Protein AF-0000000066268494 (afdb_homodimer)

Radius of gyration: 28.07 Å; Cα contacts (8 Å, |Δi|>4): 1245; chains: 2; bounding box: 74×95×59 Å

Structure (mmCIF, N/CA/C/O backbone):
data_AF-0000000066268494-model_v1
#
loop_
_entity.id
_entity.type
_entity.pdbx_description
1 polymer 'Pyrroline-5-carboxylate reductase ucsG'
#
loop_
_atom_site.group_PDB
_atom_site.id
_atom_site.type_symbol
_atom_site.label_atom_id
_atom_site.label_alt_id
_atom_site.label_comp_id
_atom_site.label_asym_id
_atom_site.label_entity_id
_atom_site.label_seq_id
_atom_site.pdbx_PDB_ins_code
_atom_site.Cartn_x
_atom_site.Cartn_y
_atom_site.Cartn_z
_atom_site.occupancy
_atom_site.B_iso_or_equiv
_atom_site.auth_seq_id
_atom_site.auth_comp_id
_atom_site.auth_asym_id
_atom_site.auth_atom_id
_atom_site.pdbx_PDB_model_num
ATOM 1 N N . MET A 1 1 ? 26.078 52.156 -25.312 1 28.61 1 MET A N 1
ATOM 2 C CA . MET A 1 1 ? 25.312 50.938 -25.375 1 28.61 1 MET A CA 1
ATOM 3 C C . MET A 1 1 ? 25.516 50.094 -24.109 1 28.61 1 MET A C 1
ATOM 5 O O . MET A 1 1 ? 26.625 49.625 -23.859 1 28.61 1 MET A O 1
ATOM 9 N N . ARG A 1 2 ? 24.797 50.406 -22.969 1 29.78 2 ARG A N 1
ATOM 10 C CA . ARG A 1 2 ? 24.938 50.062 -21.562 1 29.78 2 ARG A CA 1
ATOM 11 C C . ARG A 1 2 ? 24.672 48.594 -21.328 1 29.78 2 ARG A C 1
ATOM 13 O O . ARG A 1 2 ? 23.609 48.062 -21.688 1 29.78 2 ARG A O 1
ATOM 20 N N . ASN A 1 3 ? 25.656 47.688 -21.5 1 29.86 3 ASN A N 1
ATOM 21 C CA . ASN A 1 3 ? 25.672 46.219 -21.344 1 29.86 3 ASN A CA 1
ATOM 22 C C . ASN A 1 3 ? 25.078 45.812 -20 1 29.86 3 ASN A C 1
ATOM 24 O O . ASN A 1 3 ? 25.625 46.125 -18.938 1 29.86 3 ASN A O 1
ATOM 28 N N . GLY A 1 4 ? 23.781 46 -19.75 1 25.33 4 GLY A N 1
ATOM 29 C CA . GLY A 1 4 ? 23.109 45.656 -18.516 1 25.33 4 GLY A CA 1
ATOM 30 C C . GLY A 1 4 ? 23.438 44.25 -18.031 1 25.33 4 GLY A C 1
ATOM 31 O O . GLY A 1 4 ? 23.094 43.25 -18.703 1 25.33 4 GLY A O 1
ATOM 32 N N . ALA A 1 5 ? 24.594 44.031 -17.453 1 32.22 5 ALA A N 1
ATOM 33 C CA . ALA A 1 5 ? 25 42.875 -16.672 1 32.22 5 ALA A CA 1
ATOM 34 C C . ALA A 1 5 ? 23.828 42.25 -15.914 1 32.22 5 ALA A C 1
ATOM 36 O O . ALA A 1 5 ? 23.109 42.969 -15.203 1 32.22 5 ALA A O 1
ATOM 37 N N . HIS A 1 6 ? 23.094 41.281 -16.453 1 31.38 6 HIS A N 1
ATOM 38 C CA . HIS A 1 6 ? 22.047 40.469 -15.844 1 31.38 6 HIS A CA 1
ATOM 39 C C . HIS A 1 6 ? 22.297 40.25 -14.359 1 31.38 6 HIS A C 1
ATOM 41 O O . HIS A 1 6 ? 23.422 39.875 -13.977 1 31.38 6 HIS A O 1
ATOM 47 N N . ARG A 1 7 ? 21.797 40.969 -13.383 1 31.73 7 ARG A N 1
ATOM 48 C CA . ARG A 1 7 ? 21.766 40.812 -11.93 1 31.73 7 ARG A CA 1
ATOM 49 C C . ARG A 1 7 ? 21.688 39.312 -11.562 1 31.73 7 ARG A C 1
ATOM 51 O O . ARG A 1 7 ? 20.984 38.562 -12.219 1 31.73 7 ARG A O 1
ATOM 58 N N . CYS A 1 8 ? 22.719 38.719 -11.125 1 33.81 8 CYS A N 1
ATOM 59 C CA . CYS A 1 8 ? 22.859 37.438 -10.469 1 33.81 8 CYS A CA 1
ATOM 60 C C . CYS A 1 8 ? 21.609 37.062 -9.688 1 33.81 8 CYS A C 1
ATOM 62 O O . CYS A 1 8 ? 21.125 37.844 -8.883 1 33.81 8 CYS A O 1
ATOM 64 N N . GLU A 1 9 ? 20.547 36.438 -10.219 1 41.03 9 GLU A N 1
ATOM 65 C CA . GLU A 1 9 ? 19.344 35.875 -9.602 1 41.03 9 GLU A CA 1
ATOM 66 C C . GLU A 1 9 ? 19.594 35.5 -8.148 1 41.03 9 GLU A C 1
ATOM 68 O O . GLU A 1 9 ? 20.5 34.719 -7.852 1 41.03 9 GLU A O 1
ATOM 73 N N . SER A 1 10 ? 19.688 36.281 -7.07 1 45.44 10 SER A N 1
ATOM 74 C CA . SER A 1 10 ? 19.906 36.281 -5.629 1 45.44 10 SER A CA 1
ATOM 75 C C . SER A 1 10 ? 19.328 35.031 -4.992 1 45.44 10 SER A C 1
ATOM 77 O O . SER A 1 10 ? 18.141 34.719 -5.145 1 45.44 10 SER A O 1
ATOM 79 N N . ALA A 1 11 ? 19.969 33.969 -4.777 1 56.53 11 ALA A N 1
ATOM 80 C CA . ALA A 1 11 ? 19.625 32.719 -4.105 1 56.53 11 ALA A CA 1
ATOM 81 C C . ALA A 1 11 ? 18.875 33 -2.801 1 56.53 11 ALA A C 1
ATOM 83 O O . ALA A 1 11 ? 19.266 33.844 -2.023 1 56.53 11 ALA A O 1
ATOM 84 N N . MET A 1 12 ? 17.516 32.75 -2.715 1 68.69 12 MET A N 1
ATOM 85 C CA . MET A 1 12 ? 16.75 32.875 -1.478 1 68.69 12 MET A CA 1
ATOM 86 C C . MET A 1 12 ? 17.531 32.281 -0.296 1 68.69 12 MET A C 1
ATOM 88 O O . MET A 1 12 ? 18.328 31.375 -0.461 1 68.69 12 MET A O 1
ATOM 92 N N . PRO A 1 13 ? 17.578 33.062 0.831 1 79.5 13 PRO A N 1
ATOM 93 C CA . PRO A 1 13 ? 18.25 32.531 2.014 1 79.5 13 PRO A CA 1
ATOM 94 C C . PRO A 1 13 ? 17.766 31.141 2.387 1 79.5 13 PRO A C 1
ATOM 96 O O . PRO A 1 13 ? 16.641 30.766 2.07 1 79.5 13 PRO A O 1
ATOM 99 N N . GLY A 1 14 ? 18.625 30.422 2.939 1 89.19 14 GLY A N 1
ATOM 100 C CA . GLY A 1 14 ? 18.266 29.109 3.43 1 89.19 14 GLY A CA 1
ATOM 101 C C . GLY A 1 14 ? 17.188 29.125 4.492 1 89.19 14 GLY A C 1
ATOM 102 O O . GLY A 1 14 ? 17.078 30.094 5.254 1 89.19 14 GLY A O 1
ATOM 103 N N . VAL A 1 15 ? 16.359 28.156 4.426 1 93.88 15 VAL A N 1
ATOM 104 C CA . VAL A 1 15 ? 15.266 28.078 5.379 1 93.88 15 VAL A CA 1
ATOM 105 C C . VAL A 1 15 ? 15.484 26.922 6.344 1 93.88 15 VAL A C 1
ATOM 107 O O . VAL A 1 15 ? 15.938 25.844 5.938 1 93.88 15 VAL A O 1
ATOM 110 N N . THR A 1 16 ? 15.266 27.25 7.617 1 96.44 16 THR A N 1
ATOM 111 C CA . THR A 1 16 ? 15.297 26.219 8.648 1 96.44 16 THR A CA 1
ATOM 112 C C . THR A 1 16 ? 13.898 25.672 8.906 1 96.44 16 THR A C 1
ATOM 114 O O . THR A 1 16 ? 12.961 26.422 9.141 1 96.44 16 THR A O 1
ATOM 117 N N . MET A 1 17 ? 13.797 24.344 8.844 1 97 17 MET A N 1
ATOM 118 C CA . MET A 1 17 ? 12.5 23.703 9.031 1 97 17 MET A CA 1
ATOM 119 C C . MET A 1 17 ? 12.508 22.812 10.273 1 97 17 MET A C 1
ATOM 121 O O . MET A 1 17 ? 13.367 21.953 10.414 1 97 17 MET A O 1
ATOM 125 N N . THR A 1 18 ? 11.555 23.078 11.109 1 97.75 18 THR A N 1
ATOM 126 C CA . THR A 1 18 ? 11.414 22.297 12.328 1 97.75 18 THR A CA 1
ATOM 127 C C . THR A 1 18 ? 10.164 21.422 12.258 1 97.75 18 THR A C 1
ATOM 129 O O . THR A 1 18 ? 9.094 21.891 11.867 1 97.75 18 THR A O 1
ATOM 132 N N . VAL A 1 19 ? 10.312 20.141 12.641 1 97.31 19 VAL A N 1
ATOM 133 C CA . VAL A 1 19 ? 9.18 19.219 12.727 1 97.31 19 VAL A CA 1
ATOM 134 C C . VAL A 1 19 ? 8.883 18.906 14.188 1 97.31 19 VAL A C 1
ATOM 136 O O . VAL A 1 19 ? 9.711 18.312 14.883 1 97.31 19 VAL A O 1
ATOM 139 N N . LEU A 1 20 ? 7.691 19.391 14.641 1 96.25 20 LEU A N 1
ATOM 140 C CA . LEU A 1 20 ? 7.203 19.047 15.977 1 96.25 20 LEU A CA 1
ATOM 141 C C . LEU A 1 20 ? 6.395 17.75 15.938 1 96.25 20 LEU A C 1
ATOM 143 O O . LEU A 1 20 ? 5.305 17.703 15.367 1 96.25 20 LEU A O 1
ATOM 147 N N . GLY A 1 21 ? 6.875 16.703 16.578 1 92.62 21 GLY A N 1
ATOM 148 C CA . GLY A 1 21 ? 6.266 15.383 16.484 1 92.62 21 GLY A CA 1
ATOM 149 C C . GLY A 1 21 ? 6.898 14.508 15.414 1 92.62 21 GLY A C 1
ATOM 150 O O . GLY A 1 21 ? 6.594 14.648 14.234 1 92.62 21 GLY A O 1
ATOM 151 N N . CYS A 1 22 ? 7.66 13.562 15.875 1 91.62 22 CYS A N 1
ATOM 152 C CA . CYS A 1 22 ? 8.391 12.703 14.945 1 91.62 22 CYS A CA 1
ATOM 153 C C . CYS A 1 22 ? 7.898 11.266 15.031 1 91.62 22 CYS A C 1
ATOM 155 O O . CYS A 1 22 ? 8.703 10.344 15.195 1 91.62 22 CYS A O 1
ATOM 157 N N . GLY A 1 23 ? 6.59 11.188 14.938 1 87.31 23 GLY A N 1
ATOM 158 C CA . GLY A 1 23 ? 6.016 9.867 14.727 1 87.31 23 GLY A CA 1
ATOM 159 C C . GLY A 1 23 ? 6.148 9.375 13.305 1 87.31 23 GLY A C 1
ATOM 160 O O . GLY A 1 23 ? 7.148 9.656 12.633 1 87.31 23 GLY A O 1
ATOM 161 N N . LYS A 1 24 ? 5.199 8.609 12.828 1 83.12 24 LYS A N 1
ATOM 162 C CA . LYS A 1 24 ? 5.281 8.039 11.484 1 83.12 24 LYS A CA 1
ATOM 163 C C . LYS A 1 24 ? 5.262 9.141 10.422 1 83.12 24 LYS A C 1
ATOM 165 O O . LYS A 1 24 ? 6.117 9.172 9.539 1 83.12 24 LYS A O 1
ATOM 170 N N . LEU A 1 25 ? 4.262 10.031 10.562 1 87.56 25 LEU A N 1
ATOM 171 C CA . LEU A 1 25 ? 4.145 11.07 9.547 1 87.56 25 LEU A CA 1
ATOM 172 C C . LEU A 1 25 ? 5.273 12.086 9.688 1 87.56 25 LEU A C 1
ATOM 174 O O . LEU A 1 25 ? 5.852 12.516 8.688 1 87.56 25 LEU A O 1
ATOM 178 N N . GLY A 1 26 ? 5.59 12.523 10.922 1 93.38 26 GLY A N 1
ATOM 179 C CA . GLY A 1 26 ? 6.703 13.438 11.117 1 93.38 26 GLY A CA 1
ATOM 180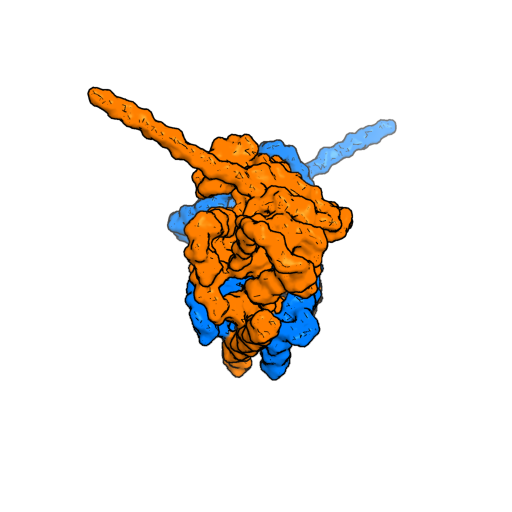 C C . GLY A 1 26 ? 8.016 12.906 10.57 1 93.38 26 GLY A C 1
ATOM 181 O O . GLY A 1 26 ? 8.773 13.641 9.93 1 93.38 26 GLY A O 1
ATOM 182 N N . THR A 1 27 ? 8.25 11.664 10.812 1 92.94 27 THR A N 1
ATOM 183 C CA . THR A 1 27 ? 9.453 11.016 10.297 1 92.94 27 THR A CA 1
ATOM 184 C C . THR A 1 27 ? 9.453 11.008 8.773 1 92.94 27 THR A C 1
ATOM 186 O O . THR A 1 27 ? 10.477 11.289 8.148 1 92.94 27 THR A O 1
ATOM 189 N N . ALA A 1 28 ? 8.273 10.719 8.227 1 91.5 28 ALA A N 1
ATOM 190 C CA . ALA A 1 28 ? 8.148 10.703 6.77 1 91.5 28 ALA A CA 1
ATOM 191 C C . ALA A 1 28 ? 8.445 12.078 6.184 1 91.5 28 ALA A C 1
ATOM 193 O O . ALA A 1 28 ? 9.094 12.188 5.137 1 91.5 28 ALA A O 1
ATOM 194 N N . ILE A 1 29 ? 7.98 13.062 6.812 1 95 29 ILE A N 1
ATOM 195 C CA . ILE A 1 29 ? 8.211 14.43 6.359 1 95 29 ILE A CA 1
ATOM 196 C C . ILE A 1 29 ? 9.703 14.75 6.41 1 95 29 ILE A C 1
ATOM 198 O O . ILE A 1 29 ? 10.258 15.289 5.449 1 95 29 ILE A O 1
ATOM 202 N N . ILE A 1 30 ? 10.398 14.398 7.5 1 95.5 30 ILE A N 1
ATOM 203 C CA . ILE A 1 30 ? 11.828 14.633 7.641 1 95.5 30 ILE A CA 1
ATOM 204 C C . ILE A 1 30 ? 12.578 13.891 6.535 1 95.5 30 ILE A C 1
ATOM 206 O O . ILE A 1 30 ? 13.469 14.461 5.891 1 95.5 30 ILE A O 1
ATOM 210 N N . GLN A 1 31 ? 12.195 12.68 6.324 1 92.75 31 GLN A N 1
ATOM 211 C CA . GLN A 1 31 ? 12.82 11.891 5.266 1 92.75 31 GLN A CA 1
ATOM 212 C C . GLN A 1 31 ? 12.672 12.578 3.912 1 92.75 31 GLN A C 1
ATOM 214 O O . GLN A 1 31 ? 13.633 12.688 3.152 1 92.75 31 GLN A O 1
ATOM 219 N N . GLY A 1 32 ? 11.438 13.008 3.643 1 92.88 32 GLY A N 1
ATOM 220 C CA . GLY A 1 32 ? 11.172 13.688 2.385 1 92.88 32 GLY A CA 1
ATOM 221 C C . GLY A 1 32 ? 11.969 14.969 2.219 1 92.88 32 GLY A C 1
ATOM 222 O O . GLY A 1 32 ? 12.477 15.25 1.132 1 92.88 32 GLY A O 1
ATOM 223 N N . LEU A 1 33 ? 12.07 15.742 3.244 1 93.69 33 LEU A N 1
ATOM 224 C CA . LEU A 1 33 ? 12.836 16.984 3.211 1 93.69 33 LEU A CA 1
ATOM 225 C C . LEU A 1 33 ? 14.32 16.703 2.963 1 93.69 33 LEU A C 1
ATOM 227 O O . LEU A 1 33 ? 14.945 17.375 2.135 1 93.69 33 LEU A O 1
ATOM 231 N N . LEU A 1 34 ? 14.867 15.727 3.645 1 92.06 34 LEU A N 1
ATOM 232 C CA . LEU A 1 34 ? 16.281 15.391 3.492 1 92.06 34 LEU A CA 1
ATOM 233 C C . LEU A 1 34 ? 16.562 14.867 2.09 1 92.06 34 LEU A C 1
ATOM 235 O O . LEU A 1 34 ? 17.609 15.18 1.502 1 92.06 34 LEU A O 1
ATOM 239 N N . ARG A 1 35 ? 15.664 14.156 1.589 1 88.5 35 ARG A N 1
ATOM 240 C CA . ARG A 1 35 ? 15.828 13.609 0.245 1 88.5 35 ARG A CA 1
ATOM 241 C C . ARG A 1 35 ? 15.789 14.719 -0.803 1 88.5 35 ARG A C 1
ATOM 243 O O . ARG A 1 35 ? 16.359 14.578 -1.888 1 88.5 35 ARG A O 1
ATOM 250 N N . SER A 1 36 ? 15.016 15.664 -0.479 1 89.56 36 SER A N 1
ATOM 251 C CA . SER A 1 36 ? 14.891 16.781 -1.422 1 89.56 36 SER A CA 1
ATOM 252 C C . SER A 1 36 ? 16.172 17.594 -1.486 1 89.56 36 SER A C 1
ATOM 254 O O . SER A 1 36 ? 16.344 18.438 -2.371 1 89.56 36 SER A O 1
ATOM 256 N N . CYS A 1 37 ? 17.047 17.344 -0.582 1 86.75 37 CYS A N 1
ATOM 257 C CA . CYS A 1 37 ? 18.328 18.031 -0.573 1 86.75 37 CYS A CA 1
ATOM 258 C C . CYS A 1 37 ? 19.297 17.391 -1.57 1 86.75 37 CYS A C 1
ATOM 260 O O . CYS A 1 37 ? 19.172 16.219 -1.887 1 86.75 37 CYS A O 1
ATOM 262 N N . PRO A 1 38 ? 20.188 18.172 -2.146 1 77.12 38 PRO A N 1
ATOM 263 C CA . PRO A 1 38 ? 21.156 17.609 -3.082 1 77.12 38 PRO A CA 1
ATOM 264 C C . PRO A 1 38 ? 22.016 16.516 -2.449 1 77.12 38 PRO A C 1
ATOM 266 O O . PRO A 1 38 ? 22.281 16.547 -1.246 1 77.12 38 PRO A O 1
ATOM 269 N N . LYS A 1 39 ? 22.219 15.586 -3.377 1 71.44 39 LYS A N 1
ATOM 270 C CA . LYS A 1 39 ? 23.125 14.539 -2.918 1 71.44 39 LYS A CA 1
ATOM 271 C C . LYS A 1 39 ? 24.562 15.039 -2.898 1 71.44 39 LYS A C 1
ATOM 273 O O . LYS A 1 39 ? 24.922 15.93 -3.666 1 71.44 39 LYS A O 1
ATOM 278 N N . ALA A 1 40 ? 25.297 14.445 -2 1 63.09 40 ALA A N 1
ATOM 279 C CA . ALA A 1 40 ? 26.703 14.859 -1.845 1 63.09 40 ALA A CA 1
ATOM 280 C C . ALA A 1 40 ? 27.438 14.812 -3.18 1 63.09 40 ALA A C 1
ATOM 282 O O . ALA A 1 40 ? 28.266 15.68 -3.469 1 63.09 40 ALA A O 1
ATOM 283 N N . SER A 1 41 ? 27.078 13.906 -4.035 1 59.12 41 SER A N 1
ATOM 284 C CA . SER A 1 41 ? 27.828 13.703 -5.266 1 59.12 41 SER A CA 1
ATOM 285 C C . SER A 1 41 ? 27.25 14.523 -6.414 1 59.12 41 SER A C 1
ATOM 287 O O . SER A 1 41 ? 27.859 14.617 -7.484 1 59.12 41 SER A O 1
ATOM 289 N N . GLU A 1 42 ? 26.141 15.031 -6.273 1 59.94 42 GLU A N 1
ATOM 290 C CA . GLU A 1 42 ? 25.484 15.664 -7.414 1 59.94 42 GLU A CA 1
ATOM 291 C C . GLU A 1 42 ? 25.406 17.172 -7.23 1 59.94 42 GLU A C 1
ATOM 293 O O . GLU A 1 42 ? 25.266 17.672 -6.109 1 59.94 42 GLU A O 1
ATOM 298 N N . ALA A 1 43 ? 25.859 17.844 -8.273 1 49.84 43 ALA A N 1
ATOM 299 C CA . ALA A 1 43 ? 25.609 19.281 -8.328 1 49.84 43 ALA A CA 1
ATOM 300 C C . ALA A 1 43 ? 24.109 19.578 -8.266 1 49.84 43 ALA A C 1
ATOM 302 O O . ALA A 1 43 ? 23.312 18.938 -8.945 1 49.84 43 ALA A O 1
ATOM 303 N N . ALA A 1 44 ? 23.656 20.266 -7.207 1 50.5 44 ALA A N 1
ATOM 304 C CA . ALA A 1 44 ? 22.297 20.422 -6.73 1 50.5 44 ALA A CA 1
ATOM 305 C C . ALA A 1 44 ? 21.422 21.094 -7.781 1 50.5 44 ALA A C 1
ATOM 307 O O . ALA A 1 44 ? 21.656 22.266 -8.133 1 50.5 44 ALA A O 1
ATOM 308 N N . PRO A 1 45 ? 20.922 20.5 -8.914 1 51.12 45 PRO A N 1
ATOM 309 C CA . PRO A 1 45 ? 19.984 21.344 -9.672 1 51.12 45 PRO A CA 1
ATOM 310 C C . PRO A 1 45 ? 18.938 22.016 -8.781 1 51.12 45 PRO A C 1
ATOM 312 O O . PRO A 1 45 ? 18.484 21.422 -7.797 1 51.12 45 PRO A O 1
ATOM 315 N N . GLN A 1 46 ? 18.969 23.328 -8.781 1 56.19 46 GLN A N 1
ATOM 316 C CA . GLN A 1 46 ? 18.109 24.125 -7.91 1 56.19 46 GLN A CA 1
ATOM 317 C C . GLN A 1 46 ? 16.641 23.828 -8.188 1 56.19 46 GLN A C 1
ATOM 319 O O . GLN A 1 46 ? 16.016 24.484 -9.023 1 56.19 46 GLN A O 1
ATOM 324 N N . LYS A 1 47 ? 16.109 22.734 -7.754 1 74 47 LYS A N 1
ATOM 325 C CA . LYS A 1 47 ? 14.742 22.297 -8.016 1 74 47 LYS A CA 1
ATOM 326 C C . LYS A 1 47 ? 13.75 23.078 -7.152 1 74 47 LYS A C 1
ATOM 328 O O . LYS A 1 47 ? 12.617 23.328 -7.566 1 74 47 LYS A O 1
ATOM 333 N N . TYR A 1 48 ? 14.297 23.844 -6.117 1 86.5 48 TYR A N 1
ATOM 334 C CA . TYR A 1 48 ? 13.398 24.516 -5.184 1 86.5 48 TYR A CA 1
ATOM 335 C C . TYR A 1 48 ? 13.844 25.953 -4.941 1 86.5 48 TYR A C 1
ATOM 337 O O . TYR A 1 48 ? 15.039 26.266 -5.031 1 86.5 48 TYR A O 1
ATOM 345 N N . LEU A 1 49 ? 12.977 26.844 -4.699 1 86.12 49 LEU A N 1
ATOM 346 C CA . LEU A 1 49 ? 13.227 28.266 -4.551 1 86.12 49 LEU A CA 1
ATOM 347 C C . LEU A 1 49 ? 13.969 28.562 -3.25 1 86.12 49 LEU A C 1
ATOM 349 O O . LEU A 1 49 ? 14.828 29.438 -3.203 1 86.12 49 LEU A O 1
ATOM 353 N N . TYR A 1 50 ? 13.656 27.812 -2.238 1 89.75 50 TYR A N 1
ATOM 354 C CA . TYR A 1 50 ? 14.242 28.031 -0.919 1 89.75 50 TYR A CA 1
ATOM 355 C C . TYR A 1 50 ? 15.125 26.859 -0.513 1 89.75 50 TYR A C 1
ATOM 357 O O . TYR A 1 50 ? 14.625 25.781 -0.187 1 89.75 50 TYR A O 1
ATOM 365 N N . PRO A 1 51 ? 16.359 27.125 -0.497 1 89.31 51 PRO A N 1
ATOM 366 C CA . PRO A 1 51 ? 17.219 26.031 -0.037 1 89.31 51 PRO A CA 1
ATOM 367 C C . PRO A 1 51 ? 17.031 25.703 1.443 1 89.31 51 PRO A C 1
ATOM 369 O O . PRO A 1 51 ? 16.703 26.594 2.232 1 89.31 51 PRO A O 1
ATOM 372 N N . ILE A 1 52 ? 17.25 24.469 1.794 1 92 52 ILE A N 1
ATOM 373 C CA . ILE A 1 52 ? 17.156 24.062 3.189 1 92 52 ILE A CA 1
ATOM 374 C C . ILE A 1 52 ? 18.469 24.328 3.904 1 92 52 ILE A C 1
ATOM 376 O O . ILE A 1 52 ? 19.531 23.844 3.477 1 92 52 ILE A O 1
ATOM 380 N N . SER A 1 53 ? 18.453 25.125 4.938 1 92.69 53 SER A N 1
ATOM 381 C CA . SER A 1 53 ? 19.625 25.359 5.766 1 92.69 53 SER A CA 1
ATOM 382 C C . SER A 1 53 ? 19.797 24.25 6.805 1 92.69 53 SER A C 1
ATOM 384 O O . SER A 1 53 ? 20.906 23.766 7.016 1 92.69 53 SER A O 1
ATOM 386 N N . THR A 1 54 ? 18.672 23.984 7.449 1 94.38 54 THR A N 1
ATOM 387 C CA . THR A 1 54 ? 18.703 22.969 8.492 1 94.38 54 THR A CA 1
ATOM 388 C C . THR A 1 54 ? 17.312 22.359 8.695 1 94.38 54 THR A C 1
ATOM 390 O O . THR A 1 54 ? 16.297 23.047 8.539 1 94.38 54 THR A O 1
ATOM 393 N N . VAL A 1 55 ? 17.312 21.062 8.93 1 96.06 55 VAL A N 1
ATOM 394 C CA . VAL A 1 55 ? 16.094 20.391 9.398 1 96.06 55 VAL A CA 1
ATOM 395 C C . VAL A 1 55 ? 16.25 20.031 10.875 1 96.06 55 VAL A C 1
ATOM 397 O O . VAL A 1 55 ? 17.266 19.484 11.289 1 96.06 55 VAL A O 1
ATOM 400 N N . ILE A 1 56 ? 15.266 20.469 11.664 1 96.62 56 ILE A N 1
ATOM 401 C CA . ILE A 1 56 ? 15.289 20.188 13.094 1 96.62 56 ILE A CA 1
ATOM 402 C C . ILE A 1 56 ? 14.148 19.234 13.461 1 96.62 56 ILE A C 1
ATOM 404 O O . ILE A 1 56 ? 12.992 19.5 13.133 1 96.62 56 ILE A O 1
ATOM 408 N N . ALA A 1 57 ? 14.5 18.156 14.086 1 96.81 57 ALA A N 1
ATOM 409 C CA . ALA A 1 57 ? 13.508 17.219 14.602 1 96.81 57 ALA A CA 1
ATOM 410 C C . ALA A 1 57 ? 13.352 17.375 16.109 1 96.81 57 ALA A C 1
ATOM 412 O O . ALA A 1 57 ? 14.312 17.188 16.859 1 96.81 57 ALA A O 1
ATOM 413 N N . ALA A 1 58 ? 12.141 17.719 16.562 1 95.69 58 ALA A N 1
ATOM 414 C CA . ALA A 1 58 ? 11.844 17.828 18 1 95.69 58 ALA A CA 1
ATOM 415 C C . ALA A 1 58 ? 11.172 16.562 18.516 1 95.69 58 ALA A C 1
ATOM 417 O O . ALA A 1 58 ? 10.117 16.156 18.016 1 95.69 58 ALA A O 1
ATOM 418 N N . VAL A 1 59 ? 11.789 15.938 19.531 1 92.69 59 VAL A N 1
ATOM 419 C CA . VAL A 1 59 ? 11.266 14.703 20.094 1 92.69 59 VAL A CA 1
ATOM 420 C C . VAL A 1 59 ? 11.039 14.867 21.594 1 92.69 59 VAL A C 1
ATOM 422 O O . VAL A 1 59 ? 11.609 15.766 22.219 1 92.69 59 VAL A O 1
ATOM 425 N N . ARG A 1 60 ? 10.172 13.977 22.094 1 89.19 60 ARG A N 1
ATOM 426 C CA . ARG A 1 60 ? 9.781 14.117 23.484 1 89.19 60 ARG A CA 1
ATOM 427 C C . ARG A 1 60 ? 10.805 13.477 24.406 1 89.19 60 ARG A C 1
ATOM 429 O O . ARG A 1 60 ? 10.906 13.844 25.578 1 89.19 60 ARG A O 1
ATOM 436 N N . SER A 1 61 ? 11.516 12.414 23.922 1 89.94 61 SER A N 1
ATOM 437 C CA . SER A 1 61 ? 12.406 11.656 24.797 1 89.94 61 SER A CA 1
ATOM 438 C C . SER A 1 61 ? 13.609 11.125 24.016 1 89.94 61 SER A C 1
ATOM 440 O O . SER A 1 61 ? 13.625 11.164 22.781 1 89.94 61 SER A O 1
ATOM 442 N N . LYS A 1 62 ? 14.547 10.672 24.797 1 89.12 62 LYS A N 1
ATOM 443 C CA . LYS A 1 62 ? 15.75 10.094 24.203 1 89.12 62 LYS A CA 1
ATOM 444 C C . LYS A 1 62 ? 15.438 8.789 23.484 1 89.12 62 LYS A C 1
ATOM 446 O O . LYS A 1 62 ? 16.047 8.484 22.453 1 89.12 62 LYS A O 1
ATOM 451 N N . ASP A 1 63 ? 14.508 8.133 24.047 1 89.94 63 ASP A N 1
ATOM 452 C CA . ASP A 1 63 ? 14.109 6.875 23.422 1 89.94 63 ASP A CA 1
ATOM 453 C C . ASP A 1 63 ? 13.523 7.113 22.031 1 89.94 63 ASP A C 1
ATOM 455 O O . ASP A 1 63 ? 13.82 6.371 21.094 1 89.94 63 ASP A O 1
ATOM 459 N N . ARG A 1 64 ? 12.781 8.102 21.906 1 88.25 64 ARG A N 1
ATOM 460 C CA . ARG A 1 64 ? 12.188 8.445 20.625 1 88.25 64 ARG A CA 1
ATOM 461 C C . ARG A 1 64 ? 13.25 8.93 19.641 1 88.25 64 ARG A C 1
ATOM 463 O O . ARG A 1 64 ? 13.141 8.695 18.438 1 88.25 64 ARG A O 1
ATOM 470 N N . LEU A 1 65 ? 14.219 9.547 20.188 1 90.69 65 LEU A N 1
ATOM 471 C CA . LEU A 1 65 ? 15.32 10.016 19.359 1 90.69 65 LEU A CA 1
ATOM 472 C C . LEU A 1 65 ? 16.047 8.836 18.719 1 90.69 65 LEU A C 1
ATOM 474 O O . LEU A 1 65 ? 16.359 8.867 17.531 1 90.69 65 LEU A O 1
ATOM 478 N N . GLU A 1 66 ? 16.281 7.852 19.469 1 90.12 66 GLU A N 1
ATOM 479 C CA . GLU A 1 66 ? 16.969 6.676 18.969 1 90.12 66 GLU A CA 1
ATOM 480 C C . GLU A 1 66 ? 16.172 5.992 17.859 1 90.12 66 GLU A C 1
ATOM 482 O O . GLU A 1 66 ? 16.719 5.59 16.844 1 90.12 66 GLU A O 1
ATOM 487 N N . SER A 1 67 ? 14.961 5.91 18.125 1 89.44 67 SER A N 1
ATOM 488 C CA . SER A 1 67 ? 14.086 5.309 17.125 1 89.44 67 SER A CA 1
ATOM 489 C C . SER A 1 67 ? 14.062 6.129 15.836 1 89.44 67 SER A C 1
ATOM 491 O O . SER A 1 67 ? 14.078 5.574 14.734 1 89.44 67 SER A O 1
ATOM 493 N N . LEU A 1 68 ? 14.047 7.379 15.992 1 91.25 68 LEU A N 1
ATOM 494 C CA . LEU A 1 68 ? 14.039 8.289 14.852 1 91.25 68 LEU A CA 1
ATOM 495 C C . LEU A 1 68 ? 15.328 8.164 14.047 1 91.25 68 LEU A C 1
ATOM 497 O O . LEU A 1 68 ? 15.289 8.078 12.82 1 91.25 68 LEU A O 1
ATOM 501 N N . ILE A 1 69 ? 16.406 8.148 14.742 1 89.44 69 ILE A N 1
ATOM 502 C CA . ILE A 1 69 ? 17.719 8.062 14.094 1 89.44 69 ILE A CA 1
ATOM 503 C C . ILE A 1 69 ? 17.797 6.77 13.281 1 89.44 69 ILE A C 1
ATOM 505 O O . ILE A 1 69 ? 18.281 6.77 12.148 1 89.44 69 ILE A O 1
ATOM 509 N N . LYS A 1 70 ? 17.281 5.762 13.82 1 88.5 70 LYS A N 1
ATOM 510 C CA . LYS A 1 70 ? 17.281 4.477 13.125 1 88.5 70 LYS A CA 1
ATOM 511 C C . LYS A 1 70 ? 16.469 4.551 11.844 1 88.5 70 LYS A C 1
ATOM 513 O O . LYS A 1 70 ? 16.812 3.926 10.836 1 88.5 70 LYS A O 1
ATOM 518 N N . SER A 1 71 ? 15.461 5.285 11.891 1 87.44 71 SER A N 1
ATOM 519 C CA . SER A 1 71 ? 14.57 5.402 10.742 1 87.44 71 SER A CA 1
ATOM 520 C C . SER A 1 71 ? 15.156 6.32 9.68 1 87.44 71 SER A C 1
ATOM 522 O O . SER A 1 71 ? 14.695 6.32 8.531 1 87.44 71 SER A O 1
ATOM 524 N N . LEU A 1 72 ? 16.141 7.098 10.008 1 88.06 72 LEU A N 1
ATOM 525 C CA . LEU A 1 72 ? 16.672 8.109 9.109 1 88.06 72 LEU A CA 1
ATOM 526 C C . LEU A 1 72 ? 18.062 7.734 8.625 1 88.06 72 LEU A C 1
ATOM 528 O O . LEU A 1 72 ? 18.75 8.555 8 1 88.06 72 LEU A O 1
ATOM 532 N N . VAL A 1 73 ? 18.547 6.625 8.812 1 80.31 73 VAL A N 1
ATOM 533 C CA . VAL A 1 73 ? 19.922 6.203 8.555 1 80.31 73 VAL A CA 1
ATOM 534 C C . VAL A 1 73 ? 20.266 6.41 7.082 1 80.31 73 VAL A C 1
ATOM 536 O O . VAL A 1 73 ? 21.344 6.906 6.746 1 80.31 73 VAL A O 1
ATOM 539 N N . ALA A 1 74 ? 19.406 6.023 6.246 1 74.38 74 ALA A N 1
ATOM 540 C CA . ALA A 1 74 ? 19.656 6.145 4.812 1 74.38 74 ALA A CA 1
ATOM 541 C C . ALA A 1 74 ? 19.828 7.602 4.406 1 74.38 74 ALA A C 1
ATOM 543 O O . ALA A 1 74 ? 20.734 7.93 3.623 1 74.38 74 ALA A O 1
ATOM 544 N N . GLU A 1 75 ? 19 8.438 4.992 1 77 75 GLU A N 1
ATOM 545 C CA . GLU A 1 75 ? 19 9.844 4.613 1 77 75 GLU A CA 1
ATOM 546 C C . GLU A 1 75 ? 20.172 10.594 5.246 1 77 75 GLU A C 1
ATOM 548 O O . GLU A 1 75 ? 20.734 11.516 4.645 1 77 75 GLU A O 1
ATOM 553 N N . ILE A 1 76 ? 20.531 10.18 6.434 1 76 76 ILE A N 1
ATOM 554 C CA . ILE A 1 76 ? 21.609 10.859 7.141 1 76 76 ILE A CA 1
ATOM 555 C C . ILE A 1 76 ? 22.922 10.664 6.383 1 76 76 ILE A C 1
ATOM 557 O O . ILE A 1 76 ? 23.75 11.578 6.309 1 76 76 ILE A O 1
ATOM 561 N N . ASN A 1 77 ? 23 9.562 5.672 1 74.88 77 ASN A N 1
ATOM 562 C CA . ASN A 1 77 ? 24.25 9.25 4.98 1 74.88 77 ASN A CA 1
ATOM 563 C C . ASN A 1 77 ? 24.281 9.852 3.576 1 74.88 77 ASN A C 1
ATOM 565 O O . ASN A 1 77 ? 25.344 10.117 3.029 1 74.88 77 ASN A O 1
ATOM 569 N N . ASP A 1 78 ? 23.234 10.148 3.045 1 70.62 78 ASP A N 1
ATOM 570 C CA . ASP A 1 78 ? 23.172 10.43 1.612 1 70.62 78 ASP A CA 1
ATOM 571 C C . ASP A 1 78 ? 22.953 11.922 1.353 1 70.62 78 ASP A C 1
ATOM 573 O O . ASP A 1 78 ? 23.188 12.398 0.242 1 70.62 78 ASP A O 1
ATOM 577 N N . HIS A 1 79 ? 22.516 12.625 2.316 1 71 79 HIS A N 1
ATOM 578 C CA . HIS A 1 79 ? 22.094 13.992 2.037 1 71 79 HIS A CA 1
ATOM 579 C C . HIS A 1 79 ? 23.047 15 2.67 1 71 79 HIS A C 1
ATOM 581 O O . HIS A 1 79 ? 23.797 14.664 3.6 1 71 79 HIS A O 1
ATOM 587 N N . THR A 1 80 ? 22.922 16.25 2.107 1 73.12 80 THR A N 1
ATOM 588 C CA . THR A 1 80 ? 23.844 17.312 2.504 1 73.12 80 THR A CA 1
ATOM 589 C C . THR A 1 80 ? 23.188 18.25 3.523 1 73.12 80 THR A C 1
ATOM 591 O O . THR A 1 80 ? 23.875 19.047 4.172 1 73.12 80 THR A O 1
ATOM 594 N N . CYS A 1 81 ? 21.969 18.078 3.688 1 83.62 81 CYS A N 1
ATOM 595 C CA . CYS A 1 81 ? 21.297 19 4.594 1 83.62 81 CYS A CA 1
ATOM 596 C C . CYS A 1 81 ? 21.531 18.609 6.047 1 83.62 81 CYS A C 1
ATOM 598 O O . CYS A 1 81 ? 21.422 17.438 6.406 1 83.62 81 CYS A O 1
ATOM 600 N N . PRO A 1 82 ? 21.906 19.625 6.883 1 89.88 82 PRO A N 1
ATOM 601 C CA . PRO A 1 82 ? 22.078 19.328 8.305 1 89.88 82 PRO A CA 1
ATOM 602 C C . PRO A 1 82 ? 20.781 18.922 8.992 1 89.88 82 PRO A C 1
ATOM 604 O O . PRO A 1 82 ? 19.719 19.453 8.68 1 89.88 82 PRO A O 1
ATOM 607 N N . LEU A 1 83 ? 20.906 17.938 9.773 1 93.69 83 LEU A N 1
ATOM 608 C CA . LEU A 1 83 ? 19.797 17.469 10.617 1 93.69 83 LEU A CA 1
ATOM 609 C C . LEU A 1 83 ? 20.156 17.594 12.094 1 93.69 83 LEU A C 1
ATOM 611 O O . LEU A 1 83 ? 21.125 17.016 12.562 1 93.69 83 LEU A O 1
ATOM 615 N N . ASP A 1 84 ? 19.359 18.438 12.797 1 94.69 84 ASP A N 1
ATOM 616 C CA . ASP A 1 84 ? 19.547 18.641 14.234 1 94.69 84 ASP A CA 1
ATOM 617 C C . ASP A 1 84 ? 18.391 18.031 15.023 1 94.69 84 ASP A C 1
ATOM 619 O O . ASP A 1 84 ? 17.297 17.844 14.492 1 94.69 84 ASP A O 1
ATOM 623 N N . PHE A 1 85 ? 18.734 17.719 16.266 1 95.62 85 PHE A N 1
ATOM 624 C CA . PHE A 1 85 ? 17.734 17.141 17.156 1 95.62 85 PHE A CA 1
ATOM 625 C C . PHE A 1 85 ? 17.562 17.969 18.422 1 95.62 85 PHE A C 1
ATOM 627 O O . PHE A 1 85 ? 18.547 18.469 18.969 1 95.62 85 PHE A O 1
ATOM 634 N N . VAL A 1 86 ? 16.359 18.219 18.781 1 95.56 86 VAL A N 1
ATOM 635 C CA . VAL A 1 86 ? 16.016 18.891 20.031 1 95.56 86 VAL A CA 1
ATOM 636 C C . VAL A 1 86 ? 15.141 18 20.891 1 95.56 86 VAL A C 1
ATOM 638 O O . VAL A 1 86 ? 14.109 17.5 20.422 1 95.56 86 VAL A O 1
ATOM 641 N N . ILE A 1 87 ? 15.539 17.781 22.141 1 93.88 87 ILE A N 1
ATOM 642 C CA . ILE A 1 87 ? 14.82 16.859 23.016 1 93.88 87 ILE A CA 1
ATOM 643 C C . ILE A 1 87 ? 14.039 17.656 24.062 1 93.88 87 ILE A C 1
ATOM 645 O O . ILE A 1 87 ? 14.609 18.484 24.766 1 93.88 87 ILE A O 1
ATOM 649 N N . ALA A 1 88 ? 12.836 17.422 24.141 1 91 88 ALA A N 1
ATOM 650 C CA . ALA A 1 88 ? 11.945 17.875 25.203 1 91 88 ALA A CA 1
ATOM 651 C C . ALA A 1 88 ? 11.969 19.391 25.328 1 91 88 ALA A C 1
ATOM 653 O O . ALA A 1 88 ? 11.922 19.938 26.438 1 91 88 ALA A O 1
ATOM 654 N N . ASN A 1 89 ? 12.094 20.078 24.234 1 93.31 89 ASN A N 1
ATOM 655 C CA . ASN A 1 89 ? 12.086 21.531 24.203 1 93.31 89 ASN A CA 1
ATOM 656 C C . ASN A 1 89 ? 11.562 22.078 22.875 1 93.31 89 ASN A C 1
ATOM 658 O O . ASN A 1 89 ? 12.336 22.516 22.031 1 93.31 89 ASN A O 1
ATOM 662 N N . ASN A 1 90 ? 10.289 22.109 22.75 1 95.56 90 ASN A N 1
ATOM 663 C CA . ASN A 1 90 ? 9.633 22.562 21.531 1 95.56 90 ASN A CA 1
ATOM 664 C C . ASN A 1 90 ? 9.922 24.031 21.25 1 95.56 90 ASN A C 1
ATOM 666 O O . ASN A 1 90 ? 10.07 24.422 20.078 1 95.56 90 ASN A O 1
ATOM 670 N N . VAL A 1 91 ? 10.039 24.812 22.281 1 95.31 91 VAL A N 1
ATOM 671 C CA . VAL A 1 91 ? 10.219 26.266 22.141 1 95.31 91 VAL A CA 1
ATOM 672 C C . VAL A 1 91 ? 11.578 26.547 21.5 1 95.31 91 VAL A C 1
ATOM 674 O O . VAL A 1 91 ? 11.672 27.359 20.578 1 95.31 91 VAL A O 1
ATOM 677 N N . GLU A 1 92 ? 12.539 25.875 21.953 1 96 92 GLU A N 1
ATOM 678 C CA . GLU A 1 92 ? 13.875 26.031 21.375 1 96 92 GLU A CA 1
ATOM 679 C C . GLU A 1 92 ? 13.891 25.625 19.891 1 96 92 GLU A C 1
ATOM 681 O O . GLU A 1 92 ? 14.492 26.312 19.062 1 96 92 GLU A O 1
ATOM 686 N N . ALA A 1 93 ? 13.289 24.531 19.594 1 97 93 ALA A N 1
ATOM 687 C CA . ALA A 1 93 ? 13.234 24.062 18.219 1 97 93 ALA A CA 1
ATOM 688 C C . ALA A 1 93 ? 12.531 25.078 17.312 1 97 93 ALA A C 1
ATOM 690 O O . ALA A 1 93 ? 13 25.359 16.203 1 97 93 ALA A O 1
ATOM 691 N N . VAL A 1 94 ? 11.477 25.625 17.797 1 97.12 94 VAL A N 1
ATOM 692 C CA . VAL A 1 94 ? 10.664 26.547 17.016 1 97.12 94 VAL A CA 1
ATOM 693 C C . VAL A 1 94 ? 11.406 27.875 16.859 1 97.12 94 VAL A C 1
ATOM 695 O O . VAL A 1 94 ? 11.328 28.531 15.82 1 97.12 94 VAL A O 1
ATOM 698 N N . ARG A 1 95 ? 12.109 28.281 17.891 1 96.25 95 ARG A N 1
ATOM 699 C CA . ARG A 1 95 ? 12.844 29.531 17.859 1 96.25 95 ARG A CA 1
ATOM 700 C C . ARG A 1 95 ? 13.852 29.547 16.719 1 96.25 95 ARG A C 1
ATOM 702 O O . ARG A 1 95 ? 14.078 30.594 16.094 1 96.25 95 ARG A O 1
ATOM 709 N N . ARG A 1 96 ? 14.297 28.469 16.375 1 96.19 96 ARG A N 1
ATOM 710 C CA . ARG A 1 96 ? 15.336 28.359 15.359 1 96.19 96 ARG A CA 1
ATOM 711 C C . ARG A 1 96 ? 14.734 28.188 13.969 1 96.19 96 ARG A C 1
ATOM 713 O O . ARG A 1 96 ? 15.445 28.234 12.961 1 96.19 96 ARG A O 1
ATOM 720 N N . ALA A 1 97 ? 13.477 28.094 13.859 1 96.75 97 ALA A N 1
ATOM 721 C CA . ALA A 1 97 ? 12.844 27.672 12.617 1 96.75 97 ALA A CA 1
ATOM 722 C C . ALA A 1 97 ? 12.312 28.859 11.828 1 96.75 97 ALA A C 1
ATOM 724 O O . ALA A 1 97 ? 12.031 29.922 12.406 1 96.75 97 ALA A O 1
ATOM 725 N N . ASP A 1 98 ? 12.25 28.703 10.5 1 95 98 ASP A N 1
ATOM 726 C CA . ASP A 1 98 ? 11.477 29.578 9.625 1 95 98 ASP A CA 1
ATOM 727 C C . ASP A 1 98 ? 10.109 28.953 9.305 1 95 98 ASP A C 1
ATOM 729 O O . ASP A 1 98 ? 9.125 29.688 9.148 1 95 98 ASP A O 1
ATOM 733 N N . VAL A 1 99 ? 10.109 27.688 9.211 1 96.06 99 VAL A N 1
ATOM 734 C CA . VAL A 1 99 ? 8.906 26.891 8.953 1 96.06 99 VAL A CA 1
ATOM 735 C C . VAL A 1 99 ? 8.758 25.812 10.023 1 96.06 99 VAL A C 1
ATOM 737 O O . VAL A 1 99 ? 9.719 25.125 10.352 1 96.06 99 VAL A O 1
ATOM 740 N N . VAL A 1 100 ? 7.574 25.734 10.539 1 97.06 100 VAL A N 1
ATOM 741 C CA . VAL A 1 100 ? 7.285 24.734 11.562 1 97.06 100 VAL A CA 1
ATOM 742 C C . VAL A 1 100 ? 6.227 23.766 11.047 1 97.06 100 VAL A C 1
ATOM 744 O O . VAL A 1 100 ? 5.125 24.172 10.664 1 97.06 100 VAL A O 1
ATOM 747 N N . PHE A 1 101 ? 6.605 22.469 10.969 1 97.06 101 PHE A N 1
ATOM 748 C CA . PHE A 1 101 ? 5.625 21.406 10.734 1 97.06 101 PHE A CA 1
ATOM 749 C C . PHE A 1 101 ? 5.051 20.906 12.055 1 97.06 101 PHE A C 1
ATOM 751 O O . PHE A 1 101 ? 5.793 20.438 12.922 1 97.06 101 PHE A O 1
ATOM 758 N N . LEU A 1 102 ? 3.814 21.062 12.211 1 95.69 102 LEU A N 1
ATOM 759 C CA . LEU A 1 102 ? 3.133 20.469 13.344 1 95.69 102 LEU A CA 1
ATOM 760 C C . LEU A 1 102 ? 2.604 19.078 12.992 1 95.69 102 LEU A C 1
ATOM 762 O O . LEU A 1 102 ? 1.552 18.953 12.359 1 95.69 102 LEU A O 1
ATOM 766 N N . ALA A 1 103 ? 3.279 18.031 13.445 1 93.62 103 ALA A N 1
ATOM 767 C CA . ALA A 1 103 ? 2.982 16.656 13.07 1 93.62 103 ALA A CA 1
ATOM 768 C C . ALA A 1 103 ? 2.836 15.773 14.305 1 93.62 103 ALA A C 1
ATOM 770 O O . ALA A 1 103 ? 3.137 14.578 14.258 1 93.62 103 ALA A O 1
ATOM 771 N N . CYS A 1 104 ? 2.486 16.359 15.438 1 89.38 104 CYS A N 1
ATOM 772 C CA . CYS A 1 104 ? 2.225 15.602 16.656 1 89.38 104 CYS A CA 1
ATOM 773 C C . CYS A 1 104 ? 0.834 14.984 16.625 1 89.38 104 CYS A C 1
ATOM 775 O O . CYS A 1 104 ? 0.105 15.133 15.641 1 89.38 104 CYS A O 1
ATOM 777 N N . HIS A 1 105 ? 0.635 14.148 17.578 1 83.69 105 HIS A N 1
ATOM 778 C CA . HIS A 1 105 ? -0.725 13.641 17.703 1 83.69 105 HIS A CA 1
ATOM 779 C C . HIS A 1 105 ? -1.722 14.766 17.938 1 83.69 105 HIS A C 1
ATOM 781 O O . HIS A 1 105 ? -1.441 15.703 18.688 1 83.69 105 HIS A O 1
ATOM 787 N N . PRO A 1 106 ? -2.916 14.711 17.312 1 82.12 106 PRO A N 1
ATOM 788 C CA . PRO A 1 106 ? -3.893 15.797 17.438 1 82.12 106 PRO A CA 1
ATOM 789 C C . PRO A 1 106 ? -4.223 16.141 18.891 1 82.12 106 PRO A C 1
ATOM 791 O O . PRO A 1 106 ? -4.406 17.312 19.219 1 82.12 106 PRO A O 1
ATOM 794 N N . ASN A 1 107 ? -4.211 15.125 19.734 1 79.12 107 ASN A N 1
ATOM 795 C CA . ASN A 1 107 ? -4.531 15.336 21.141 1 79.12 107 ASN A CA 1
ATOM 796 C C . ASN A 1 107 ? -3.412 16.078 21.859 1 79.12 107 ASN A C 1
ATOM 798 O O . ASN A 1 107 ? -3.607 16.562 22.969 1 79.12 107 ASN A O 1
ATOM 802 N N . GLN A 1 108 ? -2.318 16.188 21.203 1 85.69 108 GLN A N 1
ATOM 803 C CA . GLN A 1 108 ? -1.162 16.828 21.828 1 85.69 108 GLN A CA 1
ATOM 804 C C . GLN A 1 108 ? -0.904 18.203 21.25 1 85.69 108 GLN A C 1
ATOM 806 O O . GLN A 1 108 ? 0.047 18.891 21.641 1 85.69 108 GLN A O 1
ATOM 811 N N . ALA A 1 109 ? -1.743 18.625 20.359 1 88.25 109 ALA A N 1
ATOM 812 C CA . ALA A 1 109 ? -1.507 19.859 19.625 1 88.25 109 ALA A CA 1
ATOM 813 C C . ALA A 1 109 ? -1.439 21.062 20.562 1 88.25 109 ALA A C 1
ATOM 815 O O . ALA A 1 109 ? -0.518 21.875 20.484 1 88.25 109 ALA A O 1
ATOM 816 N N . THR A 1 110 ? -2.338 21.141 21.5 1 86.44 110 THR A N 1
ATOM 817 C CA . THR A 1 110 ? -2.402 22.266 22.422 1 86.44 110 THR A CA 1
ATOM 818 C C . THR A 1 110 ? -1.178 22.281 23.328 1 86.44 110 THR A C 1
ATOM 820 O O . THR A 1 110 ? -0.611 23.344 23.594 1 86.44 110 THR A O 1
ATOM 823 N N . GLU A 1 111 ? -0.799 21.109 23.719 1 87.06 111 GLU A N 1
ATOM 824 C CA . GLU A 1 111 ? 0.376 21.016 24.594 1 87.06 111 GLU A CA 1
ATOM 825 C C . GLU A 1 111 ? 1.652 21.344 23.812 1 87.06 111 GLU A C 1
ATOM 827 O O . GLU A 1 111 ? 2.557 21.984 24.359 1 87.06 111 GLU A O 1
ATOM 832 N N . CYS A 1 112 ? 1.706 20.953 22.609 1 90.69 112 CYS A N 1
ATOM 833 C CA . CYS A 1 112 ? 2.875 21.172 21.766 1 90.69 112 CYS A CA 1
ATOM 834 C C . CYS A 1 112 ? 3.092 22.656 21.516 1 90.69 112 CYS A C 1
ATOM 836 O O . CYS A 1 112 ? 4.23 23.125 21.422 1 90.69 112 CYS A O 1
ATOM 838 N N . LEU A 1 113 ? 1.996 23.453 21.469 1 91.81 113 LEU A N 1
ATOM 839 C CA . LEU A 1 113 ? 2.078 24.859 21.109 1 91.81 113 LEU A CA 1
ATOM 840 C C . LEU A 1 113 ? 1.875 25.75 22.312 1 91.81 113 LEU A C 1
ATOM 842 O O . LEU A 1 113 ? 1.992 26.984 22.219 1 91.81 113 LEU A O 1
ATOM 846 N N . GLY A 1 114 ? 1.592 25.203 23.469 1 86.25 114 GLY A N 1
ATOM 847 C CA . GLY A 1 114 ? 1.206 25.984 24.625 1 86.25 114 GLY A CA 1
ATOM 848 C C . GLY A 1 114 ? 2.361 26.25 25.578 1 86.25 114 GLY A C 1
ATOM 849 O O . GLY A 1 114 ? 2.168 26.828 26.656 1 86.25 114 GLY A O 1
ATOM 850 N N . GLY A 1 115 ? 3.512 25.922 25.297 1 85.69 115 GLY A N 1
ATOM 851 C CA . GLY A 1 115 ? 4.645 26.125 26.188 1 85.69 115 GLY A CA 1
ATOM 852 C C . GLY A 1 115 ? 5.004 27.578 26.391 1 85.69 115 GLY A C 1
ATOM 853 O O . GLY A 1 115 ? 4.719 28.422 25.531 1 85.69 115 GLY A O 1
ATOM 854 N N . ILE A 1 116 ? 5.652 27.844 27.547 1 85.62 116 ILE A N 1
ATOM 855 C CA . ILE A 1 116 ? 6.086 29.188 27.859 1 85.62 116 ILE A CA 1
ATOM 856 C C . ILE A 1 116 ? 7.121 29.656 26.844 1 85.62 116 ILE A C 1
ATOM 858 O O . ILE A 1 116 ? 8.102 28.953 26.578 1 85.62 116 ILE A O 1
ATOM 862 N N . GLY A 1 117 ? 6.848 30.797 26.266 1 90.62 117 GLY A N 1
ATOM 863 C CA . GLY A 1 117 ? 7.781 31.359 25.297 1 90.62 117 GLY A CA 1
ATOM 864 C C . GLY A 1 117 ? 7.449 31 23.859 1 90.62 117 GLY A C 1
ATOM 865 O O . GLY A 1 117 ? 8.047 31.531 22.938 1 90.62 117 GLY A O 1
ATOM 866 N N . MET A 1 118 ? 6.496 30.172 23.703 1 92.94 118 MET A N 1
ATOM 867 C CA . MET A 1 118 ? 6.148 29.719 22.359 1 92.94 118 MET A CA 1
ATOM 868 C C . MET A 1 118 ? 5.625 30.875 21.516 1 92.94 118 MET A C 1
ATOM 870 O O . MET A 1 118 ? 5.984 31.016 20.344 1 92.94 118 MET A O 1
ATOM 874 N N . GLN A 1 119 ? 4.859 31.672 22.125 1 89.75 119 GLN A N 1
ATOM 875 C CA . GLN A 1 119 ? 4.27 32.812 21.391 1 89.75 119 GLN A CA 1
ATOM 876 C C . GLN A 1 119 ? 5.348 33.656 20.75 1 89.75 119 GLN A C 1
ATOM 878 O O . GLN A 1 119 ? 5.211 34.094 19.594 1 89.75 119 GLN A O 1
ATOM 883 N N . ASP A 1 120 ? 6.363 33.875 21.484 1 90.94 120 ASP A N 1
ATOM 884 C CA . ASP A 1 120 ? 7.473 34.656 20.969 1 90.94 120 ASP A CA 1
ATOM 885 C C . ASP A 1 120 ? 8.266 33.906 19.922 1 90.94 120 ASP A C 1
ATOM 887 O O . ASP A 1 120 ? 8.656 34.469 18.891 1 90.94 120 ASP A O 1
ATOM 891 N N . ALA A 1 121 ? 8.453 32.688 20.156 1 94.19 121 ALA A N 1
ATOM 892 C CA . ALA A 1 121 ? 9.281 31.859 19.297 1 94.19 121 ALA A CA 1
ATOM 893 C C . ALA A 1 121 ? 8.633 31.688 17.922 1 94.19 121 ALA A C 1
ATOM 895 O O . ALA A 1 121 ? 9.328 31.641 16.906 1 94.19 121 ALA A O 1
ATOM 896 N N . ILE A 1 122 ? 7.332 31.641 17.891 1 94.25 122 ILE A N 1
ATOM 897 C CA . ILE A 1 122 ? 6.617 31.234 16.688 1 94.25 122 ILE A CA 1
ATOM 898 C C . ILE A 1 122 ? 6.176 32.469 15.898 1 94.25 122 ILE A C 1
ATOM 900 O O . ILE A 1 122 ? 5.66 32.344 14.789 1 94.25 122 ILE A O 1
ATOM 904 N N . SER A 1 123 ? 6.445 33.625 16.406 1 91.12 123 SER A N 1
ATOM 905 C CA . SER A 1 123 ? 5.992 34.906 15.82 1 91.12 123 SER A CA 1
ATOM 906 C C . SER A 1 123 ? 6.551 35.062 14.414 1 91.12 123 SER A C 1
ATOM 908 O O . SER A 1 123 ? 7.75 34.906 14.188 1 91.12 123 SER A O 1
ATOM 910 N N . GLY A 1 124 ? 5.574 35.312 13.469 1 88.62 124 GLY A N 1
ATOM 911 C CA . GLY A 1 124 ? 5.953 35.625 12.102 1 88.62 124 GLY A CA 1
ATOM 912 C C . GLY A 1 124 ? 6.312 34.406 11.289 1 88.62 124 GLY A C 1
ATOM 913 O O . GLY A 1 124 ? 6.664 34.531 10.109 1 88.62 124 GLY A O 1
ATOM 914 N N . LYS A 1 125 ? 6.199 33.312 11.844 1 92.88 125 LYS A N 1
ATOM 915 C CA . LYS A 1 125 ? 6.656 32.094 11.156 1 92.88 125 LYS A CA 1
ATOM 916 C C . LYS A 1 125 ? 5.504 31.406 10.445 1 92.88 125 LYS A C 1
ATOM 918 O O . LYS A 1 125 ? 4.336 31.688 10.719 1 92.88 125 LYS A O 1
ATOM 923 N N . LEU A 1 126 ? 5.895 30.594 9.477 1 93.12 126 LEU A N 1
ATOM 924 C CA . LEU A 1 126 ? 4.941 29.719 8.805 1 93.12 126 LEU A CA 1
ATOM 925 C C . LEU A 1 126 ? 4.789 28.406 9.547 1 93.12 126 LEU A C 1
ATOM 927 O O . LEU A 1 126 ? 5.773 27.703 9.805 1 93.12 126 LEU A O 1
ATOM 931 N N . VAL A 1 127 ? 3.545 28.156 9.938 1 94.56 127 VAL A N 1
ATOM 932 C CA . VAL A 1 127 ? 3.234 26.906 10.609 1 94.56 127 VAL A CA 1
ATOM 933 C C . VAL A 1 127 ? 2.352 26.031 9.703 1 94.56 127 VAL A C 1
ATOM 935 O O . VAL A 1 127 ? 1.246 26.438 9.344 1 94.56 127 VAL A O 1
ATOM 938 N N . ILE A 1 128 ? 2.881 24.859 9.328 1 94.62 128 ILE A N 1
ATOM 939 C CA . ILE A 1 128 ? 2.117 23.906 8.531 1 94.62 128 ILE A CA 1
ATOM 940 C C . ILE A 1 128 ? 1.606 22.781 9.422 1 94.62 128 ILE A C 1
ATOM 942 O O . ILE A 1 128 ? 2.377 21.906 9.836 1 94.62 128 ILE A O 1
ATOM 946 N N . SER A 1 129 ? 0.367 22.859 9.695 1 93.88 129 SER A N 1
ATOM 947 C CA . SER A 1 129 ? -0.251 21.797 10.477 1 93.88 129 SER A CA 1
ATOM 948 C C . SER A 1 129 ? -0.728 20.656 9.586 1 93.88 129 SER A C 1
ATOM 950 O O . SER A 1 129 ? -1.574 20.844 8.711 1 93.88 129 SER A O 1
ATOM 952 N N . VAL A 1 130 ? -0.223 19.469 9.875 1 92.12 130 VAL A N 1
ATOM 953 C CA . VAL A 1 130 ? -0.669 18.297 9.125 1 92.12 130 VAL A CA 1
ATOM 954 C C . VAL A 1 130 ? -1.559 17.422 10.008 1 92.12 130 VAL A C 1
ATOM 956 O O . VAL A 1 130 ? -1.609 16.203 9.836 1 92.12 130 VAL A O 1
ATOM 959 N N . LEU A 1 131 ? -2.205 18.125 11.023 1 86.94 131 LEU A N 1
ATOM 960 C CA . LEU A 1 131 ? -3.086 17.422 11.953 1 86.94 131 LEU A CA 1
ATOM 961 C C . LEU A 1 131 ? -4.508 17.359 11.414 1 86.94 131 LEU A C 1
ATOM 963 O O . LEU A 1 131 ? -5.125 18.391 11.148 1 86.94 131 LEU A O 1
ATOM 967 N N . GLY A 1 132 ? -4.918 16.141 11.242 1 79.56 132 GLY A N 1
ATOM 968 C CA . GLY A 1 132 ? -6.312 15.977 10.867 1 79.56 132 GLY A CA 1
ATOM 969 C C . GLY A 1 132 ? -7.273 16.297 12 1 79.56 132 GLY A C 1
ATOM 970 O O . GLY A 1 132 ? -7.035 15.914 13.148 1 79.56 132 GLY A O 1
ATOM 971 N N . GLY A 1 133 ? -8.297 17.109 11.781 1 77.94 133 GLY A N 1
ATOM 972 C CA . GLY A 1 133 ? -9.367 17.328 12.742 1 77.94 133 GLY A CA 1
ATOM 973 C C . GLY A 1 133 ? -9.086 18.469 13.703 1 77.94 133 GLY A C 1
ATOM 974 O O . GLY A 1 133 ? -9.844 18.672 14.656 1 77.94 133 GLY A O 1
ATOM 975 N N . VAL A 1 134 ? -7.988 19.094 13.57 1 84.12 134 VAL A N 1
ATOM 976 C CA . VAL A 1 134 ? -7.676 20.25 14.406 1 84.12 134 VAL A CA 1
ATOM 977 C C . VAL A 1 134 ? -7.758 21.531 13.578 1 84.12 134 VAL A C 1
ATOM 979 O O . VAL A 1 134 ? -7.016 21.703 12.609 1 84.12 134 VAL A O 1
ATOM 982 N N . SER A 1 135 ? -8.555 22.359 13.992 1 83.38 135 SER A N 1
ATOM 983 C CA . SER A 1 135 ? -8.773 23.578 13.219 1 83.38 135 SER A CA 1
ATOM 984 C C . SER A 1 135 ? -7.656 24.594 13.461 1 83.38 135 SER A C 1
ATOM 986 O O . SER A 1 135 ? -6.973 24.547 14.484 1 83.38 135 SER A O 1
ATOM 988 N N . VAL A 1 136 ? -7.539 25.516 12.508 1 85.62 136 VAL A N 1
ATOM 989 C CA . VAL A 1 136 ? -6.59 26.609 12.648 1 85.62 136 VAL A CA 1
ATOM 990 C C . VAL A 1 136 ? -6.941 27.438 13.875 1 85.62 136 VAL A C 1
ATOM 992 O O . VAL A 1 136 ? -6.051 27.875 14.617 1 85.62 136 VAL A O 1
ATOM 995 N N . ALA A 1 137 ? -8.188 27.609 14.078 1 83.44 137 ALA A N 1
ATOM 996 C CA . ALA A 1 137 ? -8.648 28.375 15.219 1 83.44 137 ALA A CA 1
ATOM 997 C C . ALA A 1 137 ? -8.188 27.75 16.531 1 83.44 137 ALA A C 1
ATOM 999 O O . ALA A 1 137 ? -7.746 28.453 17.438 1 83.44 137 ALA A O 1
ATOM 1000 N N . THR A 1 138 ? -8.305 26.469 16.594 1 84.19 138 THR A N 1
ATOM 1001 C CA . THR A 1 138 ? -7.867 25.75 17.781 1 84.19 138 THR A CA 1
ATOM 1002 C C . THR A 1 138 ? -6.371 25.922 18.016 1 84.19 138 THR A C 1
ATOM 1004 O O . THR A 1 138 ? -5.926 26.125 19.141 1 84.19 138 THR A O 1
ATOM 1007 N N . LEU A 1 139 ? -5.668 25.922 16.969 1 88.69 139 LEU A N 1
ATOM 1008 C CA . LEU A 1 139 ? -4.219 26.047 17.062 1 88.69 139 LEU A CA 1
ATOM 1009 C C . LEU A 1 139 ? -3.83 27.469 17.453 1 88.69 139 LEU A C 1
ATOM 1011 O O . LEU A 1 139 ? -2.914 27.672 18.25 1 88.69 139 LEU A O 1
ATOM 1015 N N . GLU A 1 140 ? -4.492 28.406 16.906 1 87 140 GLU A N 1
ATOM 1016 C CA . GLU A 1 140 ? -4.254 29.812 17.266 1 87 140 GLU A CA 1
ATOM 1017 C C . GLU A 1 140 ? -4.543 30.047 18.734 1 87 140 GLU A C 1
ATOM 1019 O O . GLU A 1 140 ? -3.793 30.75 19.422 1 87 140 GLU A O 1
ATOM 1024 N N . GLN A 1 141 ? -5.551 29.453 19.172 1 85.12 141 GLN A N 1
ATOM 1025 C CA . GLN A 1 141 ? -5.906 29.594 20.578 1 85.12 141 GLN A CA 1
ATOM 1026 C C . GLN A 1 141 ? -4.836 28.969 21.469 1 85.12 141 GLN A C 1
ATOM 1028 O O . GLN A 1 141 ? -4.555 29.484 22.562 1 85.12 141 GLN A O 1
ATOM 1033 N N . ALA A 1 142 ? -4.352 27.922 21.047 1 87.38 142 ALA A N 1
ATOM 1034 C CA . ALA A 1 142 ? -3.311 27.25 21.812 1 87.38 142 ALA A CA 1
ATOM 1035 C C . ALA A 1 142 ? -2.062 28.109 21.938 1 87.38 142 ALA A C 1
ATOM 1037 O O . ALA A 1 142 ? -1.396 28.109 22.984 1 87.38 142 ALA A O 1
ATOM 1038 N N . VAL A 1 143 ? -1.783 28.859 20.953 1 87.62 143 VAL A N 1
ATOM 1039 C CA . VAL A 1 143 ? -0.588 29.703 20.906 1 87.62 143 VAL A CA 1
ATOM 1040 C C . VAL A 1 143 ? -0.832 31 21.688 1 87.62 143 VAL A C 1
ATOM 1042 O O . VAL A 1 143 ? 0.032 31.438 22.438 1 87.62 143 VAL A O 1
ATOM 1045 N N . TYR A 1 144 ? -1.989 31.578 21.578 1 82.75 144 TYR A N 1
ATOM 1046 C CA . TYR A 1 144 ? -2.201 32.969 22.031 1 82.75 144 TYR A CA 1
ATOM 1047 C C . TYR A 1 144 ? -3.031 33 23.312 1 82.75 144 TYR A C 1
ATOM 1049 O O . TYR A 1 144 ? -3.16 34.031 23.938 1 82.75 144 TYR A O 1
ATOM 1057 N N . SER A 1 145 ? -3.9 31.953 23.656 1 66.75 145 SER A N 1
ATOM 1058 C CA . SER A 1 145 ? -4.824 32.031 24.781 1 66.75 145 SER A CA 1
ATOM 1059 C C . SER A 1 145 ? -4.078 32.188 26.094 1 66.75 145 SER A C 1
ATOM 1061 O O . SER A 1 145 ? -4.621 32.719 27.062 1 66.75 145 SER A O 1
ATOM 1063 N N . SER A 1 146 ? -3.105 31.172 26.438 1 51.12 146 SER A N 1
ATOM 1064 C CA . SER A 1 146 ? -2.635 31.328 27.812 1 51.12 146 SER A CA 1
ATOM 1065 C C . SER A 1 146 ? -2.326 32.781 28.125 1 51.12 146 SER A C 1
ATOM 1067 O O . SER A 1 146 ? -2.764 33.312 29.156 1 51.12 146 SER A O 1
ATOM 1069 N N . THR A 1 147 ? -1.113 33.156 28.109 1 45.5 147 THR A N 1
ATOM 1070 C CA . THR A 1 147 ? -0.64 34.438 28.688 1 45.5 147 THR A CA 1
ATOM 1071 C C . THR A 1 147 ? -1.201 35.625 27.906 1 45.5 147 THR A C 1
ATOM 1073 O O . THR A 1 147 ? -1.772 35.438 26.828 1 45.5 147 THR A O 1
ATOM 1076 N N . ARG A 1 148 ? -0.303 36.781 28.125 1 45.25 148 ARG A N 1
ATOM 1077 C CA . ARG A 1 148 ? -0.121 38.219 27.906 1 45.25 148 ARG A CA 1
ATOM 1078 C C . ARG A 1 148 ? -0.277 38.594 26.438 1 45.25 148 ARG A C 1
ATOM 1080 O O . ARG A 1 148 ? 0.193 37.875 25.562 1 45.25 148 ARG A O 1
ATOM 1087 N N . ARG A 1 149 ? -1.316 39.312 26.047 1 45.94 149 ARG A N 1
ATOM 1088 C CA . ARG A 1 149 ? -1.445 40.094 24.828 1 45.94 149 ARG A CA 1
ATOM 1089 C C . ARG A 1 149 ? -0.121 40.156 24.078 1 45.94 149 ARG A C 1
ATOM 1091 O O . ARG A 1 149 ? 0.939 40.312 24.688 1 45.94 149 ARG A O 1
ATOM 1098 N N . PRO A 1 150 ? -0.111 39.531 22.703 1 47.06 150 PRO A N 1
ATOM 1099 C CA . PRO A 1 150 ? 1.134 39.844 22 1 47.06 150 PRO A CA 1
ATOM 1100 C C . PRO A 1 150 ? 1.789 41.125 22.5 1 47.06 150 PRO A C 1
ATOM 1102 O O . PRO A 1 150 ? 1.093 42.062 22.875 1 47.06 150 PRO A O 1
ATOM 1105 N N . ALA A 1 151 ? 2.902 41.094 23.25 1 44.56 151 ALA A N 1
ATOM 1106 C CA . ALA A 1 151 ? 3.535 42.375 23.391 1 44.56 151 ALA A CA 1
ATOM 1107 C C . ALA A 1 151 ? 3.285 43.25 22.156 1 44.56 151 ALA A C 1
ATOM 1109 O O . ALA A 1 151 ? 3.084 42.75 21.062 1 44.56 151 ALA A O 1
ATOM 1110 N N . SER A 1 152 ? 2.951 44.312 22.141 1 43.38 152 SER A N 1
ATOM 1111 C CA . SER A 1 152 ? 2.867 45.438 21.203 1 43.38 152 SER A CA 1
ATOM 1112 C C . SER A 1 152 ? 3.959 45.375 20.141 1 43.38 152 SER A C 1
ATOM 1114 O O . SER A 1 152 ? 5.145 45.281 20.469 1 43.38 152 SER A O 1
ATOM 1116 N N . GLY A 1 153 ? 3.711 44.625 18.766 1 56.41 153 GLY A N 1
ATOM 1117 C CA . GLY A 1 153 ? 4.539 44.781 17.594 1 56.41 153 GLY A CA 1
ATOM 1118 C C . GLY A 1 153 ? 4.855 43.5 16.875 1 56.41 153 GLY A C 1
ATOM 1119 O O . GLY A 1 153 ? 5.539 43.5 15.852 1 56.41 153 GLY A O 1
ATOM 1120 N N . GLN A 1 154 ? 4.547 42.188 17.5 1 63.69 154 GLN A N 1
ATOM 1121 C CA . GLN A 1 154 ? 5.047 41.031 16.781 1 63.69 154 GLN A CA 1
ATOM 1122 C C . GLN A 1 154 ? 3.973 40.469 15.859 1 63.69 154 GLN A C 1
ATOM 1124 O O . GLN A 1 154 ? 2.795 40.406 16.234 1 63.69 154 GLN A O 1
ATOM 1129 N N . ALA A 1 155 ? 4.359 40.094 14.695 1 75.69 155 ALA A N 1
ATOM 1130 C CA . ALA A 1 155 ? 3.471 39.531 13.68 1 75.69 155 ALA A CA 1
ATOM 1131 C C . ALA A 1 155 ? 3.035 38.125 14.055 1 75.69 155 ALA A C 1
ATOM 1133 O O . ALA A 1 155 ? 3.838 37.344 14.555 1 75.69 155 ALA A O 1
ATOM 1134 N N . PRO A 1 156 ? 1.776 37.875 14.039 1 85.44 156 PRO A N 1
ATOM 1135 C CA . PRO A 1 156 ? 1.294 36.531 14.32 1 85.44 156 PRO A CA 1
ATOM 1136 C C . PRO A 1 156 ? 1.885 35.469 13.375 1 85.44 156 PRO A C 1
ATOM 1138 O O . PRO A 1 156 ? 2.371 35.812 12.297 1 85.44 156 PRO A O 1
ATOM 1141 N N . CYS A 1 157 ? 1.896 34.281 13.93 1 88.75 157 CYS A N 1
ATOM 1142 C CA . CYS A 1 157 ? 2.297 33.219 13.031 1 88.75 157 CYS A CA 1
ATOM 1143 C C . CYS A 1 157 ? 1.224 32.938 11.977 1 88.75 157 CYS A C 1
ATOM 1145 O O . CYS A 1 157 ? 0.07 33.344 12.156 1 88.75 157 CYS A O 1
ATOM 1147 N N . HIS A 1 158 ? 1.695 32.406 10.867 1 90.19 158 HIS A N 1
ATOM 1148 C CA . HIS A 1 158 ? 0.792 32 9.789 1 90.19 158 HIS A CA 1
ATOM 1149 C C . HIS A 1 158 ? 0.565 30.5 9.789 1 90.19 158 HIS A C 1
ATOM 1151 O O . HIS A 1 158 ? 1.445 29.734 9.383 1 90.19 158 HIS A O 1
ATOM 1157 N N . ILE A 1 159 ? -0.675 30.125 10.156 1 91.31 159 ILE A N 1
ATOM 1158 C CA . ILE A 1 159 ? -0.971 28.703 10.258 1 91.31 159 ILE A CA 1
ATOM 1159 C C . ILE A 1 159 ? -1.705 28.234 9.008 1 91.31 159 ILE A C 1
ATOM 1161 O O . ILE A 1 159 ? -2.713 28.828 8.609 1 91.31 159 ILE A O 1
ATOM 1165 N N . VAL A 1 160 ? -1.127 27.203 8.398 1 91.44 160 VAL A N 1
ATOM 1166 C CA . VAL A 1 160 ? -1.726 26.562 7.23 1 91.44 160 VAL A CA 1
ATOM 1167 C C . VAL A 1 160 ? -2.129 25.141 7.582 1 91.44 160 VAL A C 1
ATOM 1169 O O . VAL A 1 160 ? -1.337 24.391 8.148 1 91.44 160 VAL A O 1
ATOM 1172 N N . GLN A 1 161 ? -3.385 24.844 7.25 1 91.44 161 GLN A N 1
ATOM 1173 C CA . GLN A 1 161 ? -3.842 23.484 7.445 1 91.44 161 GLN A CA 1
ATOM 1174 C C . GLN A 1 161 ? -3.57 22.625 6.207 1 91.44 161 GLN A C 1
ATOM 1176 O O . GLN A 1 161 ? -3.955 23 5.098 1 91.44 161 GLN A O 1
ATOM 1181 N N . ALA A 1 162 ? -2.916 21.5 6.453 1 92.69 162 ALA A N 1
ATOM 1182 C CA . ALA A 1 162 ? -2.604 20.562 5.375 1 92.69 162 ALA A CA 1
ATOM 1183 C C . ALA A 1 162 ? -2.799 19.109 5.828 1 92.69 162 ALA A C 1
ATOM 1185 O O . ALA A 1 162 ? -2.766 18.828 7.027 1 92.69 162 ALA A O 1
ATOM 1186 N N . ILE A 1 163 ? -3.137 18.297 4.879 1 91.62 163 ILE A N 1
ATOM 1187 C CA . ILE A 1 163 ? -3.186 16.859 5.117 1 91.62 163 ILE A CA 1
ATOM 1188 C C . ILE A 1 163 ? -2.18 16.156 4.211 1 91.62 163 ILE A C 1
ATOM 1190 O O . ILE A 1 163 ? -2.184 16.359 2.994 1 91.62 163 ILE A O 1
ATOM 1194 N N . ALA A 1 164 ? -1.286 15.461 4.848 1 91.75 164 ALA A N 1
ATOM 1195 C CA . ALA A 1 164 ? -0.257 14.727 4.113 1 91.75 164 ALA A CA 1
ATOM 1196 C C . ALA A 1 164 ? -0.313 13.234 4.434 1 91.75 164 ALA A C 1
ATOM 1198 O O . ALA A 1 164 ? -1.245 12.773 5.094 1 91.75 164 ALA A O 1
ATOM 1199 N N . ASN A 1 165 ? 0.526 12.461 3.828 1 87.88 165 ASN A N 1
ATOM 1200 C CA . ASN A 1 165 ? 0.62 11.031 4.098 1 87.88 165 ASN A CA 1
ATOM 1201 C C . ASN A 1 165 ? 2.07 10.562 4.137 1 87.88 165 ASN A C 1
ATOM 1203 O O . ASN A 1 165 ? 2.988 11.344 3.873 1 87.88 165 ASN A O 1
ATOM 1207 N N . THR A 1 166 ? 2.246 9.367 4.492 1 87.12 166 THR A N 1
ATOM 1208 C CA . THR A 1 166 ? 3.58 8.844 4.766 1 87.12 166 THR A CA 1
ATOM 1209 C C . THR A 1 166 ? 4.371 8.68 3.471 1 87.12 166 THR A C 1
ATOM 1211 O O . THR A 1 166 ? 5.59 8.484 3.5 1 87.12 166 THR A O 1
ATOM 1214 N N . ALA A 1 167 ? 3.703 8.789 2.363 1 85.62 167 ALA A N 1
ATOM 1215 C CA . ALA A 1 167 ? 4.422 8.75 1.091 1 85.62 167 ALA A CA 1
ATOM 1216 C C . ALA A 1 167 ? 5.359 9.953 0.958 1 85.62 167 ALA A C 1
ATOM 1218 O O . ALA A 1 167 ? 6.199 9.992 0.058 1 85.62 167 ALA A O 1
ATOM 1219 N N . ALA A 1 168 ? 5.188 10.836 1.884 1 91.69 168 ALA A N 1
ATOM 1220 C CA . ALA A 1 168 ? 6.09 11.977 1.94 1 91.69 168 ALA A CA 1
ATOM 1221 C C . ALA A 1 168 ? 7.543 11.531 2.051 1 91.69 168 ALA A C 1
ATOM 1223 O O . ALA A 1 168 ? 8.445 12.195 1.547 1 91.69 168 ALA A O 1
ATOM 1224 N N . ALA A 1 169 ? 7.75 10.375 2.67 1 90.25 169 ALA A N 1
ATOM 1225 C CA . ALA A 1 169 ? 9.094 9.852 2.887 1 90.25 169 ALA A CA 1
ATOM 1226 C C . ALA A 1 169 ? 9.836 9.672 1.563 1 90.25 169 ALA A C 1
ATOM 1228 O O . ALA A 1 169 ? 11.062 9.797 1.506 1 90.25 169 ALA A O 1
ATOM 1229 N N . ARG A 1 170 ? 9.07 9.453 0.503 1 87 170 ARG A N 1
ATOM 1230 C CA . ARG A 1 170 ? 9.648 9.219 -0.817 1 87 170 ARG A CA 1
ATOM 1231 C C . ARG A 1 170 ? 9.289 10.344 -1.778 1 87 170 ARG A C 1
ATOM 1233 O O . ARG A 1 170 ? 9.344 10.172 -2.998 1 87 170 ARG A O 1
ATOM 1240 N N . GLN A 1 171 ? 8.812 11.391 -1.238 1 91.19 171 GLN A N 1
ATOM 1241 C CA . GLN A 1 171 ? 8.438 12.57 -2.006 1 91.19 171 GLN A CA 1
ATOM 1242 C C . GLN A 1 171 ? 7.309 12.266 -2.98 1 91.19 171 GLN A C 1
ATOM 1244 O O . GLN A 1 171 ? 7.32 12.734 -4.121 1 91.19 171 GLN A O 1
ATOM 1249 N N . GLN A 1 172 ? 6.414 11.43 -2.529 1 87.38 172 GLN A N 1
ATOM 1250 C CA . GLN A 1 172 ? 5.297 11.023 -3.371 1 87.38 172 GLN A CA 1
ATOM 1251 C C . GLN A 1 172 ? 3.961 11.297 -2.686 1 87.38 172 GLN A C 1
ATOM 1253 O O . GLN A 1 172 ? 2.949 10.672 -3.004 1 87.38 172 GLN A O 1
ATOM 1258 N N . SER A 1 173 ? 4.023 12.133 -1.72 1 89.56 173 SER A N 1
ATOM 1259 C CA . SER A 1 173 ? 2.799 12.516 -1.021 1 89.56 173 SER A CA 1
ATOM 1260 C C . SER A 1 173 ? 1.9 13.367 -1.907 1 89.56 173 SER A C 1
ATOM 1262 O O . SER A 1 173 ? 2.375 14.008 -2.852 1 89.56 173 SER A O 1
ATOM 1264 N N . VAL A 1 174 ? 0.624 13.258 -1.694 1 90.06 174 VAL A N 1
ATOM 1265 C CA . VAL A 1 174 ? -0.328 14.281 -2.104 1 90.06 174 VAL A CA 1
ATOM 1266 C C . VAL A 1 174 ? -0.788 15.078 -0.883 1 90.06 174 VAL A C 1
ATOM 1268 O O . VAL A 1 174 ? -1.545 14.57 -0.053 1 90.06 174 VAL A O 1
ATOM 1271 N N . THR A 1 175 ? -0.252 16.219 -0.806 1 92.75 175 THR A N 1
ATOM 1272 C CA . THR A 1 175 ? -0.595 17.062 0.33 1 92.75 175 THR A CA 1
ATOM 1273 C C . THR A 1 175 ? -1.714 18.031 -0.038 1 92.75 175 THR A C 1
ATOM 1275 O O . THR A 1 175 ? -1.569 18.828 -0.967 1 92.75 175 THR A O 1
ATOM 1278 N N . VAL A 1 176 ? -2.857 17.922 0.671 1 92.62 176 VAL A N 1
ATOM 1279 C CA . VAL A 1 176 ? -3.99 18.812 0.438 1 92.62 176 VAL A CA 1
ATOM 1280 C C . VAL A 1 176 ? -3.945 19.984 1.428 1 92.62 176 VAL A C 1
ATOM 1282 O O . VAL A 1 176 ? -3.822 19.766 2.637 1 92.62 176 VAL A O 1
ATOM 1285 N N . VAL A 1 177 ? -3.996 21.188 0.853 1 92.81 177 VAL A N 1
ATOM 1286 C CA . VAL A 1 177 ? -3.861 22.391 1.66 1 92.81 177 VAL A CA 1
ATOM 1287 C C . VAL A 1 177 ? -5.156 23.203 1.599 1 92.81 177 VAL A C 1
ATOM 1289 O O . VAL A 1 177 ? -5.766 23.328 0.533 1 92.81 177 VAL A O 1
ATOM 1292 N N . ALA A 1 178 ? -5.609 23.609 2.77 1 89.69 178 ALA A N 1
ATOM 1293 C CA . ALA A 1 178 ? -6.738 24.547 2.789 1 89.69 178 ALA A CA 1
ATOM 1294 C C . ALA A 1 178 ? -6.34 25.906 2.213 1 89.69 178 ALA A C 1
ATOM 1296 O O . ALA A 1 178 ? -5.375 26.516 2.672 1 89.69 178 ALA A O 1
ATOM 1297 N N . GLU A 1 179 ? -6.93 26.281 1.018 1 76.44 179 GLU A N 1
ATOM 1298 C CA . GLU A 1 179 ? -6.586 27.469 0.249 1 76.44 179 GLU A CA 1
ATOM 1299 C C . GLU A 1 179 ? -6.629 28.719 1.122 1 76.44 179 GLU A C 1
ATOM 1301 O O . GLU A 1 179 ? -5.887 29.672 0.887 1 76.44 179 GLU A O 1
ATOM 1306 N N . GLU A 1 180 ? -7.332 28.625 2.318 1 59.94 180 GLU A N 1
ATOM 1307 C CA . GLU A 1 180 ? -7.637 29.984 2.789 1 59.94 180 GLU A CA 1
ATOM 1308 C C . GLU A 1 180 ? -6.426 30.906 2.654 1 59.94 180 GLU A C 1
ATOM 1310 O O . GLU A 1 180 ? -6.531 31.984 2.088 1 59.94 180 GLU A O 1
ATOM 1315 N N . GLU A 1 181 ? -5.672 30.781 3.617 1 52.16 181 GLU A N 1
ATOM 1316 C CA . GLU A 1 181 ? -4.875 31.75 4.367 1 52.16 181 GLU A CA 1
ATOM 1317 C C . GLU A 1 181 ? -3.582 32.094 3.625 1 52.16 181 GLU A C 1
ATOM 1319 O O . GLU A 1 181 ? -2.85 33 4.027 1 52.16 181 GLU A O 1
ATOM 1324 N N . THR A 1 182 ? -3.088 31.141 2.959 1 49.75 182 THR A N 1
ATOM 1325 C CA . THR A 1 182 ? -1.809 31.438 2.316 1 49.75 182 THR A CA 1
ATOM 1326 C C . THR A 1 182 ? -1.906 32.688 1.449 1 49.75 182 THR A C 1
ATOM 1328 O O . THR A 1 182 ? -0.886 33.25 1.058 1 49.75 182 THR A O 1
ATOM 1331 N N . ALA A 1 183 ? -3.162 32.938 1.14 1 48.81 183 ALA A N 1
ATOM 1332 C CA . ALA A 1 183 ? -3.424 34.062 0.251 1 48.81 183 ALA A CA 1
ATOM 1333 C C . ALA A 1 183 ? -2.943 35.375 0.872 1 48.81 183 ALA A C 1
ATOM 1335 O O . ALA A 1 183 ? -2.73 36.344 0.165 1 48.81 183 ALA A O 1
ATOM 1336 N N . ASN A 1 184 ? -2.85 35.219 2.283 1 52.38 184 ASN A N 1
ATOM 1337 C CA . ASN A 1 184 ? -2.723 36.594 2.77 1 52.38 184 ASN A CA 1
ATOM 1338 C C . ASN A 1 184 ? -1.301 37.125 2.594 1 52.38 184 ASN A C 1
ATOM 1340 O O . ASN A 1 184 ? -1.066 38.312 2.688 1 52.38 184 ASN A O 1
ATOM 1344 N N . SER A 1 185 ? -0.351 36.125 2.496 1 64.31 185 SER A N 1
ATOM 1345 C CA . SER A 1 185 ? 0.99 36.625 2.195 1 64.31 185 SER A CA 1
ATOM 1346 C C . SER A 1 185 ? 1.619 35.844 1.047 1 64.31 185 SER A C 1
ATOM 1348 O O . SER A 1 185 ? 1.789 34.625 1.136 1 64.31 185 SER A O 1
ATOM 1350 N N . HIS A 1 186 ? 1.706 36.469 -0.071 1 69.88 186 HIS A N 1
ATOM 1351 C CA . HIS A 1 186 ? 2.336 35.906 -1.251 1 69.88 186 HIS A CA 1
ATOM 1352 C C . HIS A 1 186 ? 3.629 35.188 -0.888 1 69.88 186 HIS A C 1
ATOM 1354 O O . HIS A 1 186 ? 3.902 34.094 -1.396 1 69.88 186 HIS A O 1
ATOM 1360 N N . GLU A 1 187 ? 4.312 35.781 0.025 1 76.81 187 GLU A N 1
ATOM 1361 C CA . GLU A 1 187 ? 5.605 35.219 0.383 1 76.81 187 GLU A CA 1
ATOM 1362 C C . GLU A 1 187 ? 5.434 33.906 1.139 1 76.81 187 GLU A C 1
ATOM 1364 O O . GLU A 1 187 ? 6.09 32.906 0.82 1 76.81 187 GLU A O 1
ATOM 1369 N N . LYS A 1 188 ? 4.488 33.906 2.072 1 81.75 188 LYS A N 1
ATOM 1370 C CA . LYS A 1 188 ? 4.285 32.719 2.871 1 81.75 188 LYS A CA 1
ATOM 1371 C C . LYS A 1 188 ? 3.631 31.609 2.045 1 81.75 188 LYS A C 1
ATOM 1373 O O . LYS A 1 188 ? 3.924 30.438 2.236 1 81.75 188 LYS A O 1
ATOM 1378 N N . GLY A 1 189 ? 2.934 32.094 1.096 1 85 189 GLY A N 1
ATOM 1379 C CA . GLY A 1 189 ? 2.332 31.125 0.196 1 85 189 GLY A CA 1
ATOM 1380 C C . GLY A 1 189 ? 3.346 30.422 -0.687 1 85 189 GLY A C 1
ATOM 1381 O O . GLY A 1 189 ? 3.291 29.203 -0.854 1 85 189 GLY A O 1
ATOM 1382 N N . SER A 1 190 ? 4.215 31.172 -1.163 1 87.5 190 SER A N 1
ATOM 1383 C CA . SER A 1 190 ? 5.27 30.625 -2.01 1 87.5 190 SER A CA 1
ATOM 1384 C C . SER A 1 190 ? 6.18 29.688 -1.221 1 87.5 190 SER A C 1
ATOM 1386 O O . SER A 1 190 ? 6.574 28.625 -1.717 1 87.5 190 SER A O 1
ATOM 1388 N N . LEU A 1 191 ? 6.449 30.188 -0.045 1 90.56 191 LEU A N 1
ATOM 1389 C CA . LEU A 1 191 ? 7.281 29.359 0.819 1 90.56 191 LEU A CA 1
ATOM 1390 C C . LEU A 1 191 ? 6.582 28.047 1.15 1 90.56 191 LEU A C 1
ATOM 1392 O O . LEU A 1 191 ? 7.191 26.969 1.076 1 90.56 191 LEU A O 1
ATOM 1396 N N . CYS A 1 192 ? 5.344 28.141 1.444 1 92.38 192 CYS A N 1
ATOM 1397 C CA . CYS A 1 192 ? 4.555 26.953 1.764 1 92.38 192 CYS A CA 1
ATOM 1398 C C . CYS A 1 192 ? 4.535 25.969 0.593 1 92.38 192 CYS A C 1
ATOM 1400 O O . CYS A 1 192 ? 4.801 24.781 0.768 1 92.38 192 CYS A O 1
ATOM 1402 N N . GLU A 1 193 ? 4.312 26.484 -0.513 1 91.31 193 GLU A N 1
ATOM 1403 C CA . GLU A 1 193 ? 4.262 25.672 -1.722 1 91.31 193 GLU A CA 1
ATOM 1404 C C . GLU A 1 193 ? 5.605 25 -1.986 1 91.31 193 GLU A C 1
ATOM 1406 O O . GLU A 1 193 ? 5.66 23.797 -2.287 1 91.31 193 GLU A O 1
ATOM 1411 N N . ASP A 1 194 ? 6.586 25.781 -1.88 1 92.19 194 ASP A N 1
ATOM 1412 C CA . ASP A 1 194 ? 7.934 25.281 -2.141 1 92.19 194 ASP A CA 1
ATOM 1413 C C . ASP A 1 194 ? 8.289 24.141 -1.194 1 92.19 194 ASP A C 1
ATOM 1415 O O . ASP A 1 194 ? 8.852 23.125 -1.619 1 92.19 194 ASP A O 1
ATOM 1419 N N . VAL A 1 195 ? 7.938 24.328 -0.014 1 93.69 195 VAL A N 1
ATOM 1420 C CA . VAL A 1 195 ? 8.266 23.344 1.017 1 93.69 195 VAL A CA 1
ATOM 1421 C C . VAL A 1 195 ? 7.441 22.078 0.796 1 93.69 195 VAL A C 1
ATOM 1423 O O . VAL A 1 195 ? 7.98 20.969 0.829 1 93.69 195 VAL A O 1
ATOM 1426 N N . LEU A 1 196 ? 6.188 22.234 0.504 1 94.56 196 LEU A N 1
ATOM 1427 C CA . LEU A 1 196 ? 5.297 21.078 0.399 1 94.56 196 LEU A CA 1
ATOM 1428 C C . LEU A 1 196 ? 5.562 20.312 -0.89 1 94.56 196 LEU A C 1
ATOM 1430 O O . LEU A 1 196 ? 5.375 19.094 -0.938 1 94.56 196 LEU A O 1
ATOM 1434 N N . ARG A 1 197 ? 6.031 20.984 -1.879 1 93.81 197 ARG A N 1
ATOM 1435 C CA . ARG A 1 197 ? 6.348 20.328 -3.143 1 93.81 197 ARG A CA 1
ATOM 1436 C C . ARG A 1 197 ? 7.516 19.359 -2.98 1 93.81 197 ARG A C 1
ATOM 1438 O O . ARG A 1 197 ? 7.68 18.438 -3.781 1 93.81 197 ARG A O 1
ATOM 1445 N N . ARG A 1 198 ? 8.266 19.594 -1.958 1 93.62 198 ARG A N 1
ATOM 1446 C CA . ARG A 1 198 ? 9.375 18.688 -1.665 1 93.62 198 ARG A CA 1
ATOM 1447 C C . ARG A 1 198 ? 8.859 17.328 -1.201 1 93.62 198 ARG A C 1
ATOM 1449 O O . ARG A 1 198 ? 9.586 16.344 -1.251 1 93.62 198 ARG A O 1
ATOM 1456 N N . LEU A 1 199 ? 7.648 17.312 -0.759 1 94 199 LEU A N 1
ATOM 1457 C CA . LEU A 1 199 ? 7.062 16.078 -0.236 1 94 199 LEU A CA 1
ATOM 1458 C C . LEU A 1 199 ? 6.27 15.359 -1.317 1 94 199 LEU A C 1
ATOM 1460 O O . LEU A 1 199 ? 5.844 14.219 -1.118 1 94 199 LEU A O 1
ATOM 1464 N N . GLY A 1 200 ? 5.984 16.047 -2.365 1 92.56 200 GLY A N 1
ATOM 1465 C CA . GLY A 1 200 ? 5.184 15.508 -3.451 1 92.56 200 GLY A CA 1
ATOM 1466 C C . GLY A 1 200 ? 4.309 16.547 -4.125 1 92.56 200 GLY A C 1
ATOM 1467 O O . GLY A 1 200 ? 4.75 17.672 -4.379 1 92.56 200 GLY A O 1
ATOM 1468 N N . GLN A 1 201 ? 3.154 16.094 -4.453 1 90.69 201 GLN A N 1
ATOM 1469 C CA . GLN A 1 201 ? 2.195 16.984 -5.105 1 90.69 201 GLN A CA 1
ATOM 1470 C C . GLN A 1 201 ? 1.384 17.766 -4.078 1 90.69 201 GLN A C 1
ATOM 1472 O O . GLN A 1 201 ? 1.131 17.266 -2.975 1 90.69 201 GLN A O 1
ATOM 1477 N N . VAL A 1 202 ? 1.074 18.969 -4.465 1 92.56 202 VAL A N 1
ATOM 1478 C CA . VAL A 1 202 ? 0.271 19.828 -3.596 1 92.56 202 VAL A CA 1
ATOM 1479 C C . VAL A 1 202 ? -1.06 20.141 -4.273 1 92.56 202 VAL A C 1
ATOM 1481 O O . VAL A 1 202 ? -1.095 20.484 -5.461 1 92.56 202 VAL A O 1
ATOM 1484 N N . SER A 1 203 ? -2.072 19.891 -3.562 1 90.75 203 SER A N 1
ATOM 1485 C CA . SER A 1 203 ? -3.406 20.266 -4.027 1 90.75 203 SER A CA 1
ATOM 1486 C C . SER A 1 203 ? -4.082 21.219 -3.053 1 90.75 203 SER A C 1
ATOM 1488 O O . SER A 1 203 ? -4 21.047 -1.836 1 90.75 203 SER A O 1
ATOM 1490 N N . TYR A 1 204 ? -4.684 22.25 -3.648 1 91.06 204 TYR A N 1
ATOM 1491 C CA . TYR A 1 204 ? -5.391 23.234 -2.826 1 91.06 204 TYR A CA 1
ATOM 1492 C C . TYR A 1 204 ? -6.898 23.016 -2.908 1 91.06 204 TYR A C 1
ATOM 1494 O O . TYR A 1 204 ? -7.441 22.766 -3.988 1 91.06 204 TYR A O 1
ATOM 1502 N N . VAL A 1 205 ? -7.535 23.047 -1.749 1 90.25 205 VAL A N 1
ATOM 1503 C CA . VAL A 1 205 ? -8.984 22.922 -1.703 1 90.25 205 VAL A CA 1
ATOM 1504 C C . VAL A 1 205 ? -9.57 24.016 -0.816 1 90.25 205 VAL A C 1
ATOM 1506 O O . VAL A 1 205 ? -8.852 24.641 -0.022 1 90.25 205 VAL A O 1
ATOM 1509 N N . SER A 1 206 ? -10.844 24.234 -1.003 1 89.44 206 SER A N 1
ATOM 1510 C CA . SER A 1 206 ? -11.539 25.125 -0.086 1 89.44 206 SER A CA 1
ATOM 1511 C C . SER A 1 206 ? -11.555 24.562 1.332 1 89.44 206 SER A C 1
ATOM 1513 O O . SER A 1 206 ? -11.695 23.359 1.526 1 89.44 206 SER A O 1
ATOM 1515 N N . PRO A 1 207 ? -11.445 25.438 2.332 1 87.31 207 PRO A N 1
ATOM 1516 C CA . PRO A 1 207 ? -11.438 24.984 3.725 1 87.31 207 PRO A CA 1
ATOM 1517 C C . PRO A 1 207 ? -12.648 24.109 4.07 1 87.31 207 PRO A C 1
ATOM 1519 O O . PRO A 1 207 ? -12.555 23.219 4.914 1 87.31 207 PRO A O 1
ATOM 1522 N N . ASP A 1 208 ? -13.773 24.344 3.416 1 88.56 208 ASP A N 1
ATOM 1523 C CA . ASP A 1 208 ? -14.992 23.609 3.717 1 88.56 208 ASP A CA 1
ATOM 1524 C C . ASP A 1 208 ? -14.883 22.156 3.268 1 88.56 208 ASP A C 1
ATOM 1526 O O . ASP A 1 208 ? -15.695 21.312 3.67 1 88.56 208 ASP A O 1
ATOM 1530 N N . LEU A 1 209 ? -13.852 21.812 2.502 1 92.31 209 LEU A N 1
ATOM 1531 C CA . LEU A 1 209 ? -13.672 20.469 2 1 92.31 209 LEU A CA 1
ATOM 1532 C C . LEU A 1 209 ? -12.664 19.703 2.852 1 92.31 209 LEU A C 1
ATOM 1534 O O . LEU A 1 209 ? -12.508 18.484 2.697 1 92.31 209 LEU A O 1
ATOM 1538 N N . MET A 1 210 ? -12.023 20.391 3.791 1 91.31 210 MET A N 1
ATOM 1539 C CA . MET A 1 210 ? -10.961 19.766 4.586 1 91.31 210 MET A CA 1
ATOM 1540 C C . MET A 1 210 ? -11.516 18.641 5.453 1 91.31 210 MET A C 1
ATOM 1542 O O . MET A 1 210 ? -10.859 17.625 5.652 1 91.31 210 MET A O 1
ATOM 1546 N N . PRO A 1 211 ? -12.773 18.766 5.891 1 92.31 211 PRO A N 1
ATOM 1547 C CA . PRO A 1 211 ? -13.328 17.641 6.648 1 92.31 211 PRO A CA 1
ATOM 1548 C C . PRO A 1 211 ? -13.43 16.375 5.816 1 92.31 211 PRO A C 1
ATOM 1550 O O . PRO A 1 211 ? -13.117 15.281 6.309 1 92.31 211 PRO A O 1
ATOM 1553 N N . ALA A 1 212 ? -13.805 16.516 4.609 1 94.31 212 ALA A N 1
ATOM 1554 C CA . ALA A 1 212 ? -13.898 15.359 3.719 1 94.31 212 ALA A CA 1
ATOM 1555 C C . ALA A 1 212 ? -12.516 14.766 3.443 1 94.31 212 ALA A C 1
ATOM 1557 O O . ALA A 1 212 ? -12.359 13.547 3.4 1 94.31 212 ALA A O 1
ATOM 1558 N N . VAL A 1 213 ? -11.578 15.617 3.293 1 94.12 213 VAL A N 1
ATOM 1559 C CA . VAL A 1 213 ? -10.195 15.195 3.074 1 94.12 213 VAL A CA 1
ATOM 1560 C C . VAL A 1 213 ? -9.695 14.422 4.293 1 94.12 213 VAL A C 1
ATOM 1562 O O . VAL A 1 213 ? -9.102 13.352 4.156 1 94.12 213 VAL A O 1
ATOM 1565 N N . THR A 1 214 ? -9.992 14.984 5.387 1 90.44 214 THR A N 1
ATOM 1566 C CA . THR A 1 214 ? -9.562 14.359 6.633 1 90.44 214 THR A CA 1
ATOM 1567 C C . THR A 1 214 ? -10.227 13 6.816 1 90.44 214 THR A C 1
ATOM 1569 O O . THR A 1 214 ? -9.57 12.031 7.203 1 90.44 214 THR A O 1
ATOM 1572 N N . ALA A 1 215 ? -11.5 12.93 6.531 1 93.81 215 ALA A N 1
ATOM 1573 C CA . ALA A 1 215 ? -12.219 11.664 6.645 1 93.81 215 ALA A CA 1
ATOM 1574 C C . ALA A 1 215 ? -11.602 10.594 5.75 1 93.81 215 ALA A C 1
ATOM 1576 O O . ALA A 1 215 ? -11.461 9.438 6.156 1 93.81 215 ALA A O 1
ATOM 1577 N N . LEU A 1 216 ? -11.203 10.969 4.617 1 94.5 216 LEU A N 1
ATOM 1578 C CA . LEU A 1 216 ? -10.688 10.055 3.609 1 94.5 216 LEU A CA 1
ATOM 1579 C C . LEU A 1 216 ? -9.258 9.625 3.949 1 94.5 216 LEU A C 1
ATOM 1581 O O . LEU A 1 216 ? -8.891 8.469 3.748 1 94.5 216 LEU A O 1
ATOM 1585 N N . CYS A 1 217 ? -8.477 10.461 4.523 1 90.44 217 CYS A N 1
ATOM 1586 C CA . CYS A 1 217 ? -7.051 10.203 4.664 1 90.44 217 CYS A CA 1
ATOM 1587 C C . CYS A 1 217 ? -6.711 9.766 6.086 1 90.44 217 CYS A C 1
ATOM 1589 O O . CYS A 1 217 ? -5.824 8.938 6.293 1 90.44 217 CYS A O 1
ATOM 1591 N N . ALA A 1 218 ? -7.273 10.352 7.062 1 82.81 218 ALA A N 1
ATOM 1592 C CA . ALA A 1 218 ? -6.965 10.008 8.445 1 82.81 218 ALA A CA 1
ATOM 1593 C C . ALA A 1 218 ? -7.852 8.867 8.945 1 82.81 218 ALA A C 1
ATOM 1595 O O . ALA A 1 218 ? -7.363 7.77 9.211 1 82.81 218 ALA A O 1
ATOM 1596 N N . SER A 1 219 ? -9.148 9.141 8.891 1 89.69 219 SER A N 1
ATOM 1597 C CA . SER A 1 219 ? -10.078 8.078 9.281 1 89.69 219 SER A CA 1
ATOM 1598 C C . SER A 1 219 ? -10.055 6.938 8.266 1 89.69 219 SER A C 1
ATOM 1600 O O . SER A 1 219 ? -10.391 5.797 8.602 1 89.69 219 SER A O 1
ATOM 1602 N N . GLY A 1 220 ? -9.672 7.309 7.027 1 94.44 220 GLY A N 1
ATOM 1603 C CA . GLY A 1 220 ? -9.578 6.316 5.969 1 94.44 220 GLY A CA 1
ATOM 1604 C C . GLY A 1 220 ? -8.672 5.148 6.32 1 94.44 220 GLY A C 1
ATOM 1605 O O . GLY A 1 220 ? -8.953 4.008 5.941 1 94.44 220 GLY A O 1
ATOM 1606 N N . THR A 1 221 ? -7.609 5.418 7.055 1 93.19 221 THR A N 1
ATOM 1607 C CA . THR A 1 221 ? -6.707 4.359 7.5 1 93.19 221 THR A CA 1
ATOM 1608 C C . THR A 1 221 ? -7.465 3.312 8.312 1 93.19 221 THR A C 1
ATOM 1610 O O . THR A 1 221 ? -7.309 2.111 8.078 1 93.19 221 THR A O 1
ATOM 1613 N N . ALA A 1 222 ? -8.273 3.791 9.195 1 94.06 222 ALA A N 1
ATOM 1614 C CA . ALA A 1 222 ? -9.062 2.887 10.023 1 94.06 222 ALA A CA 1
ATOM 1615 C C . ALA A 1 222 ? -10.07 2.107 9.18 1 94.06 222 ALA A C 1
ATOM 1617 O O . ALA A 1 222 ? -10.305 0.923 9.422 1 94.06 222 ALA A O 1
ATOM 1618 N N . PHE A 1 223 ? -10.688 2.77 8.219 1 97.5 223 PHE A N 1
ATOM 1619 C CA . PHE A 1 223 ? -11.664 2.102 7.359 1 97.5 223 PHE A CA 1
ATOM 1620 C C . PHE A 1 223 ? -11 1.001 6.543 1 97.5 223 PHE A C 1
ATOM 1622 O O . PHE A 1 223 ? -11.523 -0.109 6.441 1 97.5 223 PHE A O 1
ATOM 1629 N N . PHE A 1 224 ? -9.82 1.243 6.023 1 97.75 224 PHE A N 1
ATOM 1630 C CA . PHE A 1 224 ? -9.102 0.255 5.23 1 97.75 224 PHE A CA 1
ATOM 1631 C C . PHE A 1 224 ? -8.625 -0.9 6.102 1 97.75 224 PHE A C 1
ATOM 1633 O O . PHE A 1 224 ? -8.719 -2.064 5.707 1 97.75 224 PHE A O 1
ATOM 1640 N N . THR A 1 225 ? -8.109 -0.586 7.305 1 97.25 225 THR A N 1
ATOM 1641 C CA . THR A 1 225 ? -7.602 -1.664 8.148 1 97.25 225 THR A CA 1
ATOM 1642 C C . THR A 1 225 ? -8.75 -2.518 8.68 1 97.25 225 THR A C 1
ATOM 1644 O O . THR A 1 225 ? -8.586 -3.721 8.891 1 97.25 225 THR A O 1
ATOM 1647 N N . THR A 1 226 ? -9.891 -1.907 8.859 1 97.25 226 THR A N 1
ATOM 1648 C CA . THR A 1 226 ? -11.07 -2.678 9.258 1 97.25 226 THR A CA 1
ATOM 1649 C C . THR A 1 226 ? -11.477 -3.65 8.156 1 97.25 226 THR A C 1
ATOM 1651 O O . THR A 1 226 ? -11.781 -4.812 8.422 1 97.25 226 THR A O 1
ATOM 1654 N N . TYR A 1 227 ? -11.484 -3.131 6.945 1 98.25 227 TYR A N 1
ATOM 1655 C CA . TYR A 1 227 ? -11.797 -3.99 5.809 1 98.25 227 TYR A CA 1
ATOM 1656 C C . TYR A 1 227 ? -10.75 -5.086 5.652 1 98.25 227 TYR A C 1
ATOM 1658 O O . TYR A 1 227 ? -11.086 -6.238 5.367 1 98.25 227 TYR A O 1
ATOM 1666 N N . LEU A 1 228 ? -9.516 -4.734 5.828 1 98 228 LEU A N 1
ATOM 1667 C CA . LEU A 1 228 ? -8.422 -5.695 5.785 1 98 228 LEU A CA 1
ATOM 1668 C C . LEU A 1 228 ? -8.625 -6.797 6.82 1 98 228 LEU A C 1
ATOM 1670 O O . LEU A 1 228 ? -8.469 -7.98 6.508 1 98 228 LEU A O 1
ATOM 1674 N N . ASP A 1 229 ? -8.93 -6.379 7.992 1 97.25 229 ASP A N 1
ATOM 1675 C CA . ASP A 1 229 ? -9.172 -7.34 9.07 1 97.25 229 ASP A CA 1
ATOM 1676 C C . ASP A 1 229 ? -10.32 -8.273 8.719 1 97.25 229 ASP A C 1
ATOM 1678 O O . ASP A 1 229 ? -10.266 -9.469 9.008 1 97.25 229 ASP A O 1
ATOM 1682 N N . ALA A 1 230 ? -11.352 -7.727 8.133 1 97.38 230 ALA A N 1
ATOM 1683 C CA . ALA A 1 230 ? -12.484 -8.539 7.707 1 97.38 230 ALA A CA 1
ATOM 1684 C C . ALA A 1 230 ? -12.07 -9.57 6.664 1 97.38 230 ALA A C 1
ATOM 1686 O O . ALA A 1 230 ? -12.508 -10.727 6.715 1 97.38 230 ALA A O 1
ATOM 1687 N N . MET A 1 231 ? -11.25 -9.188 5.703 1 97.75 231 MET A N 1
ATOM 1688 C CA . MET A 1 231 ? -10.727 -10.102 4.688 1 97.75 231 MET A CA 1
ATOM 1689 C C . MET A 1 231 ? -9.914 -11.227 5.332 1 97.75 231 MET A C 1
ATOM 1691 O O . MET A 1 231 ? -10.078 -12.391 4.973 1 97.75 231 MET A O 1
ATOM 1695 N N . ILE A 1 232 ? -9.07 -10.828 6.297 1 97.25 232 ILE A N 1
ATOM 1696 C CA . ILE A 1 232 ? -8.227 -11.781 7.012 1 97.25 232 ILE A CA 1
ATOM 1697 C C . ILE A 1 232 ? -9.109 -12.805 7.73 1 97.25 232 ILE A C 1
ATOM 1699 O O . ILE A 1 232 ? -8.906 -14.016 7.59 1 97.25 232 ILE A O 1
ATOM 1703 N N . GLN A 1 233 ? -10.094 -12.32 8.406 1 96.81 233 GLN A N 1
ATOM 1704 C CA . GLN A 1 233 ? -10.977 -13.203 9.164 1 96.81 233 GLN A CA 1
ATOM 1705 C C . GLN A 1 233 ? -11.773 -14.117 8.234 1 96.81 233 GLN A C 1
ATOM 1707 O O . GLN A 1 233 ? -12.055 -15.266 8.578 1 96.81 233 GLN A O 1
ATOM 1712 N N . GLY A 1 234 ? -12.141 -13.578 7.117 1 96.69 234 GLY A N 1
ATOM 1713 C CA . GLY A 1 234 ? -12.773 -14.422 6.117 1 96.69 234 GLY A CA 1
ATOM 1714 C C . GLY A 1 234 ? -11.898 -15.578 5.676 1 96.69 234 GLY A C 1
ATOM 1715 O O . GLY A 1 234 ? -12.375 -16.719 5.559 1 96.69 234 GLY A O 1
ATOM 1716 N N . ALA A 1 235 ? -10.68 -15.312 5.441 1 96.75 235 ALA A N 1
ATOM 1717 C CA . ALA A 1 235 ? -9.75 -16.359 5.016 1 96.75 235 ALA A CA 1
ATOM 1718 C C . ALA A 1 235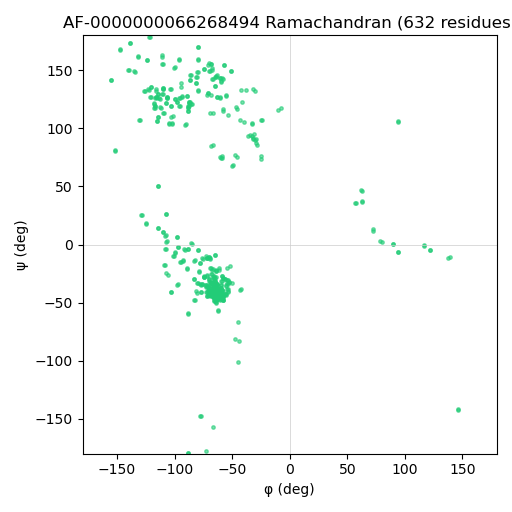 ? -9.484 -17.344 6.145 1 96.75 235 ALA A C 1
ATOM 1720 O O . ALA A 1 235 ? -9.367 -18.547 5.91 1 96.75 235 ALA A O 1
ATOM 1721 N N . VAL A 1 236 ? -9.359 -16.828 7.359 1 96.81 236 VAL A N 1
ATOM 1722 C CA . VAL A 1 236 ? -9.148 -17.688 8.523 1 96.81 236 VAL A CA 1
ATOM 1723 C C . VAL A 1 236 ? -10.328 -18.625 8.703 1 96.81 236 VAL A C 1
ATOM 1725 O O . VAL A 1 236 ? -10.148 -19.797 9.031 1 96.81 236 VAL A O 1
ATOM 1728 N N . SER A 1 237 ? -11.484 -18.125 8.461 1 96.81 237 SER A N 1
ATOM 1729 C CA . SER A 1 237 ? -12.688 -18.953 8.57 1 96.81 237 SER A CA 1
ATOM 1730 C C . SER A 1 237 ? -12.688 -20.078 7.543 1 96.81 237 SER A C 1
ATOM 1732 O O . SER A 1 237 ? -13.352 -21.094 7.727 1 96.81 237 SER A O 1
ATOM 1734 N N . GLU A 1 238 ? -11.938 -19.891 6.469 1 96.12 238 GLU A N 1
ATOM 1735 C CA . GLU A 1 238 ? -11.812 -20.906 5.434 1 96.12 238 GLU A CA 1
ATOM 1736 C C . GLU A 1 238 ? -10.672 -21.875 5.746 1 96.12 238 GLU A C 1
ATOM 1738 O O . GLU A 1 238 ? -10.391 -22.781 4.961 1 96.12 238 GLU A O 1
ATOM 1743 N N . GLY A 1 239 ? -9.914 -21.625 6.836 1 95 239 GLY A N 1
ATOM 1744 C CA . GLY A 1 239 ? -8.938 -22.594 7.301 1 95 239 GLY A CA 1
ATOM 1745 C C . GLY A 1 239 ? -7.516 -22.094 7.242 1 95 239 GLY A C 1
ATOM 1746 O O . GLY A 1 239 ? -6.586 -22.766 7.695 1 95 239 GLY A O 1
ATOM 1747 N N . LEU A 1 240 ? -7.309 -20.953 6.816 1 94.88 240 LEU A N 1
ATOM 1748 C CA . LEU A 1 240 ? -5.953 -20.422 6.695 1 94.88 240 LEU A CA 1
ATOM 1749 C C . LEU A 1 240 ? -5.441 -19.922 8.039 1 94.88 240 LEU A C 1
ATOM 1751 O O . LEU A 1 240 ? -6.199 -19.344 8.82 1 94.88 240 LEU A O 1
ATOM 1755 N N . GLY A 1 241 ? -4.117 -20.125 8.25 1 94.62 241 GLY A N 1
ATOM 1756 C CA . GLY A 1 241 ? -3.514 -19.547 9.438 1 94.62 241 GLY A CA 1
ATOM 1757 C C . GLY A 1 241 ? -3.543 -18.031 9.445 1 94.62 241 GLY A C 1
ATOM 1758 O O . GLY A 1 241 ? -3.389 -17.391 8.406 1 94.62 241 GLY A O 1
ATOM 1759 N N . GLU A 1 242 ? -3.703 -17.516 10.633 1 95.12 242 GLU A N 1
ATOM 1760 C CA . GLU A 1 242 ? -3.895 -16.078 10.766 1 95.12 242 GLU A CA 1
ATOM 1761 C C . GLU A 1 242 ? -2.662 -15.305 10.289 1 95.12 242 GLU A C 1
ATOM 1763 O O . GLU A 1 242 ? -2.785 -14.273 9.625 1 95.12 242 GLU A O 1
ATOM 1768 N N . ASP A 1 243 ? -1.52 -15.758 10.594 1 93.19 243 ASP A N 1
ATOM 1769 C CA . ASP A 1 243 ? -0.287 -15.07 10.227 1 93.19 243 ASP A CA 1
ATOM 1770 C C . ASP A 1 243 ? -0.133 -15 8.703 1 93.19 243 ASP A C 1
ATOM 1772 O O . ASP A 1 243 ? 0.129 -13.93 8.148 1 93.19 243 ASP A O 1
ATOM 1776 N N . VAL A 1 244 ? -0.358 -16.141 8.055 1 91.56 244 VAL A N 1
ATOM 1777 C CA . VAL A 1 244 ? -0.247 -16.219 6.598 1 91.56 244 VAL A CA 1
ATOM 1778 C C . VAL A 1 244 ? -1.338 -15.367 5.953 1 91.56 244 VAL A C 1
ATOM 1780 O O . VAL A 1 244 ? -1.069 -14.602 5.02 1 91.56 244 VAL A O 1
ATOM 1783 N N . ALA A 1 245 ? -2.531 -15.484 6.535 1 95.94 245 ALA A N 1
ATOM 1784 C CA . ALA A 1 245 ? -3.656 -14.711 6.012 1 95.94 245 ALA A CA 1
ATOM 1785 C C . ALA A 1 245 ? -3.387 -13.211 6.121 1 95.94 245 ALA A C 1
ATOM 1787 O O . ALA A 1 245 ? -3.66 -12.453 5.184 1 95.94 245 ALA A O 1
ATOM 1788 N N . THR A 1 246 ? -2.812 -12.812 7.242 1 95.94 246 THR A N 1
ATOM 1789 C CA . THR A 1 246 ? -2.537 -11.406 7.484 1 95.94 246 THR A CA 1
ATOM 1790 C C . THR A 1 246 ? -1.506 -10.875 6.492 1 95.94 246 THR A C 1
ATOM 1792 O O . THR A 1 246 ? -1.726 -9.844 5.852 1 95.94 246 THR A O 1
ATOM 1795 N N . ARG A 1 247 ? -0.488 -11.578 6.332 1 92.62 247 ARG A N 1
ATOM 1796 C CA . ARG A 1 247 ? 0.584 -11.133 5.445 1 92.62 247 ARG A CA 1
ATOM 1797 C C . ARG A 1 247 ? 0.116 -11.102 3.994 1 92.62 247 ARG A C 1
ATOM 1799 O O . ARG A 1 247 ? 0.338 -10.117 3.287 1 92.62 247 ARG A O 1
ATOM 1806 N N . LEU A 1 248 ? -0.541 -12.141 3.617 1 93.75 248 LEU A N 1
ATOM 1807 C CA . LEU A 1 248 ? -1.026 -12.211 2.244 1 93.75 248 LEU A CA 1
ATOM 1808 C C . LEU A 1 248 ? -2.035 -11.102 1.965 1 93.75 248 LEU A C 1
ATOM 1810 O O . LEU A 1 248 ? -1.957 -10.43 0.934 1 93.75 248 LEU A O 1
ATOM 1814 N N . ALA A 1 249 ? -2.928 -10.914 2.879 1 96.5 249 ALA A N 1
ATOM 1815 C CA . ALA A 1 249 ? -3.959 -9.898 2.691 1 96.5 249 ALA A CA 1
ATOM 1816 C C . ALA A 1 249 ? -3.346 -8.5 2.619 1 96.5 249 ALA A C 1
ATOM 1818 O O . ALA A 1 249 ? -3.725 -7.695 1.769 1 96.5 249 ALA A O 1
ATOM 1819 N N . ALA A 1 250 ? -2.432 -8.234 3.512 1 96.12 250 ALA A N 1
ATOM 1820 C CA . ALA A 1 250 ? -1.795 -6.922 3.545 1 96.12 250 ALA A CA 1
ATOM 1821 C C . ALA A 1 250 ? -1.013 -6.656 2.262 1 96.12 250 ALA A C 1
ATOM 1823 O O . ALA A 1 250 ? -1.076 -5.559 1.704 1 96.12 250 ALA A O 1
ATOM 1824 N N . LEU A 1 251 ? -0.322 -7.637 1.794 1 93.06 251 LEU A N 1
ATOM 1825 C CA . LEU A 1 251 ? 0.435 -7.496 0.555 1 93.06 251 LEU A CA 1
ATOM 1826 C C . LEU A 1 251 ? -0.5 -7.32 -0.637 1 93.06 251 LEU A C 1
ATOM 1828 O O . LEU A 1 251 ? -0.215 -6.535 -1.543 1 93.06 251 LEU A O 1
ATOM 1832 N N . THR A 1 252 ? -1.604 -8.07 -0.593 1 94 252 THR A N 1
ATOM 1833 C CA . THR A 1 252 ? -2.602 -7.934 -1.647 1 94 252 THR A CA 1
ATOM 1834 C C . THR A 1 252 ? -3.188 -6.523 -1.659 1 94 252 THR A C 1
ATOM 1836 O O . THR A 1 252 ? -3.322 -5.91 -2.719 1 94 252 THR A O 1
ATOM 1839 N N . MET A 1 253 ? -3.451 -6.02 -0.504 1 96.19 253 MET A N 1
ATOM 1840 C CA . MET A 1 253 ? -3.982 -4.664 -0.374 1 96.19 253 MET A CA 1
ATOM 1841 C C . MET A 1 253 ? -2.975 -3.637 -0.875 1 96.19 253 MET A C 1
ATOM 1843 O O . MET A 1 253 ? -3.33 -2.729 -1.629 1 96.19 253 MET A O 1
ATOM 1847 N N . ALA A 1 254 ? -1.774 -3.768 -0.452 1 93.69 254 ALA A N 1
ATOM 1848 C CA . ALA A 1 254 ? -0.72 -2.863 -0.902 1 93.69 254 ALA A CA 1
ATOM 1849 C C . ALA A 1 254 ? -0.577 -2.902 -2.422 1 93.69 254 ALA A C 1
ATOM 1851 O O . ALA A 1 254 ? -0.437 -1.858 -3.064 1 93.69 254 ALA A O 1
ATOM 1852 N N . GLY A 1 255 ? -0.603 -4.074 -2.959 1 90.31 255 GLY A N 1
ATOM 1853 C CA . GLY A 1 255 ? -0.522 -4.223 -4.402 1 90.31 255 GLY A CA 1
ATOM 1854 C C . GLY A 1 255 ? -1.666 -3.551 -5.137 1 90.31 255 GLY A C 1
ATOM 1855 O O . GLY A 1 255 ? -1.453 -2.889 -6.156 1 90.31 255 GLY A O 1
ATOM 1856 N N . ALA A 1 256 ? -2.844 -3.748 -4.637 1 93.12 256 ALA A N 1
ATOM 1857 C CA . ALA A 1 256 ? -4.02 -3.117 -5.23 1 93.12 256 ALA A CA 1
ATOM 1858 C C . ALA A 1 256 ? -3.908 -1.597 -5.184 1 93.12 256 ALA A C 1
ATOM 1860 O O . ALA A 1 256 ? -4.191 -0.917 -6.172 1 93.12 256 ALA A O 1
ATOM 1861 N N . ALA A 1 257 ? -3.469 -1.091 -4.059 1 94.56 257 ALA A N 1
ATOM 1862 C CA . ALA A 1 257 ? -3.301 0.352 -3.904 1 94.56 257 ALA A CA 1
ATOM 1863 C C . ALA A 1 257 ? -2.248 0.89 -4.867 1 94.56 257 ALA A C 1
ATOM 1865 O O . ALA A 1 257 ? -2.463 1.912 -5.523 1 94.56 257 ALA A O 1
ATOM 1866 N N . ASN A 1 258 ? -1.187 0.215 -4.988 1 90.56 258 ASN A N 1
ATOM 1867 C CA . ASN A 1 258 ? -0.085 0.651 -5.844 1 90.56 258 ASN A CA 1
ATOM 1868 C C . ASN A 1 258 ? -0.483 0.65 -7.316 1 90.56 258 ASN A C 1
ATOM 1870 O O . ASN A 1 258 ? -0.019 1.49 -8.086 1 90.56 258 ASN A O 1
ATOM 1874 N N . ALA A 1 259 ? -1.326 -0.3 -7.688 1 89.44 259 ALA A N 1
ATOM 1875 C CA . ALA A 1 259 ? -1.825 -0.307 -9.062 1 89.44 259 ALA A CA 1
ATOM 1876 C C . ALA A 1 259 ? -2.568 0.986 -9.383 1 89.44 259 ALA A C 1
ATOM 1878 O O . ALA A 1 259 ? -2.379 1.57 -10.453 1 89.44 259 ALA A O 1
ATOM 1879 N N . VAL A 1 260 ? -3.279 1.474 -8.445 1 93.12 260 VAL A N 1
ATOM 1880 C CA . VAL A 1 260 ? -4.043 2.699 -8.641 1 93.12 260 VAL A CA 1
ATOM 1881 C C . VAL A 1 260 ? -3.115 3.908 -8.57 1 93.12 260 VAL A C 1
ATOM 1883 O O . VAL A 1 260 ? -3.23 4.836 -9.375 1 93.12 260 VAL A O 1
ATOM 1886 N N . ILE A 1 261 ? -2.17 3.875 -7.633 1 90.62 261 ILE A N 1
ATOM 1887 C CA . ILE A 1 261 ? -1.196 4.953 -7.496 1 90.62 261 ILE A CA 1
ATOM 1888 C C . ILE A 1 261 ? -0.4 5.098 -8.789 1 90.62 261 ILE A C 1
ATOM 1890 O O . ILE A 1 261 ? -0.056 6.211 -9.195 1 90.62 261 ILE A O 1
ATOM 1894 N N . SER A 1 262 ? -0.227 3.977 -9.461 1 86.81 262 SER A N 1
ATOM 1895 C CA . SER A 1 262 ? 0.559 3.965 -10.688 1 86.81 262 SER A CA 1
ATOM 1896 C C . SER A 1 262 ? -0.26 4.469 -11.875 1 86.81 262 SER A C 1
ATOM 1898 O O . SER A 1 262 ? 0.246 4.555 -12.992 1 86.81 262 SER A O 1
ATOM 1900 N N . GLY A 1 263 ? -1.55 4.758 -11.688 1 88.25 263 GLY A N 1
ATOM 1901 C CA . GLY A 1 263 ? -2.293 5.465 -12.719 1 88.25 263 GLY A CA 1
ATOM 1902 C C . GLY A 1 263 ? -3.5 4.691 -13.219 1 88.25 263 GLY A C 1
ATOM 1903 O O . GLY A 1 263 ? -4.262 5.191 -14.047 1 88.25 263 GLY A O 1
ATOM 1904 N N . GLU A 1 264 ? -3.697 3.508 -12.781 1 89 264 GLU A N 1
ATOM 1905 C CA . GLU A 1 264 ? -4.867 2.746 -13.211 1 89 264 GLU A CA 1
ATOM 1906 C C . GLU A 1 264 ? -6.105 3.141 -12.414 1 89 264 GLU A C 1
ATOM 1908 O O . GLU A 1 264 ? -6.027 3.363 -11.203 1 89 264 GLU A O 1
ATOM 1913 N N . HIS A 1 265 ? -7.199 3.242 -13.125 1 92.69 265 HIS A N 1
ATOM 1914 C CA . HIS A 1 265 ? -8.461 3.441 -12.422 1 92.69 265 HIS A CA 1
ATOM 1915 C C . HIS A 1 265 ? -8.836 2.209 -11.609 1 92.69 265 HIS A C 1
ATOM 1917 O O . HIS A 1 265 ? -8.648 1.078 -12.055 1 92.69 265 HIS A O 1
ATOM 1923 N N . PRO A 1 266 ? -9.43 2.441 -10.398 1 94.38 266 PRO A N 1
ATOM 1924 C CA . PRO A 1 266 ? -9.797 1.289 -9.57 1 94.38 266 PRO A CA 1
ATOM 1925 C C . PRO A 1 266 ? -10.664 0.278 -10.312 1 94.38 266 PRO A C 1
ATOM 1927 O O . PRO A 1 266 ? -10.445 -0.931 -10.195 1 94.38 266 PRO A O 1
ATOM 1930 N N . ALA A 1 267 ? -11.609 0.74 -11.102 1 92.44 267 ALA A N 1
ATOM 1931 C CA . ALA A 1 267 ? -12.5 -0.142 -11.859 1 92.44 267 ALA A CA 1
ATOM 1932 C C . ALA A 1 267 ? -11.727 -0.961 -12.883 1 92.44 267 ALA A C 1
ATOM 1934 O O . ALA A 1 267 ? -12.062 -2.117 -13.148 1 92.44 267 ALA A O 1
ATOM 1935 N N . ALA A 1 268 ? -10.695 -0.359 -13.422 1 91.88 268 ALA A N 1
ATOM 1936 C CA . ALA A 1 268 ? -9.859 -1.061 -14.398 1 91.88 268 ALA A CA 1
ATOM 1937 C C . ALA A 1 268 ? -9.062 -2.176 -13.727 1 91.88 268 ALA A C 1
ATOM 1939 O O . ALA A 1 268 ? -8.93 -3.27 -14.281 1 91.88 268 ALA A O 1
ATOM 1940 N N . VAL A 1 269 ? -8.531 -1.919 -12.555 1 91 269 VAL A N 1
ATOM 1941 C CA . VAL A 1 269 ? -7.793 -2.926 -11.805 1 91 269 VAL A CA 1
ATOM 1942 C C . VAL A 1 269 ? -8.711 -4.094 -11.453 1 91 269 VAL A C 1
ATOM 1944 O O . VAL A 1 269 ? -8.336 -5.258 -11.617 1 91 269 VAL A O 1
ATOM 1947 N N . THR A 1 270 ? -9.945 -3.789 -11.062 1 92 270 THR A N 1
ATOM 1948 C CA . THR A 1 270 ? -10.938 -4.805 -10.734 1 92 270 THR A CA 1
ATOM 1949 C C . THR A 1 270 ? -11.273 -5.656 -11.953 1 92 270 THR A C 1
ATOM 1951 O O . THR A 1 270 ? -11.305 -6.887 -11.875 1 92 270 THR A O 1
ATOM 1954 N N . SER A 1 271 ? -11.445 -4.977 -13.047 1 88.38 271 SER A N 1
ATOM 1955 C CA . SER A 1 271 ? -11.836 -5.66 -14.273 1 88.38 271 SER A CA 1
ATOM 1956 C C . SER A 1 271 ? -10.734 -6.598 -14.758 1 88.38 271 SER A C 1
ATOM 1958 O O . SER A 1 271 ? -11.016 -7.672 -15.297 1 88.38 271 SER A O 1
ATOM 1960 N N . ARG A 1 272 ? -9.578 -6.227 -14.594 1 80.62 272 ARG A N 1
ATOM 1961 C CA . ARG A 1 272 ? -8.438 -6.992 -15.078 1 80.62 272 ARG A CA 1
ATOM 1962 C C . ARG A 1 272 ? -8.32 -8.328 -14.344 1 80.62 272 ARG A C 1
ATOM 1964 O O . ARG A 1 272 ? -7.863 -9.32 -14.922 1 80.62 272 ARG A O 1
ATOM 1971 N N . VAL A 1 273 ? -8.812 -8.391 -13.117 1 81.19 273 VAL A N 1
ATOM 1972 C CA . VAL A 1 273 ? -8.656 -9.617 -12.344 1 81.19 273 VAL A CA 1
ATOM 1973 C C . VAL A 1 273 ? -10.008 -10.328 -12.227 1 81.19 273 VAL A C 1
ATOM 1975 O O . VAL A 1 273 ? -10.164 -11.242 -11.414 1 81.19 273 VAL A O 1
ATOM 1978 N N . THR A 1 274 ? -10.961 -9.789 -12.961 1 83.56 274 THR A N 1
ATOM 1979 C CA . THR A 1 274 ? -12.297 -10.391 -12.961 1 83.56 274 THR A CA 1
ATOM 1980 C C . THR A 1 274 ? -12.641 -10.945 -14.336 1 83.56 274 THR A C 1
ATOM 1982 O O . THR A 1 274 ? -12.859 -10.188 -15.281 1 83.56 274 THR A O 1
ATOM 1985 N N . THR A 1 275 ? -12.625 -12.203 -14.461 1 74.31 275 THR A N 1
ATOM 1986 C CA . THR A 1 275 ? -13.094 -12.812 -15.695 1 74.31 275 THR A CA 1
ATOM 1987 C C . THR A 1 275 ? -14.609 -13.039 -15.648 1 74.31 275 THR A C 1
ATOM 1989 O O . THR A 1 275 ? -15.164 -13.305 -14.586 1 74.31 275 THR A O 1
ATOM 1992 N N . PRO A 1 276 ? -15.266 -12.797 -16.875 1 73.12 276 PRO A N 1
ATOM 1993 C CA . PRO A 1 276 ? -16.719 -13.031 -16.906 1 73.12 276 PRO A CA 1
ATOM 1994 C C . PRO A 1 276 ? -17.094 -14.453 -16.469 1 73.12 276 PRO A C 1
ATOM 1996 O O . PRO A 1 276 ? -16.547 -15.422 -17 1 73.12 276 PRO A O 1
ATOM 1999 N N . GLY A 1 277 ? -18.031 -14.531 -15.484 1 72.88 277 GLY A N 1
ATOM 2000 C CA . GLY A 1 277 ? -18.453 -15.82 -14.977 1 72.88 277 GLY A CA 1
ATOM 2001 C C . GLY A 1 277 ? -17.391 -16.5 -14.125 1 72.88 277 GLY A C 1
ATOM 2002 O O . GLY A 1 277 ? -17.547 -17.656 -13.742 1 72.88 277 GLY A O 1
ATOM 2003 N N . GLY A 1 278 ? -16.422 -15.734 -13.773 1 79.56 278 GLY A N 1
ATOM 2004 C CA . GLY A 1 278 ? -15.312 -16.297 -13.023 1 79.56 278 GLY A CA 1
ATOM 2005 C C . GLY A 1 278 ? -15.531 -16.281 -11.523 1 79.56 278 GLY A C 1
ATOM 2006 O O . GLY A 1 278 ? -16.594 -15.898 -11.055 1 79.56 278 GLY A O 1
ATOM 2007 N N . VAL A 1 279 ? -14.555 -16.766 -10.805 1 85.19 279 VAL A N 1
ATOM 2008 C CA . VAL A 1 279 ? -14.656 -16.938 -9.359 1 85.19 279 VAL A CA 1
ATOM 2009 C C . VAL A 1 279 ? -14.672 -15.578 -8.672 1 85.19 279 VAL A C 1
ATOM 2011 O O . VAL A 1 279 ? -15.398 -15.375 -7.691 1 85.19 279 VAL A O 1
ATOM 2014 N N . THR A 1 280 ? -13.914 -14.625 -9.172 1 87.75 280 THR A N 1
ATOM 2015 C CA . THR A 1 280 ? -13.883 -13.273 -8.617 1 87.75 280 THR A CA 1
ATOM 2016 C C . THR A 1 280 ? -15.25 -12.609 -8.734 1 87.75 280 THR A C 1
ATOM 2018 O O . THR A 1 280 ? -15.688 -11.914 -7.82 1 87.75 280 THR A O 1
ATOM 2021 N N . ALA A 1 281 ? -15.906 -12.867 -9.898 1 91.44 281 ALA A N 1
ATOM 2022 C CA . ALA A 1 281 ? -17.219 -12.281 -10.148 1 91.44 281 ALA A CA 1
ATOM 2023 C C . ALA A 1 281 ? -18.219 -12.711 -9.078 1 91.44 281 ALA A C 1
ATOM 2025 O O . ALA A 1 281 ? -19.109 -11.945 -8.703 1 91.44 281 ALA A O 1
ATOM 2026 N N . GLU A 1 282 ? -18.094 -13.883 -8.625 1 92.44 282 GLU A N 1
ATOM 2027 C CA . GLU A 1 282 ? -19 -14.383 -7.598 1 92.44 282 GLU A CA 1
ATOM 2028 C C . GLU A 1 282 ? -18.844 -13.617 -6.289 1 92.44 282 GLU A C 1
ATOM 2030 O O . GLU A 1 282 ? -19.828 -13.273 -5.641 1 92.44 282 GLU A O 1
ATOM 2035 N N . GLY A 1 283 ? -17.656 -13.445 -5.836 1 95.38 283 GLY A N 1
ATOM 2036 C CA . GLY A 1 283 ? -17.406 -12.656 -4.637 1 95.38 283 GLY A CA 1
ATOM 2037 C C . GLY A 1 283 ? -17.859 -11.219 -4.762 1 95.38 283 GLY A C 1
ATOM 2038 O O . GLY A 1 283 ? -18.422 -10.648 -3.816 1 95.38 283 GLY A O 1
ATOM 2039 N N . LEU A 1 284 ? -17.672 -10.641 -5.93 1 96.19 284 LEU A N 1
ATOM 2040 C CA . LEU A 1 284 ? -18.078 -9.266 -6.18 1 96.19 284 LEU A CA 1
ATOM 2041 C C . LEU A 1 284 ? -19.609 -9.141 -6.133 1 96.19 284 LEU A C 1
ATOM 2043 O O . LEU A 1 284 ? -20.141 -8.109 -5.707 1 96.19 284 LEU A O 1
ATOM 2047 N N . LYS A 1 285 ? -20.234 -10.156 -6.617 1 96.12 285 LYS A N 1
ATOM 2048 C CA . LYS A 1 285 ? -21.703 -10.18 -6.551 1 96.12 285 LYS A CA 1
ATOM 2049 C C . LYS A 1 285 ? -22.188 -10.102 -5.105 1 96.12 285 LYS A C 1
ATOM 2051 O O . LYS A 1 285 ? -23.125 -9.367 -4.797 1 96.12 285 LYS A O 1
ATOM 2056 N N . VAL A 1 286 ? -21.531 -10.805 -4.254 1 96.94 286 VAL A N 1
ATOM 2057 C CA . VAL A 1 286 ? -21.875 -10.805 -2.838 1 96.94 286 VAL A CA 1
ATOM 2058 C C . VAL A 1 286 ? -21.719 -9.398 -2.266 1 96.94 286 VAL A C 1
ATOM 2060 O O . VAL A 1 286 ? -22.594 -8.898 -1.556 1 96.94 286 VAL A O 1
ATOM 2063 N N . LEU A 1 287 ? -20.641 -8.711 -2.576 1 97.12 287 LEU A N 1
ATOM 2064 C CA . LEU A 1 287 ? -20.359 -7.371 -2.074 1 97.12 287 LEU A CA 1
ATOM 2065 C C . LEU A 1 287 ? -21.375 -6.363 -2.605 1 97.12 287 LEU A C 1
ATOM 2067 O O . LEU A 1 287 ? -21.797 -5.461 -1.881 1 97.12 287 LEU A O 1
ATOM 2071 N N . ARG A 1 288 ? -21.688 -6.566 -3.869 1 96 288 ARG A N 1
ATOM 2072 C CA . ARG A 1 288 ? -22.672 -5.68 -4.48 1 96 288 ARG A CA 1
ATOM 2073 C C . ARG A 1 288 ? -24.047 -5.863 -3.84 1 96 288 ARG A C 1
ATOM 2075 O O . ARG A 1 288 ? -24.719 -4.883 -3.5 1 96 288 ARG A O 1
ATOM 2082 N N . GLU A 1 289 ? -24.453 -7.074 -3.635 1 96.12 289 GLU A N 1
ATOM 2083 C CA . GLU A 1 289 ? -25.75 -7.387 -3.047 1 96.12 289 GLU A CA 1
ATOM 2084 C C . GLU A 1 289 ? -25.828 -6.93 -1.592 1 96.12 289 GLU A C 1
ATOM 2086 O O . GLU A 1 289 ? -26.906 -6.598 -1.093 1 96.12 289 GLU A O 1
ATOM 2091 N N . GLY A 1 290 ? -24.719 -6.914 -0.97 1 96 290 GLY A N 1
ATOM 2092 C CA . GLY A 1 290 ? -24.641 -6.426 0.399 1 96 290 GLY A CA 1
ATOM 2093 C C . GLY A 1 290 ? -24.484 -4.922 0.489 1 96 290 GLY A C 1
ATOM 2094 O O . GLY A 1 290 ? -24.328 -4.375 1.583 1 96 290 GLY A O 1
ATOM 2095 N N . ASP A 1 291 ? -24.438 -4.18 -0.616 1 96.06 291 ASP A N 1
ATOM 2096 C CA . ASP A 1 291 ? -24.391 -2.729 -0.751 1 96.06 291 ASP A CA 1
ATOM 2097 C C . ASP A 1 291 ? -23.125 -2.154 -0.111 1 96.06 291 ASP A C 1
ATOM 2099 O O . ASP A 1 291 ? -23.203 -1.204 0.672 1 96.06 291 ASP A O 1
ATOM 2103 N N . LEU A 1 292 ? -22.047 -2.73 -0.382 1 96.88 292 LEU A N 1
ATOM 2104 C CA . LEU A 1 292 ? -20.766 -2.287 0.148 1 96.88 292 LEU A CA 1
ATOM 2105 C C . LEU A 1 292 ? -20.531 -0.812 -0.156 1 96.88 292 LEU A C 1
ATOM 2107 O O . LEU A 1 292 ? -20.062 -0.063 0.705 1 96.88 292 LEU A O 1
ATOM 2111 N N . ARG A 1 293 ? -20.938 -0.389 -1.346 1 95.62 293 ARG A N 1
ATOM 2112 C CA . ARG A 1 293 ? -20.688 0.978 -1.791 1 95.62 293 ARG A CA 1
ATOM 2113 C C . ARG A 1 293 ? -21.469 1.979 -0.958 1 95.62 293 ARG A C 1
ATOM 2115 O O . ARG A 1 293 ? -20.922 2.977 -0.487 1 95.62 293 ARG A O 1
ATOM 2122 N N . THR A 1 294 ? -22.703 1.68 -0.729 1 96.31 294 THR A N 1
ATOM 2123 C CA . THR A 1 294 ? -23.547 2.566 0.056 1 96.31 294 THR A CA 1
ATOM 2124 C C . THR A 1 294 ? -23.094 2.611 1.511 1 96.31 294 THR A C 1
ATOM 2126 O O . THR A 1 294 ? -23.047 3.68 2.123 1 96.31 294 THR A O 1
ATOM 2129 N N . LEU A 1 295 ? -22.766 1.468 2.016 1 97.31 295 LEU A N 1
ATOM 2130 C CA . LEU A 1 295 ? -22.297 1.369 3.393 1 97.31 295 LEU A CA 1
ATOM 2131 C C . LEU A 1 295 ? -21.047 2.211 3.6 1 97.31 295 LEU A C 1
ATOM 2133 O O . LEU A 1 295 ? -20.938 2.955 4.574 1 97.31 295 LEU A O 1
ATOM 2137 N N . THR A 1 296 ? -20.156 2.135 2.67 1 97.5 296 THR A N 1
ATOM 2138 C CA . THR A 1 296 ? -18.891 2.852 2.752 1 97.5 296 THR A CA 1
ATOM 2139 C C . THR A 1 296 ? -19.109 4.355 2.613 1 97.5 296 THR A C 1
ATOM 2141 O O . THR A 1 296 ? -18.516 5.145 3.355 1 97.5 296 THR A O 1
ATOM 2144 N N . ALA A 1 297 ? -19.938 4.746 1.693 1 95.81 297 ALA A N 1
ATOM 2145 C CA . ALA A 1 297 ? -20.25 6.156 1.502 1 95.81 297 ALA A CA 1
ATOM 2146 C C . ALA A 1 297 ? -20.859 6.758 2.762 1 95.81 297 ALA A C 1
ATOM 2148 O O . ALA A 1 297 ? -20.562 7.891 3.133 1 95.81 297 ALA A O 1
ATOM 2149 N N . LYS A 1 298 ? -21.688 6 3.369 1 96.5 298 LYS A N 1
ATOM 2150 C CA . LYS A 1 298 ? -22.312 6.453 4.605 1 96.5 298 LYS A CA 1
ATOM 2151 C C . LYS A 1 298 ? -21.281 6.668 5.707 1 96.5 298 LYS A C 1
ATOM 2153 O O . LYS A 1 298 ? -21.406 7.59 6.516 1 96.5 298 LYS A O 1
ATOM 2158 N N . ALA A 1 299 ? -20.312 5.797 5.758 1 97.38 299 ALA A N 1
ATOM 2159 C CA . ALA A 1 299 ? -19.266 5.93 6.758 1 97.38 299 ALA A CA 1
ATOM 2160 C C . ALA A 1 299 ? -18.453 7.211 6.543 1 97.38 299 ALA A C 1
ATOM 2162 O O . ALA A 1 299 ? -18.188 7.945 7.496 1 97.38 299 ALA A O 1
ATOM 2163 N N . ILE A 1 300 ? -18.094 7.488 5.285 1 96.94 300 ILE A N 1
ATOM 2164 C CA . ILE A 1 300 ? -17.359 8.703 4.949 1 96.94 300 ILE A CA 1
ATOM 2165 C C . ILE A 1 300 ? -18.203 9.93 5.305 1 96.94 300 ILE A C 1
ATOM 2167 O O . ILE A 1 300 ? -17.703 10.875 5.918 1 96.94 300 ILE A O 1
ATOM 2171 N N . SER A 1 301 ? -19.438 9.859 4.961 1 96.31 301 SER A N 1
ATOM 2172 C CA . SER A 1 301 ? -20.344 10.977 5.215 1 96.31 301 SER A CA 1
ATOM 2173 C C . SER A 1 301 ? -20.5 11.227 6.711 1 96.31 301 SER A C 1
ATOM 2175 O O . SER A 1 301 ? -20.469 12.375 7.156 1 96.31 301 SER A O 1
ATOM 2177 N N . ALA A 1 302 ? -20.703 10.195 7.445 1 95.94 302 ALA A N 1
ATOM 2178 C CA . ALA A 1 302 ? -20.859 10.32 8.891 1 95.94 302 ALA A CA 1
ATOM 2179 C C . ALA A 1 302 ? -19.625 10.922 9.531 1 95.94 302 ALA A C 1
ATOM 2181 O O . ALA A 1 302 ? -19.719 11.781 10.414 1 95.94 302 ALA A O 1
ATOM 2182 N N . THR A 1 303 ? -18.484 10.469 9.117 1 94.81 303 THR A N 1
ATOM 2183 C CA . THR A 1 303 ? -17.234 10.977 9.633 1 94.81 303 THR A CA 1
ATOM 2184 C C . THR A 1 303 ? -17.031 12.438 9.258 1 94.81 303 THR A C 1
ATOM 2186 O O . THR A 1 303 ? -16.641 13.258 10.094 1 94.81 303 THR A O 1
ATOM 2189 N N . THR A 1 304 ? -17.312 12.758 8.023 1 94.19 304 THR A N 1
ATOM 2190 C CA . THR A 1 304 ? -17.188 14.125 7.535 1 94.19 304 THR A CA 1
ATOM 2191 C C . THR A 1 304 ? -18.109 15.062 8.305 1 94.19 304 THR A C 1
ATOM 2193 O O . THR A 1 304 ? -17.703 16.156 8.703 1 94.19 304 THR A O 1
ATOM 2196 N N . ARG A 1 305 ? -19.281 14.641 8.508 1 92.62 305 ARG A N 1
ATOM 2197 C CA . ARG A 1 305 ? -20.266 15.445 9.234 1 92.62 305 ARG A CA 1
ATOM 2198 C C . ARG A 1 305 ? -19.812 15.703 10.672 1 92.62 305 ARG A C 1
ATOM 2200 O O . ARG A 1 305 ? -19.922 16.828 11.172 1 92.62 305 ARG A O 1
ATOM 2207 N N . ARG A 1 306 ? -19.312 14.695 11.266 1 90.06 306 ARG A N 1
ATOM 2208 C CA . ARG A 1 306 ? -18.812 14.852 12.633 1 90.06 306 ARG A CA 1
ATOM 2209 C C . ARG A 1 306 ? -17.641 15.805 12.688 1 90.06 306 ARG A C 1
ATOM 2211 O O . ARG A 1 306 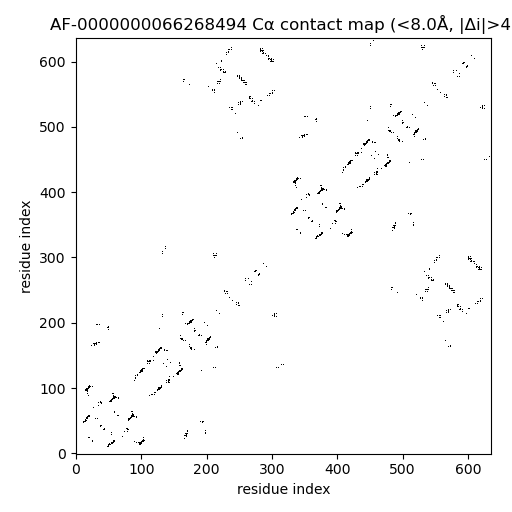? -17.5 16.594 13.633 1 90.06 306 ARG A O 1
ATOM 2218 N N . LEU A 1 307 ? -16.797 15.742 11.758 1 87.62 307 LEU A N 1
ATOM 2219 C CA . LEU A 1 307 ? -15.641 16.641 11.672 1 87.62 307 LEU A CA 1
ATOM 2220 C C . LEU A 1 307 ? -16.094 18.078 11.523 1 87.62 307 LEU A C 1
ATOM 2222 O O . LEU A 1 307 ? -15.516 18.984 12.141 1 87.62 307 LEU A O 1
ATOM 2226 N N . ARG A 1 308 ? -17.094 18.297 10.766 1 86.56 308 ARG A N 1
ATOM 2227 C CA . ARG A 1 308 ? -17.625 19.641 10.562 1 86.56 308 ARG A CA 1
ATOM 2228 C C . ARG A 1 308 ? -18.203 20.203 11.859 1 86.56 308 ARG A C 1
ATOM 2230 O O . ARG A 1 308 ? -18.031 21.391 12.164 1 86.56 308 ARG A O 1
ATOM 2237 N N . LEU A 1 309 ? -18.797 19.328 12.586 1 83.56 309 LEU A N 1
ATOM 2238 C CA . LEU A 1 309 ? -19.391 19.734 13.852 1 83.56 309 LEU A CA 1
ATOM 2239 C C . LEU A 1 309 ? -18.312 20.125 14.859 1 83.56 309 LEU A C 1
ATOM 2241 O O . LEU A 1 309 ? -18.438 21.109 15.586 1 83.56 309 LEU A O 1
ATOM 2245 N N . VAL A 1 310 ? -17.266 19.359 14.875 1 77.62 310 VAL A N 1
ATOM 2246 C CA . VAL A 1 310 ? -16.172 19.625 15.789 1 77.62 310 VAL A CA 1
ATOM 2247 C C . VAL A 1 310 ? -15.477 20.938 15.398 1 77.62 310 VAL A C 1
ATOM 2249 O O . VAL A 1 310 ? -15.102 21.719 16.266 1 77.62 310 VAL A O 1
ATOM 2252 N N . ASP A 1 311 ? -15.32 21.172 14.172 1 76.12 311 ASP A N 1
ATOM 2253 C CA . ASP A 1 311 ? -14.703 22.406 13.68 1 76.12 311 ASP A CA 1
ATOM 2254 C C . ASP A 1 311 ? -15.547 23.625 14.031 1 76.12 311 ASP A C 1
ATOM 2256 O O . ASP A 1 311 ? -15.016 24.672 14.398 1 76.12 311 ASP A O 1
ATOM 2260 N N . GLU A 1 312 ? -16.859 23.516 13.797 1 73.94 312 GLU A N 1
ATOM 2261 C CA . GLU A 1 312 ? -17.766 24.609 14.094 1 73.94 312 GLU A CA 1
ATOM 2262 C C . GLU A 1 312 ? -17.75 24.953 15.578 1 73.94 312 GLU A C 1
ATOM 2264 O O . GLU A 1 312 ? -17.781 26.125 15.953 1 73.94 312 GLU A O 1
ATOM 2269 N N . LYS A 1 313 ? -17.719 23.922 16.359 1 69.69 313 LYS A N 1
ATOM 2270 C CA . LYS A 1 313 ? -17.703 24.141 17.812 1 69.69 313 LYS A CA 1
ATOM 2271 C C . LYS A 1 313 ? -16.422 24.844 18.25 1 69.69 313 LYS A C 1
ATOM 2273 O O . LYS A 1 313 ? -16.438 25.703 19.125 1 69.69 313 LYS A O 1
ATOM 2278 N N . SER A 1 314 ? -15.344 24.453 17.609 1 67.06 314 SER A N 1
ATOM 2279 C CA . SER A 1 314 ? -14.07 25.078 17.938 1 67.06 314 SER A CA 1
ATOM 2280 C C . SER A 1 314 ? -14.039 26.547 17.516 1 67.06 314 SER A C 1
ATOM 2282 O O . SER A 1 314 ? -13.438 27.375 18.188 1 67.06 314 SER A O 1
ATOM 2284 N N . ARG A 1 315 ? -14.695 26.906 16.469 1 64 315 ARG A N 1
ATOM 2285 C CA . ARG A 1 315 ? -14.766 28.281 15.992 1 64 315 ARG A CA 1
ATOM 2286 C C . ARG A 1 315 ? -15.664 29.125 16.875 1 64 315 ARG A C 1
ATOM 2288 O O . ARG A 1 315 ? -15.406 30.312 17.078 1 64 315 ARG A O 1
ATOM 2295 N N . LYS A 1 316 ? -16.75 28.531 17.422 1 60.28 316 LYS A N 1
ATOM 2296 C CA . LYS A 1 316 ? -17.688 29.266 18.266 1 60.28 316 LYS A CA 1
ATOM 2297 C C . LYS A 1 316 ? -17.094 29.516 19.641 1 60.28 316 LYS A C 1
ATOM 2299 O O . LYS A 1 316 ? -17.422 30.516 20.297 1 60.28 316 LYS A O 1
ATOM 2304 N N . GLN A 1 317 ? -16.266 28.656 19.938 1 53.41 317 GLN A N 1
ATOM 2305 C CA . GLN A 1 317 ? -15.648 28.844 21.25 1 53.41 317 GLN A CA 1
ATOM 2306 C C . GLN A 1 317 ? -14.484 29.828 21.172 1 53.41 317 GLN A C 1
ATOM 2308 O O . GLN A 1 317 ? -14.047 30.359 22.203 1 53.41 317 GLN A O 1
ATOM 2313 N N . SER A 1 318 ? -14 30.141 19.984 1 47.84 318 SER A N 1
ATOM 2314 C CA . SER A 1 318 ? -12.945 31.141 19.844 1 47.84 318 SER A CA 1
ATOM 2315 C C . SER A 1 318 ? -13.523 32.531 19.656 1 47.84 318 SER A C 1
ATOM 2317 O O . SER A 1 318 ? -14.57 32.688 19.016 1 47.84 318 SER A O 1
ATOM 2319 N N . MET B 1 1 ? 49.062 -38.75 10.648 1 28.27 1 MET B N 1
ATOM 2320 C CA . MET B 1 1 ? 47.938 -37.844 10.914 1 28.27 1 MET B CA 1
ATOM 2321 C C . MET B 1 1 ? 47.375 -37.312 9.609 1 28.27 1 MET B C 1
ATOM 2323 O O . MET B 1 1 ? 48.031 -36.594 8.867 1 28.27 1 MET B O 1
ATOM 2327 N N . ARG B 1 2 ? 46.469 -38.094 8.953 1 30.16 2 ARG B N 1
ATOM 2328 C CA . ARG B 1 2 ? 45.938 -37.969 7.598 1 30.16 2 ARG B CA 1
ATOM 2329 C C . ARG B 1 2 ? 45.094 -36.719 7.465 1 30.16 2 ARG B C 1
ATOM 2331 O O . ARG B 1 2 ? 44.125 -36.5 8.211 1 30.16 2 ARG B O 1
ATOM 2338 N N . ASN B 1 3 ? 45.719 -35.531 7.164 1 29.53 3 ASN B N 1
ATOM 2339 C CA . ASN B 1 3 ? 45.125 -34.188 6.973 1 29.53 3 ASN B CA 1
ATOM 2340 C C . ASN B 1 3 ? 43.938 -34.25 6.012 1 29.53 3 ASN B C 1
ATOM 2342 O O . ASN B 1 3 ? 44.125 -34.531 4.824 1 29.53 3 ASN B O 1
ATOM 2346 N N . GLY B 1 4 ? 42.812 -34.875 6.371 1 25.2 4 GLY B N 1
ATOM 2347 C CA . GLY B 1 4 ? 41.625 -34.906 5.539 1 25.2 4 GLY B CA 1
ATOM 2348 C C . GLY B 1 4 ? 41.25 -33.562 4.953 1 25.2 4 GLY B C 1
ATOM 2349 O O . GLY B 1 4 ? 40.844 -32.656 5.68 1 25.2 4 GLY B O 1
ATOM 2350 N N . ALA B 1 5 ? 41.969 -33.094 3.928 1 31.42 5 ALA B N 1
ATOM 2351 C CA . ALA B 1 5 ? 41.625 -31.938 3.082 1 31.42 5 ALA B CA 1
ATOM 2352 C C . ALA B 1 5 ? 40.094 -31.859 2.861 1 31.42 5 ALA B C 1
ATOM 2354 O O . ALA B 1 5 ? 39.469 -32.844 2.473 1 31.42 5 ALA B O 1
ATOM 2355 N N . HIS B 1 6 ? 39.375 -31.109 3.68 1 30.83 6 HIS B N 1
ATOM 2356 C CA . HIS B 1 6 ? 37.938 -30.75 3.568 1 30.83 6 HIS B CA 1
ATOM 2357 C C . HIS B 1 6 ? 37.531 -30.594 2.107 1 30.83 6 HIS B C 1
ATOM 2359 O O . HIS B 1 6 ? 38.219 -29.938 1.326 1 30.83 6 HIS B O 1
ATOM 2365 N N . ARG B 1 7 ? 37 -31.578 1.405 1 32.31 7 ARG B N 1
ATOM 2366 C CA . ARG B 1 7 ? 36.375 -31.547 0.096 1 32.31 7 ARG B CA 1
ATOM 2367 C C . ARG B 1 7 ? 35.656 -30.219 -0.141 1 32.31 7 ARG B C 1
ATOM 2369 O O . ARG B 1 7 ? 35 -29.688 0.767 1 32.31 7 ARG B O 1
ATOM 2376 N N . CYS B 1 8 ? 36.188 -29.344 -0.904 1 33.41 8 CYS B N 1
ATOM 2377 C CA . CYS B 1 8 ? 35.594 -28.141 -1.493 1 33.41 8 CYS B CA 1
ATOM 2378 C C . CYS B 1 8 ? 34.125 -28.297 -1.73 1 33.41 8 CYS B C 1
ATOM 2380 O O . CYS B 1 8 ? 33.688 -29.266 -2.352 1 33.41 8 CYS B O 1
ATOM 2382 N N . GLU B 1 9 ? 33.156 -28.031 -0.837 1 39.78 9 GLU B N 1
ATOM 2383 C CA . GLU B 1 9 ? 31.719 -27.938 -0.934 1 39.78 9 GLU B CA 1
ATOM 2384 C C . GLU B 1 9 ? 31.281 -27.594 -2.354 1 39.78 9 GLU B C 1
ATOM 2386 O O . GLU B 1 9 ? 31.688 -26.562 -2.895 1 39.78 9 GLU B O 1
ATOM 2391 N N . SER B 1 10 ? 31.281 -28.391 -3.447 1 44.28 10 SER B N 1
ATOM 2392 C CA . SER B 1 10 ? 30.953 -28.375 -4.871 1 44.28 10 SER B CA 1
ATOM 2393 C C . SER B 1 10 ? 29.797 -27.438 -5.16 1 44.28 10 SER B C 1
ATOM 2395 O O . SER B 1 10 ? 28.703 -27.594 -4.586 1 44.28 10 SER B O 1
ATOM 2397 N N . ALA B 1 11 ? 29.859 -26.203 -5.477 1 55.56 11 ALA B N 1
ATOM 2398 C CA . ALA B 1 11 ? 28.906 -25.188 -5.883 1 55.56 11 ALA B CA 1
ATOM 2399 C C . ALA B 1 11 ? 27.859 -25.75 -6.84 1 55.56 11 ALA B C 1
ATOM 2401 O O . ALA B 1 11 ? 28.203 -26.484 -7.773 1 55.56 11 ALA B O 1
ATOM 2402 N N . MET B 1 12 ? 26.578 -26.016 -6.457 1 68.69 12 MET B N 1
ATOM 2403 C CA . MET B 1 12 ? 25.5 -26.453 -7.324 1 68.69 12 MET B CA 1
ATOM 2404 C C . MET B 1 12 ? 25.562 -25.766 -8.68 1 68.69 12 MET B C 1
ATOM 2406 O O . MET B 1 12 ? 26.031 -24.625 -8.781 1 68.69 12 MET B O 1
ATOM 2410 N N . PRO B 1 13 ? 25.422 -26.594 -9.805 1 79.56 13 PRO B N 1
ATOM 2411 C CA . PRO B 1 13 ? 25.406 -25.953 -11.125 1 79.56 13 PRO B CA 1
ATOM 2412 C C . PRO B 1 13 ? 24.406 -24.797 -11.211 1 79.56 13 PRO B C 1
ATOM 2414 O O . PRO B 1 13 ? 23.422 -24.781 -10.477 1 79.56 13 PRO B O 1
ATOM 2417 N N . GLY B 1 14 ? 24.734 -23.891 -11.984 1 89.25 14 GLY B N 1
ATOM 2418 C CA . GLY B 1 14 ? 23.828 -22.781 -12.227 1 89.25 14 GLY B CA 1
ATOM 2419 C C . GLY B 1 14 ? 22.516 -23.203 -12.828 1 89.25 14 GLY B C 1
ATOM 2420 O O . GLY B 1 14 ? 22.438 -24.203 -13.555 1 89.25 14 GLY B O 1
ATOM 2421 N N . VAL B 1 15 ? 21.5 -22.531 -12.406 1 93.81 15 VAL B N 1
ATOM 2422 C CA . VAL B 1 15 ? 20.156 -22.859 -12.883 1 93.81 15 VAL B CA 1
ATOM 2423 C C . VAL B 1 15 ? 19.641 -21.75 -13.789 1 93.81 15 VAL B C 1
ATOM 2425 O O . VAL B 1 15 ? 19.844 -20.578 -13.516 1 93.81 15 VAL B O 1
ATOM 2428 N N . THR B 1 16 ? 19.078 -22.219 -14.906 1 96.38 16 THR B N 1
ATOM 2429 C CA . THR B 1 16 ? 18.422 -21.297 -15.82 1 96.38 16 THR B CA 1
ATOM 2430 C C . THR B 1 16 ? 16.922 -21.219 -15.516 1 96.38 16 THR B C 1
ATOM 2432 O O . THR B 1 16 ? 16.25 -22.266 -15.438 1 96.38 16 THR B O 1
ATOM 2435 N N . MET B 1 17 ? 16.438 -20.016 -15.336 1 97 17 MET B N 1
ATOM 2436 C CA . MET B 1 17 ? 15.039 -19.812 -15 1 97 17 MET B CA 1
ATOM 2437 C C . MET B 1 17 ? 14.312 -19.062 -16.094 1 97 17 MET B C 1
ATOM 2439 O O . MET B 1 17 ? 14.742 -17.969 -16.5 1 97 17 MET B O 1
ATOM 2443 N N . THR B 1 18 ? 13.25 -19.641 -16.547 1 97.69 18 THR B N 1
ATOM 2444 C CA . THR B 1 18 ? 12.43 -19.016 -17.578 1 97.69 18 THR B CA 1
ATOM 2445 C C . THR B 1 18 ? 11.086 -18.578 -17 1 97.69 18 THR B C 1
ATOM 2447 O O . THR B 1 18 ? 10.445 -19.328 -16.266 1 97.69 18 THR B O 1
ATOM 2450 N N . VAL B 1 19 ? 10.68 -17.359 -17.344 1 97.25 19 VAL B N 1
ATOM 2451 C CA . VAL B 1 19 ? 9.375 -16.844 -16.953 1 97.25 19 VAL B CA 1
ATOM 2452 C C . VAL B 1 19 ? 8.477 -16.734 -18.172 1 97.25 19 VAL B C 1
ATOM 2454 O O . VAL B 1 19 ? 8.758 -15.953 -19.094 1 97.25 19 VAL B O 1
ATOM 2457 N N . LEU B 1 20 ? 7.41 -17.578 -18.188 1 96.12 20 LEU B N 1
ATOM 2458 C CA . LEU B 1 20 ? 6.391 -17.484 -19.234 1 96.12 20 LEU B CA 1
ATOM 2459 C C . LEU B 1 20 ? 5.289 -16.5 -18.828 1 96.12 20 LEU B C 1
ATOM 2461 O O . LEU B 1 20 ? 4.531 -16.781 -17.891 1 96.12 20 LEU B O 1
ATOM 2465 N N . GLY B 1 21 ? 5.137 -15.406 -19.531 1 92.44 21 GLY B N 1
ATOM 2466 C CA . GLY B 1 21 ? 4.223 -14.344 -19.141 1 92.44 21 GLY B CA 1
ATOM 2467 C C . GLY B 1 21 ? 4.895 -13.25 -18.328 1 92.44 21 GLY B C 1
ATOM 2468 O O . GLY B 1 21 ? 5.094 -13.398 -17.125 1 92.44 21 GLY B O 1
ATOM 2469 N N . CYS B 1 22 ? 5.109 -12.148 -18.969 1 91.44 22 CYS B N 1
ATOM 2470 C CA . CYS B 1 22 ? 5.82 -11.055 -18.328 1 91.44 22 CYS B CA 1
ATOM 2471 C C . CYS B 1 22 ? 4.906 -9.844 -18.141 1 91.44 22 CYS B C 1
ATOM 2473 O O . CYS B 1 22 ? 5.262 -8.734 -18.531 1 91.44 22 CYS B O 1
ATOM 2475 N N . GLY B 1 23 ? 3.768 -10.172 -17.562 1 87.25 23 GLY B N 1
ATOM 2476 C CA . GLY B 1 23 ? 2.924 -9.094 -17.094 1 87.25 23 GLY B CA 1
ATOM 2477 C C . GLY B 1 23 ? 3.406 -8.492 -15.781 1 87.25 23 GLY B C 1
ATOM 2478 O O . GLY B 1 23 ? 4.613 -8.391 -15.547 1 87.25 23 GLY B O 1
ATOM 2479 N N . LYS B 1 24 ? 2.51 -8.031 -14.945 1 82.94 24 LYS B N 1
ATOM 2480 C CA . LYS B 1 24 ? 2.893 -7.387 -13.695 1 82.94 24 LYS B CA 1
ATOM 2481 C C . LYS B 1 24 ? 3.605 -8.367 -12.766 1 82.94 24 LYS B C 1
ATOM 2483 O O . LYS B 1 24 ? 4.691 -8.078 -12.258 1 82.94 24 LYS B O 1
ATOM 2488 N N . LEU B 1 25 ? 2.963 -9.539 -12.594 1 87.44 25 LEU B N 1
ATOM 2489 C CA . LEU B 1 25 ? 3.557 -10.5 -11.672 1 87.44 25 LEU B CA 1
ATOM 2490 C C . LEU B 1 25 ? 4.816 -11.117 -12.266 1 87.44 25 LEU B C 1
ATOM 2492 O O . LEU B 1 25 ? 5.824 -11.281 -11.578 1 87.44 25 LEU B O 1
ATOM 2496 N N . GLY B 1 26 ? 4.781 -11.508 -13.562 1 93.31 26 GLY B N 1
ATOM 2497 C CA . GLY B 1 26 ? 5.973 -12.031 -14.203 1 93.31 26 GLY B CA 1
ATOM 2498 C C . GLY B 1 26 ? 7.152 -11.086 -14.141 1 93.31 26 GLY B C 1
ATOM 2499 O O . GLY B 1 26 ? 8.281 -11.508 -13.859 1 93.31 26 GLY B O 1
ATOM 2500 N N . THR B 1 27 ? 6.875 -9.844 -14.375 1 92.81 27 THR B N 1
ATOM 2501 C CA . THR B 1 27 ? 7.91 -8.82 -14.297 1 92.81 27 THR B CA 1
ATOM 2502 C C . THR B 1 27 ? 8.461 -8.719 -12.883 1 92.81 27 THR B C 1
ATOM 2504 O O . THR B 1 27 ? 9.68 -8.625 -12.688 1 92.81 27 THR B O 1
ATOM 2507 N N . ALA B 1 28 ? 7.543 -8.781 -11.93 1 91.44 28 ALA B N 1
ATOM 2508 C CA . ALA B 1 28 ? 7.961 -8.711 -10.531 1 91.44 28 ALA B CA 1
ATOM 2509 C C . ALA B 1 28 ? 8.867 -9.891 -10.172 1 91.44 28 ALA B C 1
ATOM 2511 O O . ALA B 1 28 ? 9.852 -9.727 -9.445 1 91.44 28 ALA B O 1
ATOM 2512 N N . ILE B 1 29 ? 8.539 -11.008 -10.648 1 94.94 29 ILE B N 1
ATOM 2513 C CA . ILE B 1 29 ? 9.336 -12.203 -10.398 1 94.94 29 ILE B CA 1
ATOM 2514 C C . ILE B 1 29 ? 10.727 -12.039 -11.008 1 94.94 29 ILE B C 1
ATOM 2516 O O . ILE B 1 29 ? 11.734 -12.312 -10.352 1 94.94 29 ILE B O 1
ATOM 2520 N N . ILE B 1 30 ? 10.82 -11.555 -12.258 1 95.44 30 ILE B N 1
ATOM 2521 C CA . ILE B 1 30 ? 12.094 -11.328 -12.93 1 95.44 30 ILE B CA 1
ATOM 2522 C C . ILE B 1 30 ? 12.93 -10.328 -12.133 1 95.44 30 ILE B C 1
ATOM 2524 O O . ILE B 1 30 ? 14.117 -10.555 -11.891 1 95.44 30 ILE B O 1
ATOM 2528 N N . GLN B 1 31 ? 12.289 -9.281 -11.719 1 92.69 31 GLN B N 1
ATOM 2529 C CA . GLN B 1 31 ? 12.984 -8.281 -10.922 1 92.69 31 GLN B CA 1
ATOM 2530 C C . GLN B 1 31 ? 13.562 -8.891 -9.641 1 92.69 31 GLN B C 1
ATOM 2532 O O . GLN B 1 31 ? 14.719 -8.648 -9.297 1 92.69 31 GLN B O 1
ATOM 2537 N N . GLY B 1 32 ? 12.711 -9.664 -8.969 1 92.81 32 GLY B N 1
ATOM 2538 C CA . GLY B 1 32 ? 13.156 -10.305 -7.742 1 92.81 32 GLY B CA 1
ATOM 2539 C C . GLY B 1 32 ? 14.32 -11.266 -7.957 1 92.81 32 GLY B C 1
ATOM 2540 O O . GLY B 1 32 ? 15.25 -11.305 -7.152 1 92.81 32 GLY B O 1
ATOM 2541 N N . LEU B 1 33 ? 14.273 -12.031 -8.992 1 93.62 33 LEU B N 1
ATOM 2542 C CA . LEU B 1 33 ? 15.352 -12.969 -9.32 1 93.62 33 LEU B CA 1
ATOM 2543 C C . LEU B 1 33 ? 16.641 -12.219 -9.609 1 93.62 33 LEU B C 1
ATOM 2545 O O . LEU B 1 33 ? 17.703 -12.602 -9.117 1 93.62 33 LEU B O 1
ATOM 2549 N N . LEU B 1 34 ? 16.578 -11.164 -10.391 1 92 34 LEU B N 1
ATOM 2550 C CA . LEU B 1 34 ? 17.75 -10.391 -10.75 1 92 34 LEU B CA 1
ATOM 2551 C C . LEU B 1 34 ? 18.359 -9.711 -9.523 1 92 34 LEU B C 1
ATOM 2553 O O . LEU B 1 34 ? 19.578 -9.648 -9.375 1 92 34 LEU B O 1
ATOM 2557 N N . ARG B 1 35 ? 17.531 -9.297 -8.68 1 88.44 35 ARG B N 1
ATOM 2558 C CA . ARG B 1 35 ? 17.984 -8.641 -7.457 1 88.44 35 ARG B CA 1
ATOM 2559 C C . ARG B 1 35 ? 18.688 -9.633 -6.539 1 88.44 35 ARG B C 1
ATOM 2561 O O . ARG B 1 35 ? 19.531 -9.25 -5.727 1 88.44 35 ARG B O 1
ATOM 2568 N N . SER B 1 36 ? 18.188 -10.797 -6.617 1 89.44 36 SER B N 1
ATOM 2569 C CA . SER B 1 36 ? 18.781 -11.828 -5.766 1 89.44 36 SER B CA 1
ATOM 2570 C C . SER B 1 36 ? 20.188 -12.188 -6.227 1 89.44 36 SER B C 1
ATOM 2572 O O . SER B 1 36 ? 20.922 -12.875 -5.516 1 89.44 36 SER B O 1
ATOM 2574 N N . CYS B 1 37 ? 20.531 -11.75 -7.371 1 86.69 37 CYS B N 1
ATOM 2575 C CA . CYS B 1 37 ? 21.875 -11.992 -7.895 1 86.69 37 CYS B CA 1
ATOM 2576 C C . CYS B 1 37 ? 22.875 -11.016 -7.289 1 86.69 37 CYS B C 1
ATOM 2578 O O . CYS B 1 37 ? 22.516 -9.914 -6.887 1 86.69 37 CYS B O 1
ATOM 2580 N N . PRO B 1 38 ? 24.109 -11.43 -7.117 1 77.25 38 PRO B N 1
ATOM 2581 C CA . PRO B 1 38 ? 25.125 -10.523 -6.574 1 77.25 38 PRO B CA 1
ATOM 2582 C C . PRO B 1 38 ? 25.312 -9.258 -7.414 1 77.25 38 PRO B C 1
ATOM 2584 O O . PRO B 1 38 ? 25.125 -9.297 -8.633 1 77.25 38 PRO B O 1
ATOM 2587 N N . LYS B 1 39 ? 25.516 -8.258 -6.559 1 71.44 39 LYS B N 1
ATOM 2588 C CA . LYS B 1 39 ? 25.812 -7.012 -7.262 1 71.44 39 LYS B CA 1
ATOM 2589 C C . LYS B 1 39 ? 27.219 -7.023 -7.836 1 71.44 39 LYS B C 1
ATOM 2591 O O . LYS B 1 39 ? 28.109 -7.699 -7.301 1 71.44 39 LYS B O 1
ATOM 2596 N N . ALA B 1 40 ? 27.359 -6.293 -8.906 1 63.12 40 ALA B N 1
ATOM 2597 C CA . ALA B 1 40 ? 28.656 -6.25 -9.586 1 63.12 40 ALA B CA 1
ATOM 2598 C C . ALA B 1 40 ? 29.766 -5.887 -8.609 1 63.12 40 ALA B C 1
ATOM 2600 O O . ALA B 1 40 ? 30.875 -6.422 -8.695 1 63.12 40 ALA B O 1
ATOM 2601 N N . SER B 1 41 ? 29.5 -5.09 -7.625 1 59.31 41 SER B N 1
ATOM 2602 C CA . SER B 1 41 ? 30.531 -4.574 -6.746 1 59.31 41 SER B CA 1
ATOM 2603 C C . SER B 1 41 ? 30.703 -5.457 -5.512 1 59.31 41 SER B C 1
ATOM 2605 O O . SER B 1 41 ? 31.656 -5.289 -4.746 1 59.31 41 SER B O 1
ATOM 2607 N N . GLU B 1 42 ? 29.828 -6.305 -5.258 1 59.88 42 GLU B N 1
ATOM 2608 C CA . GLU B 1 42 ? 29.875 -7.039 -3.996 1 59.88 42 GLU B CA 1
ATOM 2609 C C . GLU B 1 42 ? 30.234 -8.508 -4.227 1 59.88 42 GLU B C 1
ATOM 2611 O O . GLU B 1 42 ? 29.859 -9.086 -5.246 1 59.88 42 GLU B O 1
ATOM 2616 N N . ALA B 1 43 ? 31.219 -8.914 -3.467 1 49.94 43 ALA B N 1
ATOM 2617 C CA . ALA B 1 43 ? 31.5 -10.352 -3.41 1 49.94 43 ALA B CA 1
ATOM 2618 C C . ALA B 1 43 ? 30.266 -11.125 -2.947 1 49.94 43 ALA B C 1
ATOM 2620 O O . ALA B 1 43 ? 29.609 -10.742 -1.981 1 49.94 43 ALA B O 1
ATOM 2621 N N . ALA B 1 44 ? 29.656 -11.984 -3.779 1 50.69 44 ALA B N 1
ATOM 2622 C CA . ALA B 1 44 ? 28.344 -12.609 -3.744 1 50.69 44 ALA B CA 1
ATOM 2623 C C . ALA B 1 44 ? 28.172 -13.453 -2.488 1 50.69 44 ALA B C 1
ATOM 2625 O O . ALA B 1 44 ? 28.875 -14.438 -2.293 1 50.69 44 ALA B O 1
ATOM 2626 N N . PRO B 1 45 ? 27.969 -12.992 -1.241 1 51.12 45 PRO B N 1
ATOM 2627 C CA . PRO B 1 45 ? 27.672 -14.023 -0.242 1 51.12 45 PRO B CA 1
ATOM 2628 C C . PRO B 1 45 ? 26.641 -15.047 -0.724 1 51.12 45 PRO B C 1
ATOM 2630 O O . PRO B 1 45 ? 25.703 -14.688 -1.441 1 51.12 45 PRO B O 1
ATOM 2633 N N . GLN B 1 46 ? 27.094 -16.266 -0.81 1 56.19 46 GLN B N 1
ATOM 2634 C CA . GLN B 1 46 ? 26.281 -17.359 -1.345 1 56.19 46 GLN B CA 1
ATOM 2635 C C . GLN B 1 46 ? 25 -17.531 -0.535 1 56.19 46 GLN B C 1
ATOM 2637 O O . GLN B 1 46 ? 24.969 -18.297 0.435 1 56.19 46 GLN B O 1
ATOM 2642 N N . LYS B 1 47 ? 24.031 -16.688 -0.663 1 73.56 47 LYS B N 1
ATOM 2643 C CA . LYS B 1 47 ? 22.797 -16.688 0.111 1 73.56 47 LYS B CA 1
ATOM 2644 C C . LYS B 1 47 ? 21.859 -17.797 -0.371 1 73.56 47 LYS B C 1
ATOM 2646 O O . LYS B 1 47 ? 21.094 -18.344 0.416 1 73.56 47 LYS B O 1
ATOM 2651 N N . TYR B 1 48 ? 22.188 -18.422 -1.581 1 86.25 48 TYR B N 1
ATOM 2652 C CA . TYR B 1 48 ? 21.266 -19.406 -2.156 1 86.25 48 TYR B CA 1
ATOM 2653 C C . TYR B 1 48 ? 22.031 -20.641 -2.635 1 86.25 48 TYR B C 1
ATOM 2655 O O . TYR B 1 48 ? 23.203 -20.547 -2.998 1 86.25 48 TYR B O 1
ATOM 2663 N N . LEU B 1 49 ? 21.453 -21.766 -2.604 1 85.88 49 LEU B N 1
ATOM 2664 C CA . LEU B 1 49 ? 22.062 -23.047 -2.916 1 85.88 49 LEU B CA 1
ATOM 2665 C C . LEU B 1 49 ? 22.328 -23.172 -4.414 1 85.88 49 LEU B C 1
ATOM 2667 O O . LEU B 1 49 ? 23.344 -23.75 -4.82 1 85.88 49 LEU B O 1
ATOM 2671 N N . TYR B 1 50 ? 21.469 -22.625 -5.199 1 89.56 50 TYR B N 1
ATOM 2672 C CA . TYR B 1 50 ? 21.562 -22.734 -6.652 1 89.56 50 TYR B CA 1
ATOM 2673 C C . TYR B 1 50 ? 21.828 -21.375 -7.285 1 89.56 50 TYR B C 1
ATOM 2675 O O . TYR B 1 50 ? 20.938 -20.531 -7.34 1 89.56 50 TYR B O 1
ATOM 2683 N N . PRO B 1 51 ? 22.984 -21.234 -7.77 1 89.19 51 PRO B N 1
ATOM 2684 C CA . PRO B 1 51 ? 23.219 -19.953 -8.445 1 89.19 51 PRO B CA 1
ATOM 2685 C C . PRO B 1 51 ? 22.406 -19.812 -9.727 1 89.19 51 PRO B C 1
ATOM 2687 O O . PRO B 1 51 ? 22.109 -20.812 -10.391 1 89.19 51 PRO B O 1
ATOM 2690 N N . ILE B 1 52 ? 22.094 -18.594 -10.07 1 91.94 52 ILE B N 1
ATOM 2691 C CA . ILE B 1 52 ? 21.375 -18.328 -11.305 1 91.94 52 ILE B CA 1
ATOM 2692 C C . ILE B 1 52 ? 22.344 -18.203 -12.469 1 91.94 52 ILE B C 1
ATOM 2694 O O . ILE B 1 52 ? 23.266 -17.391 -12.43 1 91.94 52 ILE B O 1
ATOM 2698 N N . SER B 1 53 ? 22.188 -19.031 -13.453 1 92.56 53 SER B N 1
ATOM 2699 C CA . SER B 1 53 ? 23 -18.938 -14.672 1 92.56 53 SER B CA 1
ATOM 2700 C C . SER B 1 53 ? 22.422 -17.906 -15.633 1 92.56 53 SER B C 1
ATOM 2702 O O . SER B 1 53 ? 23.172 -17.094 -16.203 1 92.56 53 SER B O 1
ATOM 2704 N N . THR B 1 54 ? 21.109 -18.031 -15.812 1 94.31 54 THR B N 1
ATOM 2705 C CA . THR B 1 54 ? 20.422 -17.125 -16.734 1 94.31 54 THR B CA 1
ATOM 2706 C C . THR B 1 54 ? 18.953 -17 -16.375 1 94.31 54 THR B C 1
ATOM 2708 O O . THR B 1 54 ? 18.344 -17.969 -15.906 1 94.31 54 THR B O 1
ATOM 2711 N N . VAL B 1 55 ? 18.453 -15.805 -16.516 1 96.06 55 VAL B N 1
ATOM 2712 C CA . VAL B 1 55 ? 17.016 -15.578 -16.469 1 96.06 55 VAL B CA 1
ATOM 2713 C C . VAL B 1 55 ? 16.484 -15.289 -17.875 1 96.06 55 VAL B C 1
ATOM 2715 O O . VAL B 1 55 ? 17.062 -14.469 -18.594 1 96.06 55 VAL B O 1
ATOM 2718 N N . ILE B 1 56 ? 15.477 -16.047 -18.266 1 96.56 56 ILE B N 1
ATOM 2719 C CA . ILE B 1 56 ? 14.891 -15.859 -19.594 1 96.56 56 ILE B CA 1
ATOM 2720 C C . ILE B 1 56 ? 13.461 -15.344 -19.453 1 96.56 56 ILE B C 1
ATOM 2722 O O . ILE B 1 56 ? 12.648 -15.938 -18.75 1 96.56 56 ILE B O 1
ATOM 2726 N N . ALA B 1 57 ? 13.203 -14.258 -20.094 1 96.69 57 ALA B N 1
ATOM 2727 C CA . ALA B 1 57 ? 11.852 -13.703 -20.156 1 96.69 57 ALA B CA 1
ATOM 2728 C C . ALA B 1 57 ? 11.203 -13.992 -21.5 1 96.69 57 ALA B C 1
ATOM 2730 O O . ALA B 1 57 ? 11.711 -13.562 -22.547 1 96.69 57 ALA B O 1
ATOM 2731 N N . ALA B 1 58 ? 10.094 -14.719 -21.5 1 95.62 58 ALA B N 1
ATOM 2732 C CA . ALA B 1 58 ? 9.344 -15.008 -22.734 1 95.62 58 ALA B CA 1
ATOM 2733 C C . ALA B 1 58 ? 8.164 -14.047 -22.891 1 95.62 58 ALA B C 1
ATOM 2735 O O . ALA B 1 58 ? 7.297 -13.969 -22.016 1 95.62 58 ALA B O 1
ATOM 2736 N N . VAL B 1 59 ? 8.133 -13.328 -24.016 1 92.56 59 VAL B N 1
ATOM 2737 C CA . VAL B 1 59 ? 7.074 -12.359 -24.266 1 92.56 59 VAL B CA 1
ATOM 2738 C C . VAL B 1 59 ? 6.383 -12.688 -25.578 1 92.56 59 VAL B C 1
ATOM 2740 O O . VAL B 1 59 ? 6.941 -13.391 -26.422 1 92.56 59 VAL B O 1
ATOM 2743 N N . ARG B 1 60 ? 5.16 -12.156 -25.672 1 89 60 ARG B N 1
ATOM 2744 C CA . ARG B 1 60 ? 4.344 -12.508 -26.844 1 89 60 ARG B CA 1
ATOM 2745 C C . ARG B 1 60 ? 4.699 -11.633 -28.031 1 89 60 ARG B C 1
ATOM 2747 O O . ARG B 1 60 ? 4.484 -12.023 -29.188 1 89 60 ARG B O 1
ATOM 2754 N N . SER B 1 61 ? 5.16 -10.359 -27.781 1 89.88 61 SER B N 1
ATOM 2755 C CA . SER B 1 61 ? 5.387 -9.414 -28.875 1 89.88 61 SER B CA 1
ATOM 2756 C C . SER B 1 61 ? 6.559 -8.484 -28.562 1 89.88 61 SER B C 1
ATOM 2758 O O . SER B 1 61 ? 7.031 -8.438 -27.422 1 89.88 61 SER B O 1
ATOM 2760 N N . LYS B 1 62 ? 6.938 -7.805 -29.609 1 88.94 62 LYS B N 1
ATOM 2761 C CA . LYS B 1 62 ? 8.031 -6.848 -29.469 1 88.94 62 LYS B CA 1
ATOM 2762 C C . LYS B 1 62 ? 7.613 -5.66 -28.594 1 88.94 62 LYS B C 1
ATOM 2764 O O . LYS B 1 62 ? 8.422 -5.121 -27.844 1 88.94 62 LYS B O 1
ATOM 2769 N N . ASP B 1 63 ? 6.383 -5.363 -28.734 1 89.81 63 ASP B N 1
ATOM 2770 C CA . ASP B 1 63 ? 5.871 -4.258 -27.938 1 89.81 63 ASP B CA 1
ATOM 2771 C C . ASP B 1 63 ? 5.941 -4.578 -26.438 1 89.81 63 ASP B C 1
ATOM 2773 O O . ASP B 1 63 ? 6.312 -3.725 -25.625 1 89.81 63 ASP B O 1
ATOM 2777 N N . ARG B 1 64 ? 5.656 -5.758 -26.109 1 88.25 64 ARG B N 1
ATOM 2778 C CA . ARG B 1 64 ? 5.715 -6.188 -24.719 1 88.25 64 ARG B CA 1
ATOM 2779 C C . ARG B 1 64 ? 7.156 -6.258 -24.234 1 88.25 64 ARG B C 1
ATOM 2781 O O . ARG B 1 64 ? 7.434 -5.988 -23.062 1 88.25 64 ARG B O 1
ATOM 2788 N N . LEU B 1 65 ? 7.988 -6.566 -25.141 1 90.56 65 LEU B N 1
ATOM 2789 C CA . LEU B 1 65 ? 9.406 -6.613 -24.797 1 90.56 65 LEU B CA 1
ATOM 2790 C C . LEU B 1 65 ? 9.914 -5.23 -24.406 1 90.56 65 LEU B C 1
ATOM 2792 O O . LEU B 1 65 ? 10.625 -5.086 -23.406 1 90.56 65 LEU B O 1
ATOM 2796 N N . GLU B 1 66 ? 9.539 -4.266 -25.125 1 90 66 GLU B N 1
ATOM 2797 C CA . GLU B 1 66 ? 9.961 -2.9 -24.844 1 90 66 GLU B CA 1
ATOM 2798 C C . GLU B 1 66 ? 9.445 -2.438 -23.469 1 90 66 GLU B C 1
ATOM 2800 O O . GLU B 1 66 ? 10.188 -1.821 -22.703 1 90 66 GLU B O 1
ATOM 2805 N N . SER B 1 67 ? 8.273 -2.74 -23.266 1 89.38 67 SER B N 1
ATOM 2806 C CA . SER B 1 67 ? 7.68 -2.385 -21.984 1 89.38 67 SER B CA 1
ATOM 2807 C C . SER B 1 67 ? 8.391 -3.09 -20.828 1 89.38 67 SER B C 1
ATOM 2809 O O . SER B 1 67 ? 8.633 -2.488 -19.781 1 89.38 67 SER B O 1
ATOM 2811 N N . LEU B 1 68 ? 8.703 -4.293 -21.047 1 91.12 68 LEU B N 1
ATOM 2812 C CA . LEU B 1 68 ? 9.398 -5.086 -20.031 1 91.12 68 LEU B CA 1
ATOM 2813 C C . LEU B 1 68 ? 10.789 -4.516 -19.766 1 91.12 68 LEU B C 1
ATOM 2815 O O . LEU B 1 68 ? 11.18 -4.355 -18.594 1 91.12 68 LEU B O 1
ATOM 2819 N N . ILE B 1 69 ? 11.469 -4.211 -20.797 1 89.31 69 ILE B N 1
ATOM 2820 C CA . ILE B 1 69 ? 12.82 -3.674 -20.672 1 89.31 69 ILE B CA 1
ATOM 2821 C C . ILE B 1 69 ? 12.781 -2.371 -19.875 1 89.31 69 ILE B C 1
ATOM 2823 O O . ILE B 1 69 ? 13.617 -2.152 -19 1 89.31 69 ILE B O 1
ATOM 2827 N N . LYS B 1 70 ? 11.828 -1.61 -20.125 1 88.44 70 LYS B N 1
ATOM 2828 C CA . LYS B 1 70 ? 11.68 -0.351 -19.406 1 88.44 70 LYS B CA 1
ATOM 2829 C C . LYS B 1 70 ? 11.453 -0.595 -17.922 1 88.44 70 LYS B C 1
ATOM 2831 O O . LYS B 1 70 ? 11.938 0.168 -17.078 1 88.44 70 LYS B O 1
ATOM 2836 N N . SER B 1 71 ? 10.797 -1.6 -17.641 1 87.44 71 SER B N 1
ATOM 2837 C CA . SER B 1 71 ? 10.477 -1.918 -16.25 1 87.44 71 SER B CA 1
ATOM 2838 C C . SER B 1 71 ? 11.664 -2.535 -15.531 1 87.44 71 SER B C 1
ATOM 2840 O O . SER B 1 71 ? 11.688 -2.604 -14.297 1 87.44 71 SER B O 1
ATOM 2842 N N . LEU B 1 72 ? 12.641 -2.99 -16.25 1 88 72 LEU B N 1
ATOM 2843 C CA . LEU B 1 72 ? 13.75 -3.73 -15.656 1 88 72 LEU B CA 1
ATOM 2844 C C . LEU B 1 72 ? 15.031 -2.908 -15.703 1 88 72 LEU B C 1
ATOM 2846 O O . LEU B 1 72 ? 16.125 -3.426 -15.422 1 88 72 LEU B O 1
ATOM 2850 N N . VAL B 1 73 ? 15.055 -1.716 -16 1 80 73 VAL B N 1
ATOM 2851 C CA . VAL B 1 73 ? 16.219 -0.871 -16.25 1 80 73 VAL B CA 1
ATOM 2852 C C . VAL B 1 73 ? 17.109 -0.865 -15.008 1 80 73 VAL B C 1
ATOM 2854 O O . VAL B 1 73 ? 18.344 -0.976 -15.125 1 80 73 VAL B O 1
ATOM 2857 N N . ALA B 1 74 ? 16.547 -0.71 -13.898 1 74.31 74 ALA B N 1
ATOM 2858 C CA . ALA B 1 74 ? 17.328 -0.65 -12.664 1 74.31 74 ALA B CA 1
ATOM 2859 C C . ALA B 1 74 ? 18.094 -1.953 -12.438 1 74.31 74 ALA B C 1
ATOM 2861 O O . ALA B 1 74 ? 19.266 -1.937 -12.055 1 74.31 74 ALA B O 1
ATOM 2862 N N . GLU B 1 75 ? 17.422 -3.035 -12.719 1 76.81 75 GLU B N 1
ATOM 2863 C CA . GLU B 1 75 ? 18 -4.348 -12.453 1 76.81 75 GLU B CA 1
ATOM 2864 C C . GLU B 1 75 ? 19.031 -4.73 -13.516 1 76.81 75 GLU B C 1
ATOM 2866 O O . GLU B 1 75 ? 20.016 -5.391 -13.211 1 76.81 75 GLU B O 1
ATOM 2871 N N . ILE B 1 76 ? 18.766 -4.312 -14.719 1 75.75 76 ILE B N 1
ATOM 2872 C CA . ILE B 1 76 ? 19.672 -4.656 -15.812 1 75.75 76 ILE B CA 1
ATOM 2873 C C . ILE B 1 76 ? 21.031 -4.012 -15.578 1 75.75 76 ILE B C 1
ATOM 2875 O O . ILE B 1 76 ? 22.078 -4.613 -15.867 1 75.75 76 ILE B O 1
ATOM 2879 N N . ASN B 1 77 ? 21.016 -2.896 -14.883 1 74.88 77 ASN B N 1
ATOM 2880 C CA . ASN B 1 77 ? 22.266 -2.168 -14.68 1 74.88 77 ASN B CA 1
ATOM 2881 C C . ASN B 1 77 ? 22.984 -2.633 -13.422 1 74.88 77 ASN B C 1
ATOM 2883 O O . ASN B 1 77 ? 24.203 -2.52 -13.328 1 74.88 77 ASN B O 1
ATOM 2887 N N . ASP B 1 78 ? 22.359 -3.215 -12.555 1 70.69 78 ASP B N 1
ATOM 2888 C CA . ASP B 1 78 ? 22.922 -3.402 -11.227 1 70.69 78 ASP B CA 1
ATOM 2889 C C . ASP B 1 78 ? 23.297 -4.863 -10.984 1 70.69 78 ASP B C 1
ATOM 2891 O O . ASP B 1 78 ? 24.047 -5.176 -10.062 1 70.69 78 ASP B O 1
ATOM 2895 N N . HIS B 1 79 ? 22.781 -5.75 -11.766 1 71.12 79 HIS B N 1
ATOM 2896 C CA . HIS B 1 79 ? 22.953 -7.164 -11.438 1 71.12 79 HIS B CA 1
ATOM 2897 C C . HIS B 1 79 ? 23.875 -7.855 -12.43 1 71.12 79 HIS B C 1
ATOM 2899 O O . HIS B 1 79 ? 24.078 -7.363 -13.547 1 71.12 79 HIS B O 1
ATOM 2905 N N . THR B 1 80 ? 24.359 -9.055 -11.953 1 73.25 80 THR B N 1
ATOM 2906 C CA . THR B 1 80 ? 25.359 -9.797 -12.719 1 73.25 80 THR B CA 1
ATOM 2907 C C . THR B 1 80 ? 24.703 -10.945 -13.484 1 73.25 80 THR B C 1
ATOM 2909 O O . THR B 1 80 ? 25.312 -11.523 -14.383 1 73.25 80 THR B O 1
ATOM 2912 N N . CYS B 1 81 ? 23.516 -11.18 -13.188 1 83.56 81 CYS B N 1
ATOM 2913 C CA . CYS B 1 81 ? 22.891 -12.32 -13.836 1 83.56 81 CYS B CA 1
ATOM 2914 C C . CYS B 1 81 ? 22.438 -11.969 -15.25 1 83.56 81 CYS B C 1
ATOM 2916 O O . CYS B 1 81 ? 21.844 -10.914 -15.469 1 83.56 81 CYS B O 1
ATOM 2918 N N . PRO B 1 82 ? 22.781 -12.867 -16.219 1 89.81 82 PRO B N 1
ATOM 2919 C CA . PRO B 1 82 ? 22.312 -12.617 -17.578 1 89.81 82 PRO B CA 1
ATOM 2920 C C . PRO B 1 82 ? 20.797 -12.68 -17.719 1 89.81 82 PRO B C 1
ATOM 2922 O O . PRO B 1 82 ? 20.156 -13.508 -17.078 1 89.81 82 PRO B O 1
ATOM 2925 N N . LEU B 1 83 ? 20.312 -11.758 -18.422 1 93.69 83 LEU B N 1
ATOM 2926 C CA . LEU B 1 83 ? 18.891 -11.711 -18.766 1 93.69 83 LEU B CA 1
ATOM 2927 C C . LEU B 1 83 ? 18.703 -11.82 -20.281 1 93.69 83 LEU B C 1
ATOM 2929 O O . LEU B 1 83 ? 19.203 -10.984 -21.031 1 93.69 83 LEU B O 1
ATOM 2933 N N . ASP B 1 84 ? 18.016 -12.914 -20.703 1 94.62 84 ASP B N 1
ATOM 2934 C CA . ASP B 1 84 ? 17.719 -13.125 -22.109 1 94.62 84 ASP B CA 1
ATOM 2935 C C . ASP B 1 84 ? 16.219 -12.969 -22.391 1 94.62 84 ASP B C 1
ATOM 2937 O O . ASP B 1 84 ? 15.398 -13.109 -21.484 1 94.62 84 ASP B O 1
ATOM 2941 N N . PHE B 1 85 ? 15.977 -12.633 -23.641 1 95.5 85 PHE B N 1
ATOM 2942 C CA . PHE B 1 85 ? 14.594 -12.445 -24.078 1 95.5 85 PHE B CA 1
ATOM 2943 C C . PHE B 1 85 ? 14.25 -13.375 -25.234 1 95.5 85 PHE B C 1
ATOM 2945 O O . PHE B 1 85 ? 15.055 -13.562 -26.141 1 95.5 85 PHE B O 1
ATOM 2952 N N . VAL B 1 86 ? 13.125 -14.008 -25.125 1 95.44 86 VAL B N 1
ATOM 2953 C CA . VAL B 1 86 ? 12.594 -14.836 -26.203 1 95.44 86 VAL B CA 1
ATOM 2954 C C . VAL B 1 86 ? 11.219 -14.32 -26.625 1 95.44 86 VAL B C 1
ATOM 2956 O O . VAL B 1 86 ? 10.336 -14.148 -25.781 1 95.44 86 VAL B O 1
ATOM 2959 N N . ILE B 1 87 ? 11.039 -14.07 -27.922 1 93.75 87 ILE B N 1
ATOM 2960 C CA . ILE B 1 87 ? 9.797 -13.477 -28.422 1 93.75 87 ILE B CA 1
ATOM 2961 C C . ILE B 1 87 ? 8.984 -14.539 -29.156 1 93.75 87 ILE B C 1
ATOM 2963 O O . ILE B 1 87 ? 9.484 -15.195 -30.062 1 93.75 87 ILE B O 1
ATOM 2967 N N . ALA B 1 88 ? 7.82 -14.695 -28.781 1 90.88 88 ALA B N 1
ATOM 2968 C CA . ALA B 1 88 ? 6.793 -15.469 -29.469 1 90.88 88 ALA B CA 1
ATOM 2969 C C . ALA B 1 88 ? 7.242 -16.906 -29.672 1 90.88 88 ALA B C 1
ATOM 2971 O O . ALA B 1 88 ? 6.957 -17.516 -30.719 1 90.88 88 ALA B O 1
ATOM 2972 N N . ASN B 1 89 ? 7.969 -17.469 -28.75 1 93.19 89 ASN B N 1
ATOM 2973 C CA . ASN B 1 89 ? 8.43 -18.844 -28.812 1 93.19 89 ASN B CA 1
ATOM 2974 C C . ASN B 1 89 ? 8.625 -19.438 -27.406 1 93.19 89 ASN B C 1
ATOM 2976 O O . ASN B 1 89 ? 9.75 -19.562 -26.938 1 93.19 89 ASN B O 1
ATOM 2980 N N . ASN B 1 90 ? 7.574 -19.859 -26.844 1 95.38 90 ASN B N 1
ATOM 2981 C CA . ASN B 1 90 ? 7.59 -20.422 -25.484 1 95.38 90 ASN B CA 1
ATOM 2982 C C . ASN B 1 90 ? 8.406 -21.703 -25.422 1 95.38 90 ASN B C 1
ATOM 2984 O O . ASN B 1 90 ? 9.086 -21.953 -24.422 1 95.38 90 ASN B O 1
ATOM 2988 N N . VAL B 1 91 ? 8.375 -22.469 -26.469 1 95.19 91 VAL B N 1
ATOM 2989 C CA . VAL B 1 91 ? 9.039 -23.766 -26.484 1 95.19 91 VAL B CA 1
ATOM 2990 C C . VAL B 1 91 ? 10.555 -23.578 -26.406 1 95.19 91 VAL B C 1
ATOM 2992 O O . VAL B 1 91 ? 11.234 -24.266 -25.641 1 95.19 91 VAL B O 1
ATOM 2995 N N . GLU B 1 92 ? 11.016 -22.672 -27.141 1 95.88 92 GLU B N 1
ATOM 2996 C CA . GLU B 1 92 ? 12.445 -22.375 -27.109 1 95.88 92 GLU B CA 1
ATOM 2997 C C . GLU B 1 92 ? 12.875 -21.891 -25.719 1 95.88 92 GLU B C 1
ATOM 2999 O O . GLU B 1 92 ? 13.922 -22.312 -25.219 1 95.88 92 GLU B O 1
ATOM 3004 N N . ALA B 1 93 ? 12.125 -21.031 -25.141 1 96.94 93 ALA B N 1
ATOM 3005 C CA . ALA B 1 93 ? 12.43 -20.5 -23.812 1 96.94 93 ALA B CA 1
ATOM 3006 C C . ALA B 1 93 ? 12.461 -21.625 -22.781 1 96.94 93 ALA B C 1
ATOM 3008 O O . ALA B 1 93 ? 13.375 -21.688 -21.953 1 96.94 93 ALA B O 1
ATOM 3009 N N . VAL B 1 94 ? 11.531 -22.5 -22.875 1 97.06 94 VAL B N 1
ATOM 3010 C CA . VAL B 1 94 ? 11.398 -23.594 -21.906 1 97.06 94 VAL B CA 1
ATOM 3011 C C . VAL B 1 94 ? 12.516 -24.609 -22.125 1 97.06 94 VAL B C 1
ATOM 3013 O O . VAL B 1 94 ? 13.039 -25.172 -21.156 1 97.06 94 VAL B O 1
ATOM 3016 N N . ARG B 1 95 ? 12.875 -24.828 -23.359 1 96.12 95 ARG B N 1
ATOM 3017 C CA . ARG B 1 95 ? 13.93 -25.781 -23.672 1 96.12 95 ARG B CA 1
ATOM 3018 C C . ARG B 1 95 ? 15.234 -25.422 -22.984 1 96.12 95 ARG B C 1
ATOM 3020 O O . ARG B 1 95 ? 15.984 -26.297 -22.547 1 96.12 95 ARG B O 1
ATOM 3027 N N . ARG B 1 96 ? 15.406 -24.234 -22.766 1 96.12 96 ARG B N 1
ATOM 3028 C CA . ARG B 1 96 ? 16.656 -23.734 -22.203 1 96.12 96 ARG B CA 1
ATOM 3029 C C . ARG B 1 96 ? 16.578 -23.688 -20.672 1 96.12 96 ARG B C 1
ATOM 3031 O O . ARG B 1 96 ? 17.594 -23.453 -20 1 96.12 96 ARG B O 1
ATOM 3038 N N . ALA B 1 97 ? 15.5 -23.969 -20.109 1 96.69 97 ALA B N 1
ATOM 3039 C CA . ALA B 1 97 ? 15.266 -23.688 -18.688 1 96.69 97 ALA B CA 1
ATOM 3040 C C . ALA B 1 97 ? 15.469 -24.938 -17.844 1 96.69 97 ALA B C 1
ATOM 3042 O O . ALA B 1 97 ? 15.344 -26.062 -18.344 1 96.69 97 ALA B O 1
ATOM 3043 N N . ASP B 1 98 ? 15.836 -24.719 -16.594 1 95 98 ASP B N 1
ATOM 3044 C CA . ASP B 1 98 ? 15.75 -25.734 -15.547 1 95 98 ASP B CA 1
ATOM 3045 C C . ASP B 1 98 ? 14.484 -25.562 -14.711 1 95 98 ASP B C 1
ATOM 3047 O O . ASP B 1 98 ? 13.898 -26.547 -14.25 1 95 98 ASP B O 1
ATOM 3051 N N . VAL B 1 99 ? 14.125 -24.359 -14.531 1 96 99 VAL B N 1
ATOM 3052 C CA . VAL B 1 99 ? 12.922 -23.969 -13.805 1 96 99 VAL B CA 1
ATOM 3053 C C . VAL B 1 99 ? 12.055 -23.062 -14.672 1 96 99 VAL B C 1
ATOM 3055 O O . VAL B 1 99 ? 12.562 -22.125 -15.297 1 96 99 VAL B O 1
ATOM 3058 N N . VAL B 1 100 ? 10.805 -23.375 -14.719 1 97 100 VAL B N 1
ATOM 3059 C CA . VAL B 1 100 ? 9.859 -22.578 -15.5 1 97 100 VAL B CA 1
ATOM 3060 C C . VAL B 1 100 ? 8.82 -21.953 -14.57 1 97 100 VAL B C 1
ATOM 3062 O O . VAL B 1 100 ? 8.125 -22.672 -13.844 1 97 100 VAL B O 1
ATOM 3065 N N . PHE B 1 101 ? 8.766 -20.609 -14.555 1 96.94 101 PHE B N 1
ATOM 3066 C CA . PHE B 1 101 ? 7.664 -19.906 -13.914 1 96.94 101 PHE B CA 1
ATOM 3067 C C . PHE B 1 101 ? 6.52 -19.688 -14.898 1 96.94 101 PHE B C 1
ATOM 3069 O O . PHE B 1 101 ? 6.707 -19.062 -15.945 1 96.94 101 PHE B O 1
ATOM 3076 N N . LEU B 1 102 ? 5.426 -20.25 -14.609 1 95.62 102 LEU B N 1
ATOM 3077 C CA . LEU B 1 102 ? 4.223 -19.953 -15.383 1 95.62 102 LEU B CA 1
ATOM 3078 C C . LEU B 1 102 ? 3.455 -18.781 -14.773 1 95.62 102 LEU B C 1
ATOM 3080 O O . LEU B 1 102 ? 2.73 -18.953 -13.789 1 95.62 102 LEU B O 1
ATOM 3084 N N . ALA B 1 103 ? 3.564 -17.609 -15.391 1 93.56 103 ALA B N 1
ATOM 3085 C CA . ALA B 1 103 ? 3.008 -16.375 -14.852 1 93.56 103 ALA B CA 1
ATOM 3086 C C . ALA B 1 103 ? 2.148 -15.664 -15.891 1 93.56 103 ALA B C 1
ATOM 3088 O O . ALA B 1 103 ? 2.059 -14.43 -15.891 1 93.56 103 ALA B O 1
ATOM 3089 N N . CYS B 1 104 ? 1.61 -16.406 -16.844 1 89.25 104 CYS B N 1
ATOM 3090 C CA . CYS B 1 104 ? 0.696 -15.844 -17.844 1 89.25 104 CYS B CA 1
ATOM 3091 C C . CYS B 1 104 ? -0.705 -15.688 -17.266 1 89.25 104 CYS B C 1
ATOM 3093 O O . CYS B 1 104 ? -0.936 -16 -16.094 1 89.25 104 CYS B O 1
ATOM 3095 N N . HIS B 1 105 ? -1.487 -15.023 -18.016 1 83.44 105 HIS B N 1
ATOM 3096 C CA . HIS B 1 105 ? -2.883 -14.969 -17.594 1 83.44 105 HIS B CA 1
ATOM 3097 C C . HIS B 1 105 ? -3.488 -16.375 -17.516 1 83.44 105 HIS B C 1
ATOM 3099 O O . HIS B 1 105 ? -3.229 -17.219 -18.375 1 83.44 105 HIS B O 1
ATOM 3105 N N . PRO B 1 106 ? -4.328 -16.656 -16.5 1 82 106 PRO B N 1
ATOM 3106 C CA . PRO B 1 106 ? -4.887 -17.984 -16.312 1 82 106 PRO B CA 1
ATOM 3107 C C . PRO B 1 106 ? -5.602 -18.516 -17.562 1 82 106 PRO B C 1
ATOM 3109 O O . PRO B 1 106 ? -5.516 -19.703 -17.875 1 82 106 PRO B O 1
ATOM 3112 N N . ASN B 1 107 ? -6.215 -17.578 -18.297 1 78.75 107 ASN B N 1
ATOM 3113 C CA . ASN B 1 107 ? -6.945 -17.969 -19.5 1 78.75 107 ASN B CA 1
ATOM 3114 C C . ASN B 1 107 ? -5.996 -18.359 -20.625 1 78.75 107 ASN B C 1
ATOM 3116 O O . ASN B 1 107 ? -6.418 -18.969 -21.609 1 78.75 107 ASN B O 1
ATOM 3120 N N . GLN B 1 108 ? -4.762 -18.094 -20.422 1 85.44 108 GLN B N 1
ATOM 3121 C CA . GLN B 1 108 ? -3.779 -18.359 -21.453 1 85.44 108 GLN B CA 1
ATOM 3122 C C . GLN B 1 108 ? -2.904 -19.562 -21.094 1 85.44 108 GLN B C 1
ATOM 3124 O O . GLN B 1 108 ? -2.002 -19.922 -21.844 1 85.44 108 GLN B O 1
ATOM 3129 N N . ALA B 1 109 ? -3.188 -20.156 -20 1 88.12 109 ALA B N 1
ATOM 3130 C CA . ALA B 1 109 ? -2.32 -21.219 -19.469 1 88.12 109 ALA B CA 1
ATOM 3131 C C . ALA B 1 109 ? -2.232 -22.391 -20.438 1 88.12 109 ALA B C 1
ATOM 3133 O O . ALA B 1 109 ? -1.138 -22.875 -20.75 1 88.12 109 ALA B O 1
ATOM 3134 N N . THR B 1 110 ? -3.334 -22.812 -20.969 1 86.25 110 THR B N 1
ATOM 3135 C CA . THR B 1 110 ? -3.379 -23.953 -21.875 1 86.25 110 THR B CA 1
ATOM 3136 C C . THR B 1 110 ? -2.637 -23.656 -23.172 1 86.25 110 THR B C 1
ATOM 3138 O O . THR B 1 110 ? -1.906 -24.5 -23.688 1 86.25 110 THR B O 1
ATOM 3141 N N . GLU B 1 111 ? -2.818 -22.438 -23.594 1 86.88 111 GLU B N 1
ATOM 3142 C CA . GLU B 1 111 ? -2.137 -22.031 -24.828 1 86.88 111 GLU B CA 1
ATOM 3143 C C . GLU B 1 111 ? -0.633 -21.906 -24.609 1 86.88 111 GLU B C 1
ATOM 3145 O O . GLU B 1 111 ? 0.16 -22.266 -25.484 1 86.88 111 GLU B O 1
ATOM 3150 N N . CYS B 1 112 ? -0.259 -21.438 -23.484 1 90.56 112 CYS B N 1
ATOM 3151 C CA . CYS B 1 112 ? 1.146 -21.234 -23.156 1 90.56 112 CYS B CA 1
ATOM 3152 C C . CYS B 1 112 ? 1.89 -22.562 -23.078 1 90.56 112 CYS B C 1
ATOM 3154 O O . CYS B 1 112 ? 3.064 -22.641 -23.453 1 90.56 112 CYS B O 1
ATOM 3156 N N . LEU B 1 113 ? 1.187 -23.656 -22.688 1 91.62 113 LEU B N 1
ATOM 3157 C CA . LEU B 1 113 ? 1.835 -24.938 -22.453 1 91.62 113 LEU B CA 1
ATOM 3158 C C . LEU B 1 113 ? 1.488 -25.922 -23.562 1 91.62 113 LEU B C 1
ATOM 3160 O O . LEU B 1 113 ? 2.006 -27.047 -23.578 1 91.62 113 LEU B O 1
ATOM 3164 N N . GLY B 1 114 ? 0.651 -25.562 -24.484 1 86.06 114 GLY B N 1
ATOM 3165 C CA . GLY B 1 114 ? 0.132 -26.5 -25.469 1 86.06 114 GLY B CA 1
ATOM 3166 C C . GLY B 1 114 ? 0.88 -26.438 -26.797 1 86.06 114 GLY B C 1
ATOM 3167 O O . GLY B 1 114 ? 0.488 -27.094 -27.766 1 86.06 114 GLY B O 1
ATOM 3168 N N . GLY B 1 115 ? 1.89 -25.75 -26.938 1 85.44 115 GLY B N 1
ATOM 3169 C CA . GLY B 1 115 ? 2.615 -25.641 -28.188 1 85.44 115 GLY B CA 1
ATOM 3170 C C . GLY B 1 115 ? 3.318 -26.922 -28.594 1 85.44 115 GLY B C 1
ATOM 3171 O O . GLY B 1 115 ? 3.65 -27.75 -27.75 1 85.44 115 GLY B O 1
ATOM 3172 N N . ILE B 1 116 ? 3.539 -27.031 -29.922 1 85.25 116 ILE B N 1
ATOM 3173 C CA . ILE B 1 116 ? 4.23 -28.188 -30.453 1 85.25 116 ILE B CA 1
ATOM 3174 C C . ILE B 1 116 ? 5.656 -28.25 -29.906 1 85.25 116 ILE B C 1
ATOM 3176 O O . ILE B 1 116 ? 6.387 -27.25 -29.984 1 85.25 116 ILE B O 1
ATOM 3180 N N . GLY B 1 117 ? 5.996 -29.375 -29.344 1 90.44 117 GLY B N 1
ATOM 3181 C CA . GLY B 1 117 ? 7.344 -29.547 -28.828 1 90.44 117 GLY B CA 1
ATOM 3182 C C . GLY B 1 117 ? 7.461 -29.219 -27.344 1 90.44 117 GLY B C 1
ATOM 3183 O O . GLY B 1 117 ? 8.5 -29.484 -26.734 1 90.44 117 GLY B O 1
ATOM 3184 N N . MET B 1 118 ? 6.434 -28.734 -26.797 1 92.81 118 MET B N 1
ATOM 3185 C CA . MET B 1 118 ? 6.48 -28.344 -25.391 1 92.81 118 MET B CA 1
ATOM 3186 C C . MET B 1 118 ? 6.691 -29.547 -24.484 1 92.81 118 MET B C 1
ATOM 3188 O O . MET B 1 118 ? 7.477 -29.484 -23.531 1 92.81 118 MET B O 1
ATOM 3192 N N . GLN B 1 119 ? 6.043 -30.578 -24.812 1 89.69 119 GLN B N 1
ATOM 3193 C CA . GLN B 1 119 ? 6.141 -31.781 -24 1 89.69 119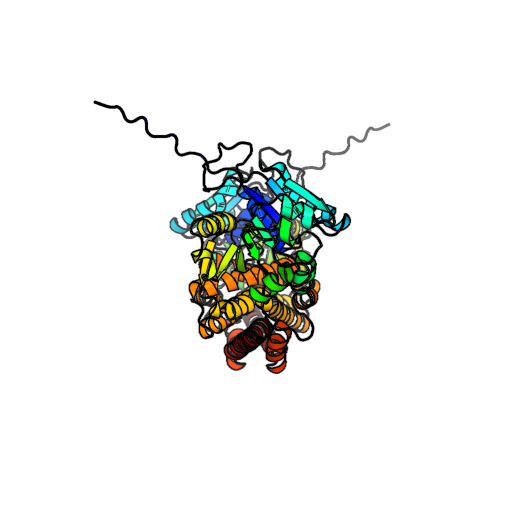 GLN B CA 1
ATOM 3194 C C . GLN B 1 119 ? 7.594 -32.219 -23.844 1 89.69 119 GLN B C 1
ATOM 3196 O O . GLN B 1 119 ? 8.031 -32.594 -22.75 1 89.69 119 GLN B O 1
ATOM 3201 N N . ASP B 1 120 ? 8.266 -32.156 -24.922 1 90.88 120 ASP B N 1
ATOM 3202 C CA . ASP B 1 120 ? 9.672 -32.531 -24.906 1 90.88 120 ASP B CA 1
ATOM 3203 C C . ASP B 1 120 ? 10.516 -31.484 -24.172 1 90.88 120 ASP B C 1
ATOM 3205 O O . ASP B 1 120 ? 11.406 -31.828 -23.391 1 90.88 120 ASP B O 1
ATOM 3209 N N . ALA B 1 121 ? 10.219 -30.297 -24.391 1 94.12 121 ALA B N 1
ATOM 3210 C CA . ALA B 1 121 ? 11.008 -29.203 -23.828 1 94.12 121 ALA B CA 1
ATOM 3211 C C . ALA B 1 121 ? 10.891 -29.141 -22.312 1 94.12 121 ALA B C 1
ATOM 3213 O O . ALA B 1 121 ? 11.859 -28.828 -21.625 1 94.12 121 ALA B O 1
ATOM 3214 N N . ILE B 1 122 ? 9.742 -29.5 -21.797 1 94.19 122 ILE B N 1
ATOM 3215 C CA . ILE B 1 122 ? 9.438 -29.266 -20.391 1 94.19 122 ILE B CA 1
ATOM 3216 C C . ILE B 1 122 ? 9.727 -30.531 -19.578 1 94.19 122 ILE B C 1
ATOM 3218 O O . ILE B 1 122 ? 9.648 -30.5 -18.344 1 94.19 122 ILE B O 1
ATOM 3222 N N . SER B 1 123 ? 10.133 -31.578 -20.219 1 91.12 123 SER B N 1
ATOM 3223 C CA . SER B 1 123 ? 10.344 -32.875 -19.594 1 91.12 123 SER B CA 1
ATOM 3224 C C . SER B 1 123 ? 11.406 -32.781 -18.5 1 91.12 123 SER B C 1
ATOM 3226 O O . SER B 1 123 ? 12.484 -32.25 -18.719 1 91.12 123 SER B O 1
ATOM 3228 N N . GLY B 1 124 ? 10.977 -33.281 -17.281 1 88.69 124 GLY B N 1
ATOM 3229 C CA . GLY B 1 124 ? 11.906 -33.375 -16.172 1 88.69 124 GLY B CA 1
ATOM 3230 C C . GLY B 1 124 ? 12.141 -32.031 -15.477 1 88.69 124 GLY B C 1
ATOM 3231 O O . GLY B 1 124 ? 12.914 -31.969 -14.523 1 88.69 124 GLY B O 1
ATOM 3232 N N . LYS B 1 125 ? 11.5 -31.078 -15.883 1 92.75 125 LYS B N 1
ATOM 3233 C CA . LYS B 1 125 ? 11.773 -29.75 -15.344 1 92.75 125 LYS B CA 1
ATOM 3234 C C . LYS B 1 125 ? 10.812 -29.406 -14.211 1 92.75 125 LYS B C 1
ATOM 3236 O O . LYS B 1 125 ? 9.773 -30.047 -14.055 1 92.75 125 LYS B O 1
ATOM 3241 N N . LEU B 1 126 ? 11.242 -28.453 -13.414 1 93.12 126 LEU B N 1
ATOM 3242 C CA . LEU B 1 126 ? 10.383 -27.891 -12.383 1 93.12 126 LEU B CA 1
ATOM 3243 C C . LEU B 1 126 ? 9.562 -26.734 -12.945 1 93.12 126 LEU B C 1
ATOM 3245 O O . LEU B 1 126 ? 10.117 -25.781 -13.5 1 93.12 126 LEU B O 1
ATOM 3249 N N . VAL B 1 127 ? 8.25 -26.906 -12.82 1 94.5 127 VAL B N 1
ATOM 3250 C CA . VAL B 1 127 ? 7.34 -25.844 -13.258 1 94.5 127 VAL B CA 1
ATOM 3251 C C . VAL B 1 127 ? 6.629 -25.25 -12.047 1 94.5 127 VAL B C 1
ATOM 3253 O O . VAL B 1 127 ? 5.918 -25.953 -11.328 1 94.5 127 VAL B O 1
ATOM 3256 N N . ILE B 1 128 ? 6.859 -23.953 -11.812 1 94.56 128 ILE B N 1
ATOM 3257 C CA . ILE B 1 128 ? 6.184 -23.234 -10.742 1 94.56 128 ILE B CA 1
ATOM 3258 C C . ILE B 1 128 ? 5.055 -22.375 -11.312 1 94.56 128 ILE B C 1
ATOM 3260 O O . ILE B 1 128 ? 5.309 -21.344 -11.93 1 94.56 128 ILE B O 1
ATOM 3264 N N . SER B 1 129 ? 3.893 -22.859 -11.117 1 93.94 129 SER B N 1
ATOM 3265 C CA . SER B 1 129 ? 2.729 -22.094 -11.562 1 93.94 129 SER B CA 1
ATOM 3266 C C . SER B 1 129 ? 2.277 -21.109 -10.492 1 93.94 129 SER B C 1
ATOM 3268 O O . SER B 1 129 ? 1.917 -21.5 -9.383 1 93.94 129 SER B O 1
ATOM 3270 N N . VAL B 1 130 ? 2.248 -19.844 -10.875 1 92.12 130 VAL B N 1
ATOM 3271 C CA . VAL B 1 130 ? 1.766 -18.828 -9.945 1 92.12 130 VAL B CA 1
ATOM 3272 C C . VAL B 1 130 ? 0.389 -18.328 -10.391 1 92.12 130 VAL B C 1
ATOM 3274 O O . VAL B 1 130 ? 0.02 -17.188 -10.133 1 92.12 130 VAL B O 1
ATOM 3277 N N . LEU B 1 131 ? -0.329 -19.266 -11.141 1 87 131 LEU B N 1
ATOM 3278 C CA . LEU B 1 131 ? -1.662 -18.938 -11.641 1 87 131 LEU B CA 1
ATOM 3279 C C . LEU B 1 131 ? -2.727 -19.281 -10.602 1 87 131 LEU B C 1
ATOM 3281 O O . LEU B 1 131 ? -2.846 -20.438 -10.188 1 87 131 LEU B O 1
ATOM 3285 N N . GLY B 1 132 ? -3.404 -18.25 -10.234 1 79.62 132 GLY B N 1
ATOM 3286 C CA . GLY B 1 132 ? -4.535 -18.5 -9.359 1 79.62 132 GLY B CA 1
ATOM 3287 C C . GLY B 1 132 ? -5.695 -19.188 -10.07 1 79.62 132 GLY B C 1
ATOM 3288 O O . GLY B 1 132 ? -6.027 -18.828 -11.203 1 79.62 132 GLY B O 1
ATOM 3289 N N . GLY B 1 133 ? -6.25 -20.266 -9.539 1 77.94 133 GLY B N 1
ATOM 3290 C CA . GLY B 1 133 ? -7.477 -20.875 -10.039 1 77.94 133 GLY B CA 1
ATOM 3291 C C . GLY B 1 133 ? -7.23 -21.922 -11.102 1 77.94 133 GLY B C 1
ATOM 3292 O O . GLY B 1 133 ? -8.18 -22.422 -11.719 1 77.94 133 GLY B O 1
ATOM 3293 N N . VAL B 1 134 ? -6.02 -22.156 -11.422 1 84.19 134 VAL B N 1
ATOM 3294 C CA . VAL B 1 134 ? -5.695 -23.203 -12.383 1 84.19 134 VAL B CA 1
ATOM 3295 C C . VAL B 1 134 ? -5.066 -24.391 -11.664 1 84.19 134 VAL B C 1
ATOM 3297 O O . VAL B 1 134 ? -4.008 -24.266 -11.047 1 84.19 134 VAL B O 1
ATOM 3300 N N . SER B 1 135 ? -5.645 -25.469 -11.797 1 83.38 135 SER B N 1
ATOM 3301 C CA . SER B 1 135 ? -5.172 -26.641 -11.078 1 83.38 135 SER B CA 1
ATOM 3302 C C . SER B 1 135 ? -3.965 -27.266 -11.773 1 83.38 135 SER B C 1
ATOM 3304 O O . SER B 1 135 ? -3.76 -27.062 -12.977 1 83.38 135 SER B O 1
ATOM 3306 N N . VAL B 1 136 ? -3.23 -28.031 -11 1 85.62 136 VAL B N 1
ATOM 3307 C CA . VAL B 1 136 ? -2.105 -28.781 -11.547 1 85.62 136 VAL B CA 1
ATOM 3308 C C . VAL B 1 136 ? -2.602 -29.766 -12.609 1 85.62 136 VAL B C 1
ATOM 3310 O O . VAL B 1 136 ? -1.958 -29.938 -13.648 1 85.62 136 VAL B O 1
ATOM 3313 N N . ALA B 1 137 ? -3.713 -30.312 -12.344 1 83.5 137 ALA B N 1
ATOM 3314 C CA . ALA B 1 137 ? -4.297 -31.266 -13.281 1 83.5 137 ALA B CA 1
ATOM 3315 C C . ALA B 1 137 ? -4.566 -30.609 -14.633 1 83.5 137 ALA B C 1
ATOM 3317 O O . ALA B 1 137 ? -4.289 -31.203 -15.688 1 83.5 137 ALA B O 1
ATOM 3318 N N . THR B 1 138 ? -5.086 -29.438 -14.57 1 84.19 138 THR B N 1
ATOM 3319 C CA . THR B 1 138 ? -5.371 -28.688 -15.789 1 84.19 138 THR B CA 1
ATOM 3320 C C . THR B 1 138 ? -4.086 -28.406 -16.562 1 84.19 138 THR B C 1
ATOM 3322 O O . THR B 1 138 ? -4.051 -28.516 -17.797 1 84.19 138 THR B O 1
ATOM 3325 N N . LEU B 1 139 ? -3.092 -28.094 -15.852 1 88.62 139 LEU B N 1
ATOM 3326 C CA . LEU B 1 139 ? -1.812 -27.781 -16.484 1 88.62 139 LEU B CA 1
ATOM 3327 C C . LEU B 1 139 ? -1.17 -29.031 -17.062 1 88.62 139 LEU B C 1
ATOM 3329 O O . LEU B 1 139 ? -0.6 -28.984 -18.156 1 88.62 139 LEU B O 1
ATOM 3333 N N . GLU B 1 140 ? -1.259 -30.094 -16.375 1 87 140 GLU B N 1
ATOM 3334 C CA . GLU B 1 140 ? -0.744 -31.359 -16.891 1 87 140 GLU B CA 1
ATOM 3335 C C . GLU B 1 140 ? -1.462 -31.766 -18.172 1 87 140 GLU B C 1
ATOM 3337 O O . GLU B 1 140 ? -0.831 -32.25 -19.109 1 87 140 GLU B O 1
ATOM 3342 N N . GLN B 1 141 ? -2.682 -31.547 -18.141 1 85.12 141 GLN B N 1
ATOM 3343 C CA . GLN B 1 141 ? -3.469 -31.875 -19.328 1 85.12 141 GLN B CA 1
ATOM 3344 C C . GLN B 1 141 ? -3.053 -31.016 -20.516 1 85.12 141 GLN B C 1
ATOM 3346 O O . GLN B 1 141 ? -3.041 -31.5 -21.656 1 85.12 141 GLN B O 1
ATOM 3351 N N . ALA B 1 142 ? -2.801 -29.844 -20.25 1 87.38 142 ALA B N 1
ATOM 3352 C CA . ALA B 1 142 ? -2.385 -28.938 -21.312 1 87.38 142 ALA B CA 1
ATOM 3353 C C . ALA B 1 142 ? -1.062 -29.375 -21.922 1 87.38 142 ALA B C 1
ATOM 3355 O O . ALA B 1 142 ? -0.86 -29.234 -23.141 1 87.38 142 ALA B O 1
ATOM 3356 N N . VAL B 1 143 ? -0.214 -29.922 -21.156 1 87.69 143 VAL B N 1
ATOM 3357 C CA . VAL B 1 143 ? 1.111 -30.344 -21.594 1 87.69 143 VAL B CA 1
ATOM 3358 C C . VAL B 1 143 ? 1.017 -31.688 -22.312 1 87.69 143 VAL B C 1
ATOM 3360 O O . VAL B 1 143 ? 1.635 -31.891 -23.359 1 87.69 143 VAL B O 1
ATOM 3363 N N . TYR B 1 144 ? 0.232 -32.625 -21.812 1 83 144 TYR B N 1
ATOM 3364 C CA . TYR B 1 144 ? 0.311 -34 -22.234 1 83 144 TYR B CA 1
ATOM 3365 C C . TYR B 1 144 ? -0.871 -34.375 -23.125 1 83 144 TYR B C 1
ATOM 3367 O O . TYR B 1 144 ? -0.877 -35.438 -23.75 1 83 144 TYR B O 1
ATOM 3375 N N . SER B 1 145 ? -2.076 -33.719 -23.031 1 67.19 145 SER B N 1
ATOM 3376 C CA . SER B 1 145 ? -3.271 -34.156 -23.734 1 67.19 145 SER B CA 1
ATOM 3377 C C . SER B 1 145 ? -3.066 -34.094 -25.25 1 67.19 145 SER B C 1
ATOM 3379 O O . SER B 1 145 ? -3.664 -34.875 -25.984 1 67.19 145 SER B O 1
ATOM 3381 N N . SER B 1 146 ? -2.682 -32.812 -25.797 1 51.38 146 SER B N 1
ATOM 3382 C CA . SER B 1 146 ? -2.734 -32.844 -27.266 1 51.38 146 SER B CA 1
ATOM 3383 C C . SER B 1 146 ? -2.057 -34.062 -27.828 1 51.38 146 SER B C 1
ATOM 3385 O O . SER B 1 146 ? -2.525 -34.656 -28.812 1 51.38 146 SER B O 1
ATOM 3387 N N . THR B 1 147 ? -0.779 -34.031 -27.938 1 46.78 147 THR B N 1
ATOM 3388 C CA . THR B 1 147 ? -0.054 -35.031 -28.734 1 46.78 147 THR B CA 1
ATOM 3389 C C . THR B 1 147 ? -0.027 -36.375 -28.031 1 46.78 147 THR B C 1
ATOM 3391 O O . THR B 1 147 ? -0.349 -36.469 -26.844 1 46.78 147 THR B O 1
ATOM 3394 N N . ARG B 1 148 ? 0.781 -37.344 -28.859 1 45.84 148 ARG B N 1
ATOM 3395 C CA . ARG B 1 148 ? 1.337 -38.688 -28.812 1 45.84 148 ARG B CA 1
ATOM 3396 C C . ARG B 1 148 ? 1.936 -39 -27.453 1 45.84 148 ARG B C 1
ATOM 3398 O O . ARG B 1 148 ? 2.525 -38.125 -26.812 1 45.84 148 ARG B O 1
ATOM 3405 N N . ARG B 1 149 ? 1.513 -40.031 -26.766 1 46.19 149 ARG B N 1
ATOM 3406 C CA . ARG B 1 149 ? 2.105 -40.75 -25.641 1 46.19 149 ARG B CA 1
ATOM 3407 C C . ARG B 1 149 ? 3.557 -40.312 -25.422 1 46.19 149 ARG B C 1
ATOM 3409 O O . ARG B 1 149 ? 4.305 -40.156 -26.391 1 46.19 149 ARG B O 1
ATOM 3416 N N . PRO B 1 150 ? 3.885 -39.625 -24.125 1 47.38 150 PRO B N 1
ATOM 3417 C CA . PRO B 1 150 ? 5.332 -39.5 -23.938 1 47.38 150 PRO B CA 1
ATOM 3418 C C . PRO B 1 150 ? 6.133 -40.531 -24.703 1 47.38 150 PRO B C 1
ATOM 3420 O O . PRO B 1 150 ? 5.684 -41.656 -24.875 1 47.38 150 PRO B O 1
ATOM 3423 N N . ALA B 1 151 ? 6.832 -40.156 -25.781 1 44.84 151 ALA B N 1
ATOM 3424 C CA . ALA B 1 151 ? 7.75 -41.219 -26.203 1 44.84 151 ALA B CA 1
ATOM 3425 C C . ALA B 1 151 ? 8.25 -42.031 -25.016 1 44.84 151 ALA B C 1
ATOM 3427 O O . ALA B 1 151 ? 8.32 -41.531 -23.906 1 44.84 151 ALA B O 1
ATOM 3428 N N . SER B 1 152 ? 8.305 -43.156 -24.938 1 43.34 152 SER B N 1
ATOM 3429 C CA . SER B 1 152 ? 8.906 -44.188 -24.094 1 43.34 152 SER B CA 1
ATOM 3430 C C . SER B 1 152 ? 10.227 -43.688 -23.5 1 43.34 152 SER B C 1
ATOM 3432 O O . SER B 1 152 ? 11.133 -43.281 -24.234 1 43.34 152 SER B O 1
ATOM 3434 N N . GLY B 1 153 ? 10.273 -42.938 -22.109 1 56.88 153 GLY B N 1
ATOM 3435 C CA . GLY B 1 153 ? 11.484 -42.812 -21.312 1 56.88 153 GLY B CA 1
ATOM 3436 C C . GLY B 1 153 ? 11.617 -41.406 -20.688 1 56.88 153 GLY B C 1
ATOM 3437 O O . GLY B 1 153 ? 12.586 -41.156 -19.984 1 56.88 153 GLY B O 1
ATOM 3438 N N . GLN B 1 154 ? 10.742 -40.344 -21.094 1 64 154 GLN B N 1
ATOM 3439 C CA . GLN B 1 154 ? 11.086 -39.031 -20.531 1 64 154 GLN B CA 1
ATOM 3440 C C . GLN B 1 154 ? 10.305 -38.75 -19.25 1 64 154 GLN B C 1
ATOM 3442 O O . GLN B 1 154 ? 9.125 -39.094 -19.141 1 64 154 GLN B O 1
ATOM 3447 N N . ALA B 1 155 ? 10.969 -38.25 -18.266 1 76.06 155 ALA B N 1
ATOM 3448 C CA . ALA B 1 155 ? 10.391 -37.938 -16.969 1 76.06 155 ALA B CA 1
ATOM 3449 C C . ALA B 1 155 ? 9.43 -36.781 -17.062 1 76.06 155 ALA B C 1
ATOM 3451 O O . ALA B 1 155 ? 9.695 -35.781 -17.766 1 76.06 155 ALA B O 1
ATOM 3452 N N . PRO B 1 156 ? 8.25 -36.938 -16.562 1 85.5 156 PRO B N 1
ATOM 3453 C CA . PRO B 1 156 ? 7.297 -35.812 -16.562 1 85.5 156 PRO B CA 1
ATOM 3454 C C . PRO B 1 156 ? 7.832 -34.594 -15.844 1 85.5 156 PRO B C 1
ATOM 3456 O O . PRO B 1 156 ? 8.758 -34.688 -15.031 1 85.5 156 PRO B O 1
ATOM 3459 N N . CYS B 1 157 ? 7.27 -33.469 -16.281 1 88.81 157 CYS B N 1
ATOM 3460 C CA . CYS B 1 157 ? 7.609 -32.281 -15.531 1 88.81 157 CYS B CA 1
ATOM 3461 C C . CYS B 1 157 ? 6.973 -32.312 -14.148 1 88.81 157 CYS B C 1
ATOM 3463 O O . CYS B 1 157 ? 6.027 -33.062 -13.906 1 88.81 157 CYS B O 1
ATOM 3465 N N . HIS B 1 158 ? 7.617 -31.562 -13.266 1 90.25 158 HIS B N 1
ATOM 3466 C CA . HIS B 1 158 ? 7.098 -31.406 -11.906 1 90.25 158 HIS B CA 1
ATOM 3467 C C . HIS B 1 158 ? 6.43 -30.047 -11.727 1 90.25 158 HIS B C 1
ATOM 3469 O O . HIS B 1 158 ? 7.113 -29.031 -11.633 1 90.25 158 HIS B O 1
ATOM 3475 N N . ILE B 1 159 ? 5.094 -30.109 -11.594 1 91.38 159 ILE B N 1
ATOM 3476 C CA . ILE B 1 159 ? 4.352 -28.859 -11.508 1 91.38 159 ILE B CA 1
ATOM 3477 C C . ILE B 1 159 ? 4.016 -28.562 -10.047 1 91.38 159 ILE B C 1
ATOM 3479 O O . ILE B 1 159 ? 3.457 -29.406 -9.344 1 91.38 159 ILE B O 1
ATOM 3483 N N . VAL B 1 160 ? 4.426 -27.375 -9.625 1 91.5 160 VAL B N 1
ATOM 3484 C CA . VAL B 1 160 ? 4.125 -26.891 -8.289 1 91.5 160 VAL B CA 1
ATOM 3485 C C . VAL B 1 160 ? 3.193 -25.672 -8.375 1 91.5 160 VAL B C 1
ATOM 3487 O O . VAL B 1 160 ? 3.443 -24.75 -9.156 1 91.5 160 VAL B O 1
ATOM 3490 N N . GLN B 1 161 ? 2.129 -25.781 -7.594 1 91.44 161 GLN B N 1
ATOM 3491 C CA . GLN B 1 161 ? 1.224 -24.641 -7.523 1 91.44 161 GLN B CA 1
ATOM 3492 C C . GLN B 1 161 ? 1.644 -23.672 -6.422 1 91.44 161 GLN B C 1
ATOM 3494 O O . GLN B 1 161 ? 1.831 -24.062 -5.273 1 91.44 161 GLN B O 1
ATOM 3499 N N . ALA B 1 162 ? 1.768 -22.406 -6.828 1 92.62 162 ALA B N 1
ATOM 3500 C CA . ALA B 1 162 ? 2.143 -21.344 -5.883 1 92.62 162 ALA B CA 1
ATOM 3501 C C . ALA B 1 162 ? 1.353 -20.062 -6.148 1 92.62 162 ALA B C 1
ATOM 3503 O O . ALA B 1 162 ? 0.838 -19.859 -7.25 1 92.62 162 ALA B O 1
ATOM 3504 N N . ILE B 1 163 ? 1.156 -19.344 -5.094 1 91.5 163 ILE B N 1
ATOM 3505 C CA . ILE B 1 163 ? 0.576 -18 -5.211 1 91.5 163 ILE B CA 1
ATOM 3506 C C . ILE B 1 163 ? 1.568 -16.969 -4.699 1 91.5 163 ILE B C 1
ATOM 3508 O O . ILE B 1 163 ? 2.082 -17.078 -3.584 1 91.5 163 ILE B O 1
ATOM 3512 N N . ALA B 1 164 ? 1.892 -16.062 -5.574 1 91.69 164 ALA B N 1
ATOM 3513 C CA . ALA B 1 164 ? 2.834 -14.992 -5.23 1 91.69 164 ALA B CA 1
ATOM 3514 C C . ALA B 1 164 ? 2.203 -13.617 -5.418 1 91.69 164 ALA B C 1
ATOM 3516 O O . ALA B 1 164 ? 1 -13.508 -5.664 1 91.69 164 ALA B O 1
ATOM 3517 N N . ASN B 1 165 ? 2.914 -12.594 -5.117 1 87.75 165 ASN B N 1
ATOM 3518 C CA . ASN B 1 165 ? 2.451 -11.219 -5.316 1 87.75 165 ASN B CA 1
ATOM 3519 C C . ASN B 1 165 ? 3.561 -10.328 -5.863 1 87.75 165 ASN B C 1
ATOM 3521 O O . ASN B 1 165 ? 4.703 -10.766 -6.008 1 87.75 165 ASN B O 1
ATOM 3525 N N . THR B 1 166 ? 3.203 -9.156 -6.18 1 87.06 166 THR B N 1
ATOM 3526 C CA . THR B 1 166 ? 4.109 -8.258 -6.891 1 87.06 166 THR B CA 1
ATOM 3527 C C . THR B 1 166 ? 5.223 -7.773 -5.969 1 87.06 166 THR B C 1
ATOM 3529 O O . THR B 1 166 ? 6.219 -7.215 -6.43 1 87.06 166 THR B O 1
ATOM 3532 N N . ALA B 1 167 ? 5.082 -8.016 -4.695 1 85.38 167 ALA B N 1
ATOM 3533 C CA . ALA B 1 167 ? 6.168 -7.676 -3.779 1 85.38 167 ALA B CA 1
ATOM 3534 C C . ALA B 1 167 ? 7.414 -8.508 -4.07 1 85.38 167 ALA B C 1
ATOM 3536 O O . ALA B 1 167 ? 8.492 -8.219 -3.549 1 85.38 167 ALA B O 1
ATOM 3537 N N . ALA B 1 168 ? 7.188 -9.453 -4.918 1 91.56 168 ALA B N 1
ATOM 3538 C CA . ALA B 1 168 ? 8.32 -10.258 -5.371 1 91.56 168 ALA B CA 1
ATOM 3539 C C . ALA B 1 168 ? 9.414 -9.383 -5.98 1 91.56 168 ALA B C 1
ATOM 3541 O O . ALA B 1 168 ? 10.594 -9.711 -5.887 1 91.56 168 ALA B O 1
ATOM 3542 N N . ALA B 1 169 ? 9.008 -8.258 -6.559 1 90.12 169 ALA B N 1
ATOM 3543 C CA . ALA B 1 169 ? 9.945 -7.355 -7.223 1 90.12 169 ALA B CA 1
ATOM 3544 C C . ALA B 1 169 ? 11.016 -6.867 -6.25 1 90.12 169 ALA B C 1
ATOM 3546 O O . ALA B 1 169 ? 12.148 -6.602 -6.652 1 90.12 169 ALA B O 1
ATOM 3547 N N . ARG B 1 170 ? 10.664 -6.832 -4.977 1 86.88 170 ARG B N 1
ATOM 3548 C CA . ARG B 1 170 ? 11.578 -6.348 -3.947 1 86.88 170 ARG B CA 1
ATOM 3549 C C . ARG B 1 170 ? 11.961 -7.473 -2.988 1 86.88 170 ARG B C 1
ATOM 3551 O O . ARG B 1 170 ? 12.398 -7.211 -1.863 1 86.88 170 ARG B O 1
ATOM 3558 N N . GLN B 1 171 ? 11.68 -8.641 -3.381 1 91.12 171 GLN B N 1
ATOM 3559 C CA . GLN B 1 171 ? 12.008 -9.836 -2.602 1 91.12 171 GLN B CA 1
ATOM 3560 C C . GLN B 1 171 ? 11.281 -9.836 -1.262 1 91.12 171 GLN B C 1
ATOM 3562 O O . GLN B 1 171 ? 11.859 -10.195 -0.235 1 91.12 171 GLN B O 1
ATOM 3567 N N . GLN B 1 172 ? 10.078 -9.359 -1.301 1 87.12 172 GLN B N 1
ATOM 3568 C CA . GLN B 1 172 ? 9.273 -9.273 -0.084 1 87.12 172 GLN B CA 1
ATOM 3569 C C . GLN B 1 172 ? 7.941 -10 -0.247 1 87.12 172 GLN B C 1
ATOM 3571 O O . GLN B 1 172 ? 6.977 -9.703 0.458 1 87.12 172 GLN B O 1
ATOM 3576 N N . SER B 1 173 ? 7.91 -10.828 -1.224 1 89.44 173 SER B N 1
ATOM 3577 C CA . SER B 1 173 ? 6.699 -11.609 -1.446 1 89.44 173 SER B CA 1
ATOM 3578 C C . SER B 1 173 ? 6.508 -12.656 -0.348 1 89.44 173 SER B C 1
ATOM 3580 O O . SER B 1 173 ? 7.469 -13.039 0.321 1 89.44 173 SER B O 1
ATOM 3582 N N . VAL B 1 174 ? 5.281 -12.953 -0.077 1 90 174 VAL B N 1
ATOM 3583 C CA . VAL B 1 174 ? 4.918 -14.195 0.591 1 90 174 VAL B CA 1
ATOM 3584 C C . VAL B 1 174 ? 4.32 -15.172 -0.42 1 90 174 VAL B C 1
ATOM 3586 O O . VAL B 1 174 ? 3.191 -14.984 -0.884 1 90 174 VAL B O 1
ATOM 3589 N N . THR B 1 175 ? 5.102 -16.094 -0.751 1 92.75 175 THR B N 1
ATOM 3590 C CA . THR B 1 175 ? 4.652 -17.078 -1.73 1 92.75 175 THR B CA 1
ATOM 3591 C C . THR B 1 175 ? 4.109 -18.328 -1.035 1 92.75 175 THR B C 1
ATOM 3593 O O . THR B 1 175 ? 4.824 -18.984 -0.273 1 92.75 175 THR B O 1
ATOM 3596 N N . VAL B 1 176 ? 2.828 -18.625 -1.271 1 92.62 176 VAL B N 1
ATOM 3597 C CA . VAL B 1 176 ? 2.197 -19.797 -0.693 1 92.62 176 VAL B CA 1
ATOM 3598 C C . VAL B 1 176 ? 2.236 -20.953 -1.697 1 92.62 176 VAL B C 1
ATOM 3600 O O . VAL B 1 176 ? 1.837 -20.797 -2.852 1 92.62 176 VAL B O 1
ATOM 3603 N N . VAL B 1 177 ? 2.787 -22.078 -1.216 1 92.81 177 VAL B N 1
ATOM 3604 C CA . VAL B 1 177 ? 2.986 -23.234 -2.086 1 92.81 177 VAL B CA 1
ATOM 3605 C C . VAL B 1 177 ? 2.129 -24.406 -1.603 1 92.81 177 VAL B C 1
ATOM 3607 O O . VAL B 1 177 ? 2.029 -24.656 -0.399 1 92.81 177 VAL B O 1
ATOM 3610 N N . ALA B 1 178 ? 1.457 -25.031 -2.562 1 89.75 178 ALA B N 1
ATOM 3611 C CA . ALA B 1 178 ? 0.752 -26.266 -2.223 1 89.75 178 ALA B CA 1
ATOM 3612 C C . ALA B 1 178 ? 1.734 -27.391 -1.913 1 89.75 178 ALA B C 1
ATOM 3614 O O . ALA B 1 178 ? 2.604 -27.703 -2.729 1 89.75 178 ALA B O 1
ATOM 3615 N N . GLU B 1 179 ? 1.8 -27.875 -0.615 1 76.31 179 GLU B N 1
ATOM 3616 C CA . GLU B 1 179 ? 2.752 -28.859 -0.096 1 76.31 179 GLU B CA 1
ATOM 3617 C C . GLU B 1 179 ? 2.812 -30.094 -0.985 1 76.31 179 GLU B C 1
ATOM 3619 O O . GLU B 1 179 ? 3.863 -30.734 -1.104 1 76.31 179 GLU B O 1
ATOM 3624 N N . GLU B 1 180 ? 1.663 -30.484 -1.617 1 60.84 180 GLU B N 1
ATOM 3625 C CA . GLU B 1 180 ? 1.706 -31.875 -2.047 1 60.84 180 GLU B CA 1
ATOM 3626 C C . GLU B 1 180 ? 3.041 -32.219 -2.707 1 60.84 180 GLU B C 1
ATOM 3628 O O . GLU B 1 180 ? 3.666 -33.219 -2.379 1 60.84 180 GLU B O 1
ATOM 3633 N N . GLU B 1 181 ? 3.242 -31.656 -3.748 1 52.97 181 GLU B N 1
ATOM 3634 C CA . GLU B 1 181 ? 3.953 -32.219 -4.898 1 52.97 181 GLU B CA 1
ATOM 3635 C C . GLU B 1 181 ? 5.465 -32.125 -4.707 1 52.97 181 GLU B C 1
ATOM 3637 O O . GLU B 1 181 ? 6.227 -32.781 -5.414 1 52.97 181 GLU B O 1
ATOM 3642 N N . THR B 1 182 ? 5.902 -31.109 -4.062 1 49.72 182 THR B N 1
ATOM 3643 C CA . THR B 1 182 ? 7.344 -30.953 -3.918 1 49.72 182 THR B CA 1
ATOM 3644 C C . THR B 1 182 ? 7.945 -32.125 -3.168 1 49.72 182 THR B C 1
ATOM 3646 O O . THR B 1 182 ? 9.156 -32.344 -3.217 1 49.72 182 THR B O 1
ATOM 3649 N N . ALA B 1 183 ? 7.035 -32.781 -2.447 1 48.56 183 ALA B N 1
ATOM 3650 C CA . ALA B 1 183 ? 7.457 -33.875 -1.59 1 48.56 183 ALA B CA 1
ATOM 3651 C C . ALA B 1 18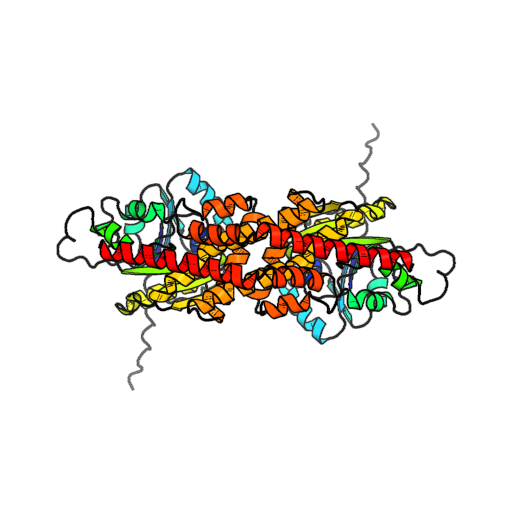3 ? 8.039 -35.031 -2.416 1 48.56 183 ALA B C 1
ATOM 3653 O O . ALA B 1 183 ? 8.781 -35.875 -1.895 1 48.56 183 ALA B O 1
ATOM 3654 N N . ASN B 1 184 ? 7.586 -34.969 -3.744 1 52.53 184 ASN B N 1
ATOM 3655 C CA . ASN B 1 184 ? 7.922 -36.25 -4.34 1 52.53 184 ASN B CA 1
ATOM 3656 C C . ASN B 1 184 ? 9.398 -36.312 -4.734 1 52.53 184 ASN B C 1
ATOM 3658 O O . ASN B 1 184 ? 9.922 -37.406 -4.988 1 52.53 184 ASN B O 1
ATOM 3662 N N . SER B 1 185 ? 9.969 -35.125 -4.941 1 64.06 185 SER B N 1
ATOM 3663 C CA . SER B 1 185 ? 11.406 -35.156 -5.199 1 64.06 185 SER B CA 1
ATOM 3664 C C . SER B 1 185 ? 12.156 -34.156 -4.32 1 64.06 185 SER B C 1
ATOM 3666 O O . SER B 1 185 ? 11.914 -32.969 -4.402 1 64.06 185 SER B O 1
ATOM 3668 N N . HIS B 1 186 ? 12.859 -34.688 -3.348 1 68.88 186 HIS B N 1
ATOM 3669 C CA . HIS B 1 186 ? 13.672 -33.875 -2.447 1 68.88 186 HIS B CA 1
ATOM 3670 C C . HIS B 1 186 ? 14.453 -32.812 -3.217 1 68.88 186 HIS B C 1
ATOM 3672 O O . HIS B 1 186 ? 14.539 -31.672 -2.779 1 68.88 186 HIS B O 1
ATOM 3678 N N . GLU B 1 187 ? 14.914 -33.25 -4.352 1 76.44 187 GLU B N 1
ATOM 3679 C CA . GLU B 1 187 ? 15.742 -32.312 -5.121 1 76.44 187 GLU B CA 1
ATOM 3680 C C . GLU B 1 187 ? 14.906 -31.172 -5.688 1 76.44 187 GLU B C 1
ATOM 3682 O O . GLU B 1 187 ? 15.297 -30 -5.574 1 76.44 187 GLU B O 1
ATOM 3687 N N . LYS B 1 188 ? 13.75 -31.562 -6.207 1 81.38 188 LYS B N 1
ATOM 3688 C CA . LYS B 1 188 ? 12.906 -30.531 -6.805 1 81.38 188 LYS B CA 1
ATOM 3689 C C . LYS B 1 188 ? 12.281 -29.641 -5.734 1 81.38 188 LYS B C 1
ATOM 3691 O O . LYS B 1 188 ? 12.102 -28.438 -5.953 1 81.38 188 LYS B O 1
ATOM 3696 N N . GLY B 1 189 ? 12.164 -30.266 -4.617 1 84.94 189 GLY B N 1
ATOM 3697 C CA . GLY B 1 189 ? 11.656 -29.469 -3.504 1 84.94 189 GLY B CA 1
ATOM 3698 C C . GLY B 1 189 ? 12.648 -28.438 -3.014 1 84.94 189 GLY B C 1
ATOM 3699 O O . GLY B 1 189 ? 12.281 -27.281 -2.768 1 84.94 189 GLY B O 1
ATOM 3700 N N . SER B 1 190 ? 13.828 -28.844 -2.941 1 87.38 190 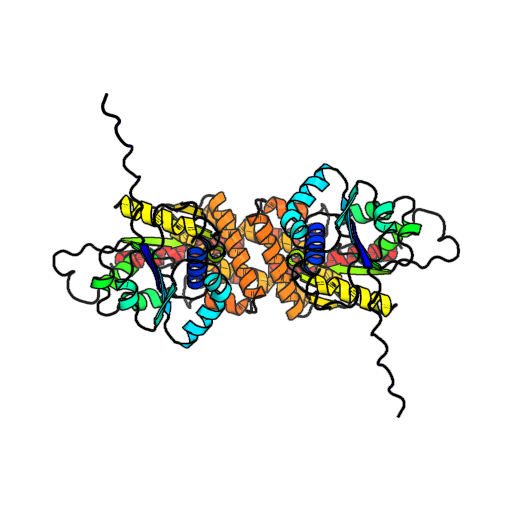SER B N 1
ATOM 3701 C CA . SER B 1 190 ? 14.883 -27.938 -2.508 1 87.38 190 SER B CA 1
ATOM 3702 C C . SER B 1 190 ? 15.102 -26.812 -3.518 1 87.38 190 SER B C 1
ATOM 3704 O O . SER B 1 190 ? 15.297 -25.656 -3.139 1 87.38 190 SER B O 1
ATOM 3706 N N . LEU B 1 191 ? 15.07 -27.281 -4.738 1 90.5 191 LEU B N 1
ATOM 3707 C CA . LEU B 1 191 ? 15.227 -26.281 -5.797 1 90.5 191 LEU B CA 1
ATOM 3708 C C . LEU B 1 191 ? 14.078 -25.281 -5.77 1 90.5 191 LEU B C 1
ATOM 3710 O O . LE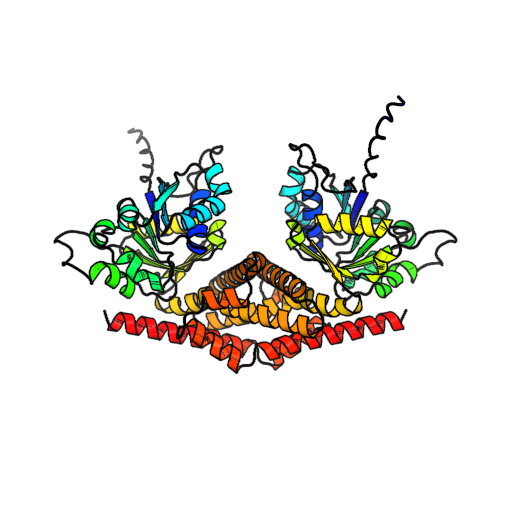U B 1 191 ? 14.305 -24.062 -5.855 1 90.5 191 LEU B O 1
ATOM 3714 N N . CYS B 1 192 ? 12.922 -25.766 -5.598 1 92.38 192 CYS B N 1
ATOM 3715 C CA . CYS B 1 192 ? 11.742 -24.922 -5.531 1 92.38 192 CYS B CA 1
ATOM 3716 C C . CYS B 1 192 ? 11.844 -23.922 -4.379 1 92.38 192 CYS B C 1
ATOM 3718 O O . CYS B 1 192 ? 11.641 -22.719 -4.562 1 92.38 192 CYS B O 1
ATOM 3720 N N . GLU B 1 193 ? 12.219 -24.422 -3.297 1 91.31 193 GLU B N 1
ATOM 3721 C CA . GLU B 1 193 ? 12.367 -23.578 -2.109 1 91.31 193 GLU B CA 1
ATOM 3722 C C . GLU B 1 193 ? 13.43 -22.5 -2.314 1 91.31 193 GLU B C 1
ATOM 3724 O O . GLU B 1 193 ? 13.211 -21.344 -1.981 1 91.31 193 GLU B O 1
ATOM 3729 N N . ASP B 1 194 ? 14.492 -22.938 -2.822 1 92.19 194 ASP B N 1
ATOM 3730 C CA . ASP B 1 194 ? 15.609 -22.031 -3.045 1 92.19 194 ASP B CA 1
ATOM 3731 C C . ASP B 1 194 ? 15.219 -20.891 -3.984 1 92.19 194 ASP B C 1
ATOM 3733 O O . ASP B 1 194 ? 15.539 -19.734 -3.73 1 92.19 194 ASP B O 1
ATOM 3737 N N . VAL B 1 195 ? 14.531 -21.266 -4.969 1 93.56 195 VAL B N 1
ATOM 3738 C CA . VAL B 1 195 ? 14.133 -20.297 -5.988 1 93.56 195 VAL B CA 1
ATOM 3739 C C . VAL B 1 195 ? 13.094 -19.328 -5.406 1 93.56 195 VAL B C 1
ATOM 3741 O O . VAL B 1 195 ? 13.211 -18.109 -5.566 1 93.56 195 VAL B O 1
ATOM 3744 N N . LEU B 1 196 ? 12.156 -19.859 -4.68 1 94.5 196 LEU B N 1
ATOM 3745 C CA . LEU B 1 196 ? 11.055 -19.047 -4.184 1 94.5 196 LEU B CA 1
ATOM 3746 C C . LEU B 1 196 ? 11.516 -18.156 -3.039 1 94.5 196 LEU B C 1
ATOM 3748 O O . LEU B 1 196 ? 10.992 -17.047 -2.852 1 94.5 196 LEU B O 1
ATOM 3752 N N . ARG B 1 197 ? 12.508 -18.578 -2.332 1 93.75 197 ARG B N 1
ATOM 3753 C CA . ARG B 1 197 ? 13.039 -17.781 -1.232 1 93.75 197 ARG B CA 1
ATOM 3754 C C . ARG B 1 197 ? 13.703 -16.5 -1.752 1 93.75 197 ARG B C 1
ATOM 3756 O O . ARG B 1 197 ? 13.859 -15.531 -1.012 1 93.75 197 ARG B O 1
ATOM 3763 N N . ARG B 1 198 ? 14.07 -16.562 -2.988 1 93.44 198 ARG B N 1
ATOM 3764 C CA . ARG B 1 198 ? 14.648 -15.367 -3.609 1 93.44 198 ARG B CA 1
ATOM 3765 C C . ARG B 1 198 ? 13.602 -14.273 -3.771 1 93.44 198 ARG B C 1
ATOM 3767 O O . ARG B 1 198 ? 13.945 -13.094 -3.93 1 93.44 198 ARG B O 1
ATOM 3774 N N . LEU B 1 199 ? 12.367 -14.656 -3.746 1 93.88 199 LEU B N 1
ATOM 3775 C CA . LEU B 1 199 ? 11.273 -13.711 -3.949 1 93.88 199 LEU B CA 1
ATOM 3776 C C . LEU B 1 199 ? 10.742 -13.203 -2.613 1 93.88 199 LEU B C 1
ATOM 3778 O O . LEU B 1 199 ? 9.945 -12.266 -2.576 1 93.88 199 LEU B O 1
ATOM 3782 N N . GLY B 1 200 ? 11.094 -13.883 -1.584 1 92.5 200 GLY B N 1
ATOM 3783 C CA . GLY B 1 200 ? 10.609 -13.547 -0.252 1 92.5 200 GLY B CA 1
ATOM 3784 C C . GLY B 1 200 ? 10.414 -14.766 0.63 1 92.5 200 GLY B C 1
ATOM 3785 O O . GLY B 1 200 ? 11.242 -15.68 0.631 1 92.5 200 GLY B O 1
ATOM 3786 N N . GLN B 1 201 ? 9.383 -14.68 1.396 1 90.56 201 GLN B N 1
ATOM 3787 C CA . GLN B 1 201 ? 9.062 -15.781 2.299 1 90.56 201 GLN B CA 1
ATOM 3788 C C . GLN B 1 201 ? 8.227 -16.844 1.597 1 90.56 201 GLN B C 1
ATOM 3790 O O . GLN B 1 201 ? 7.441 -16.531 0.699 1 90.56 201 GLN B O 1
ATOM 3795 N N . VAL B 1 202 ? 8.477 -18.062 2.004 1 92.5 202 VAL B N 1
ATOM 3796 C CA . VAL B 1 202 ? 7.723 -19.188 1.438 1 92.5 202 VAL B CA 1
ATOM 3797 C C . VAL B 1 202 ? 6.902 -19.859 2.533 1 92.5 202 VAL B C 1
ATOM 3799 O O . VAL B 1 202 ? 7.41 -20.109 3.631 1 92.5 202 VAL B O 1
ATOM 3802 N N . SER B 1 203 ? 5.684 -19.984 2.26 1 90.62 203 SER B N 1
ATOM 3803 C CA . SER B 1 203 ? 4.797 -20.719 3.156 1 90.62 203 SER B CA 1
ATOM 3804 C C . SER B 1 203 ? 4.148 -21.906 2.441 1 90.62 203 SER B C 1
ATOM 3806 O O . SER B 1 203 ? 3.721 -21.781 1.292 1 90.62 203 SER B O 1
ATOM 3808 N N . TYR B 1 204 ? 4.152 -23.031 3.164 1 91.06 204 TYR B N 1
ATOM 3809 C CA . TYR B 1 204 ? 3.535 -24.234 2.6 1 91.06 204 TYR B CA 1
ATOM 3810 C C . TYR B 1 204 ? 2.18 -24.5 3.242 1 91.06 204 TYR B C 1
ATOM 3812 O O . TYR B 1 204 ? 2.025 -24.375 4.457 1 91.06 204 TYR B O 1
ATOM 3820 N N . VAL B 1 205 ? 1.21 -24.797 2.396 1 90.19 205 VAL B N 1
ATOM 3821 C CA . VAL B 1 205 ? -0.119 -25.125 2.893 1 90.19 205 VAL B CA 1
ATOM 3822 C C . VAL B 1 205 ? -0.613 -26.406 2.217 1 90.19 205 VAL B C 1
ATOM 3824 O O . VAL B 1 205 ? -0.083 -26.812 1.181 1 90.19 205 VAL B O 1
ATOM 3827 N N . SER B 1 206 ? -1.598 -26.984 2.842 1 89.38 206 SER B N 1
ATOM 3828 C CA . SER B 1 206 ? -2.262 -28.109 2.191 1 89.38 206 SER B CA 1
ATOM 3829 C C . SER B 1 206 ? -2.965 -27.672 0.911 1 89.38 206 SER B C 1
ATOM 3831 O O . SER B 1 206 ? -3.531 -26.578 0.85 1 89.38 206 SER B O 1
ATOM 3833 N N . PRO B 1 207 ? -2.979 -28.516 -0.112 1 87.31 207 PRO B N 1
ATOM 3834 C CA . PRO B 1 207 ? -3.619 -28.172 -1.383 1 87.31 207 PRO B CA 1
ATOM 3835 C C . PRO B 1 207 ? -5.078 -27.75 -1.213 1 87.31 207 PRO B C 1
ATOM 3837 O O . PRO B 1 207 ? -5.582 -26.938 -1.981 1 87.31 207 PRO B O 1
ATOM 3840 N N . ASP B 1 208 ? -5.754 -28.281 -0.212 1 88.5 208 ASP B N 1
ATOM 3841 C CA . ASP B 1 208 ? -7.168 -27.984 -0.005 1 88.5 208 ASP B CA 1
ATOM 3842 C C . ASP B 1 208 ? -7.367 -26.547 0.461 1 88.5 208 ASP B C 1
ATOM 3844 O O . ASP B 1 208 ? -8.484 -26.031 0.432 1 88.5 208 ASP B O 1
ATOM 3848 N N . LEU B 1 209 ? -6.281 -25.859 0.813 1 92.31 209 LEU B N 1
ATOM 3849 C CA . LEU B 1 209 ? -6.363 -24.484 1.295 1 92.31 209 LEU B CA 1
ATOM 3850 C C . LEU B 1 209 ? -6.027 -23.5 0.182 1 92.31 209 LEU B C 1
ATOM 3852 O O . LEU B 1 209 ? -6.215 -22.297 0.342 1 92.31 209 LEU B O 1
ATOM 3856 N N . MET B 1 210 ? -5.598 -24.016 -0.96 1 91.25 210 MET B N 1
ATOM 3857 C CA . MET B 1 210 ? -5.148 -23.156 -2.047 1 91.25 210 MET B CA 1
ATOM 3858 C C . MET B 1 210 ? -6.301 -22.312 -2.586 1 91.25 210 MET B C 1
ATOM 3860 O O . MET B 1 210 ? -6.105 -21.141 -2.953 1 91.25 210 MET B O 1
ATOM 3864 N N . PRO B 1 211 ? -7.523 -22.844 -2.551 1 92.19 211 PRO B N 1
ATOM 3865 C CA . PRO B 1 211 ? -8.633 -21.984 -2.986 1 92.19 211 PRO B CA 1
ATOM 3866 C C . PRO B 1 211 ? -8.82 -20.766 -2.1 1 92.19 211 PRO B C 1
ATOM 3868 O O . PRO B 1 211 ? -9.062 -19.656 -2.605 1 92.19 211 PRO B O 1
ATOM 3871 N N . ALA B 1 212 ? -8.672 -20.938 -0.845 1 94.31 212 ALA B N 1
ATOM 3872 C CA . ALA B 1 212 ? -8.789 -19.812 0.084 1 94.31 212 ALA B CA 1
ATOM 3873 C C . ALA B 1 212 ? -7.66 -18.812 -0.125 1 94.31 212 ALA B C 1
ATOM 3875 O O . ALA B 1 212 ? -7.883 -17.594 -0.077 1 94.31 212 ALA B O 1
ATOM 3876 N N . VAL B 1 213 ? -6.512 -19.328 -0.378 1 94.06 213 VAL B N 1
ATOM 3877 C CA . VAL B 1 213 ? -5.352 -18.484 -0.651 1 94.06 213 VAL B CA 1
ATOM 3878 C C . VAL B 1 213 ? -5.598 -17.672 -1.92 1 94.06 213 VAL B C 1
ATOM 3880 O O . VAL B 1 213 ? -5.352 -16.453 -1.946 1 94.06 213 VAL B O 1
ATOM 3883 N N . THR B 1 214 ? -6.082 -18.344 -2.861 1 90.5 214 THR B N 1
ATOM 3884 C CA . THR B 1 214 ? -6.355 -17.703 -4.141 1 90.5 214 THR B CA 1
ATOM 3885 C C . THR B 1 214 ? -7.426 -16.625 -3.986 1 90.5 214 THR B C 1
ATOM 3887 O O . THR B 1 214 ? -7.285 -15.523 -4.527 1 90.5 214 THR B O 1
ATOM 3890 N N . ALA B 1 215 ? -8.453 -16.938 -3.254 1 93.81 215 ALA B N 1
ATOM 3891 C CA . ALA B 1 215 ? -9.523 -15.969 -3.018 1 93.81 215 ALA B CA 1
ATOM 3892 C C . ALA B 1 215 ? -8.984 -14.711 -2.346 1 93.81 215 ALA B C 1
ATOM 3894 O O . ALA B 1 215 ? -9.375 -13.594 -2.701 1 93.81 215 ALA B O 1
ATOM 3895 N N . LEU B 1 216 ? -8.109 -14.875 -1.463 1 94.44 216 LEU B N 1
ATOM 3896 C CA . LEU B 1 216 ? -7.566 -13.781 -0.66 1 94.44 216 LEU B CA 1
ATOM 3897 C C . LEU B 1 216 ? -6.574 -12.953 -1.468 1 94.44 216 LEU B C 1
ATOM 3899 O O . LEU B 1 216 ? -6.531 -11.727 -1.34 1 94.44 216 LEU B O 1
ATOM 3903 N N . CYS B 1 217 ? -5.84 -13.539 -2.342 1 90.25 217 CYS B N 1
ATOM 3904 C CA . CYS B 1 217 ? -4.719 -12.859 -2.977 1 90.25 217 CYS B CA 1
ATOM 3905 C C . CYS B 1 217 ? -5.074 -12.422 -4.395 1 90.25 217 CYS B C 1
ATOM 3907 O O . CYS B 1 217 ? -4.633 -11.367 -4.855 1 90.25 217 CYS B O 1
ATOM 3909 N N . ALA B 1 218 ? -5.734 -13.203 -5.129 1 82.62 218 ALA B N 1
ATOM 3910 C CA . ALA B 1 218 ? -6.074 -12.867 -6.508 1 82.62 218 ALA B CA 1
ATOM 3911 C C . ALA B 1 218 ? -7.387 -12.094 -6.578 1 82.62 218 ALA B C 1
ATOM 3913 O O . ALA B 1 218 ? -7.398 -10.914 -6.93 1 82.62 218 ALA B O 1
ATOM 3914 N N . SER B 1 219 ? -8.43 -12.758 -6.086 1 89.69 219 SER B N 1
ATOM 3915 C CA . SER B 1 219 ? -9.711 -12.055 -6.039 1 89.69 219 SER B CA 1
ATOM 3916 C C . SER B 1 219 ? -9.68 -10.906 -5.035 1 89.69 219 SER B C 1
ATOM 3918 O O . SER B 1 219 ? -10.438 -9.945 -5.168 1 89.69 219 SER B O 1
ATOM 3920 N N . GLY B 1 220 ? -8.766 -11.07 -4.051 1 94.44 220 GLY B N 1
ATOM 3921 C CA . GLY B 1 220 ? -8.602 -10.039 -3.039 1 94.44 220 GLY B CA 1
ATOM 3922 C C . GLY B 1 220 ? -8.305 -8.672 -3.623 1 94.44 220 GLY B C 1
ATOM 3923 O O . GLY B 1 220 ? -8.766 -7.656 -3.104 1 94.44 220 GLY B O 1
ATOM 3924 N N . THR B 1 221 ? -7.555 -8.641 -4.711 1 93.12 221 THR B N 1
ATOM 3925 C CA . THR B 1 221 ? -7.254 -7.383 -5.391 1 93.12 221 THR B CA 1
ATOM 3926 C C . THR B 1 221 ? -8.539 -6.672 -5.809 1 93.12 221 THR B C 1
ATOM 3928 O O . THR B 1 221 ? -8.688 -5.469 -5.578 1 93.12 221 THR B O 1
ATOM 3931 N N . ALA B 1 222 ? -9.43 -7.422 -6.363 1 94 222 ALA B N 1
ATOM 3932 C CA . ALA B 1 222 ? -10.711 -6.863 -6.789 1 94 222 ALA B CA 1
ATOM 3933 C C . ALA B 1 222 ? -11.523 -6.387 -5.59 1 94 222 ALA B C 1
ATOM 3935 O O . ALA B 1 222 ? -12.195 -5.352 -5.66 1 94 222 ALA B O 1
ATOM 3936 N N . PHE B 1 223 ? -11.508 -7.148 -4.504 1 97.5 223 PHE B N 1
ATOM 3937 C CA . PHE B 1 223 ? -12.258 -6.766 -3.312 1 97.5 223 PHE B CA 1
ATOM 3938 C C . PHE B 1 223 ? -11.719 -5.469 -2.725 1 97.5 223 PHE B C 1
ATOM 3940 O O . PHE B 1 223 ? -12.492 -4.574 -2.373 1 97.5 223 PHE B O 1
ATOM 3947 N N . PHE B 1 224 ? -10.422 -5.309 -2.689 1 97.75 224 PHE B N 1
ATOM 3948 C CA . PHE B 1 224 ? -9.805 -4.102 -2.148 1 97.75 224 PHE B CA 1
ATOM 3949 C C . PHE B 1 224 ? -10.062 -2.908 -3.062 1 97.75 224 PHE B C 1
ATOM 3951 O O . PHE B 1 224 ? -10.359 -1.81 -2.588 1 97.75 224 PHE B O 1
ATOM 3958 N N . THR B 1 225 ? -9.953 -3.115 -4.395 1 97.19 225 THR B N 1
ATOM 3959 C CA . THR B 1 225 ? -10.148 -1.986 -5.301 1 97.19 225 THR B CA 1
ATOM 3960 C C . THR B 1 225 ? -11.609 -1.563 -5.328 1 97.19 225 THR B C 1
ATOM 3962 O O . THR B 1 225 ? -11.922 -0.384 -5.512 1 97.19 225 THR B O 1
ATOM 3965 N N . THR B 1 226 ? -12.492 -2.506 -5.113 1 97.19 226 THR B N 1
ATOM 3966 C CA . THR B 1 226 ? -13.906 -2.164 -5.012 1 97.19 226 THR B CA 1
ATOM 3967 C C . THR B 1 226 ? -14.164 -1.303 -3.779 1 97.19 226 THR B C 1
ATOM 3969 O O . THR B 1 226 ? -14.898 -0.312 -3.85 1 97.19 226 THR B O 1
ATOM 397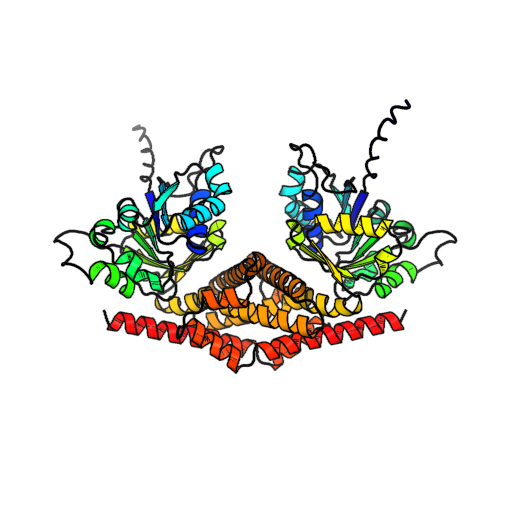2 N N . TYR B 1 227 ? -13.57 -1.732 -2.688 1 98.25 227 TYR B N 1
ATOM 3973 C CA . TYR B 1 227 ? -13.703 -0.949 -1.464 1 98.25 227 TYR B CA 1
ATOM 3974 C C . TYR B 1 227 ? -13.07 0.427 -1.627 1 98.25 227 TYR B C 1
ATOM 3976 O O . TYR B 1 227 ? -13.617 1.431 -1.171 1 98.25 227 TYR B O 1
ATOM 3984 N N . LEU B 1 228 ? -11.938 0.465 -2.26 1 97.94 228 LEU B N 1
ATOM 3985 C CA . LEU B 1 228 ? -11.258 1.72 -2.562 1 97.94 228 LEU B CA 1
ATOM 3986 C C . LEU B 1 228 ? -12.156 2.641 -3.385 1 97.94 228 LEU B C 1
ATOM 3988 O O . LEU B 1 228 ? -12.273 3.83 -3.082 1 97.94 228 LEU B O 1
ATOM 3992 N N . ASP B 1 229 ? -12.719 2.086 -4.387 1 97.25 229 ASP B N 1
ATOM 3993 C CA . ASP B 1 229 ? -13.617 2.854 -5.242 1 97.25 229 ASP B CA 1
ATOM 3994 C C . ASP B 1 229 ? -14.797 3.406 -4.445 1 97.25 229 ASP B C 1
ATOM 3996 O O . ASP B 1 229 ? -15.227 4.539 -4.668 1 97.25 229 ASP B O 1
ATOM 4000 N N . ALA B 1 230 ? -15.32 2.605 -3.562 1 97.38 230 ALA B N 1
ATOM 4001 C CA . ALA B 1 230 ? -16.422 3.043 -2.705 1 97.38 230 ALA B CA 1
ATOM 4002 C C . ALA B 1 230 ? -15.992 4.219 -1.828 1 97.38 230 ALA B C 1
ATOM 4004 O O . ALA B 1 230 ? -16.75 5.172 -1.646 1 97.38 230 ALA B O 1
ATOM 4005 N N . MET B 1 231 ? -14.805 4.164 -1.254 1 97.75 231 MET B N 1
ATOM 4006 C CA . MET B 1 231 ? -14.258 5.25 -0.447 1 97.75 231 MET B CA 1
ATOM 4007 C C . MET B 1 231 ? -14.133 6.527 -1.271 1 97.75 231 MET B C 1
ATOM 4009 O O . MET B 1 231 ? -14.5 7.609 -0.81 1 97.75 231 MET B O 1
ATOM 4013 N N . ILE B 1 232 ? -13.617 6.359 -2.496 1 97.31 232 ILE B N 1
ATOM 4014 C CA . ILE B 1 232 ? -13.438 7.484 -3.408 1 97.31 232 ILE B CA 1
ATOM 4015 C C . ILE B 1 232 ? -14.789 8.141 -3.697 1 97.31 232 ILE B C 1
ATOM 4017 O O . ILE B 1 232 ? -14.938 9.352 -3.568 1 97.31 232 ILE B O 1
ATOM 4021 N N . GLN B 1 233 ? -15.75 7.336 -3.996 1 96.81 233 GLN B N 1
ATOM 4022 C CA . GLN B 1 233 ? -17.078 7.855 -4.328 1 96.81 233 GLN B CA 1
ATOM 4023 C C . GLN B 1 233 ? -17.719 8.531 -3.121 1 96.81 233 GLN B C 1
ATOM 4025 O O . GLN B 1 233 ? -18.453 9.508 -3.268 1 96.81 233 GLN B O 1
ATOM 4030 N N . GLY B 1 234 ? -17.469 7.965 -1.976 1 96.75 234 GLY B N 1
ATOM 4031 C CA . GLY B 1 234 ? -17.922 8.633 -0.767 1 96.75 234 GLY B CA 1
ATOM 4032 C C . GLY B 1 234 ? -17.359 10.031 -0.605 1 96.75 234 GLY B C 1
ATOM 4033 O O . GLY B 1 234 ? -18.078 10.961 -0.261 1 96.75 234 GLY B O 1
ATOM 4034 N N . ALA B 1 235 ? -16.125 10.172 -0.841 1 96.75 235 ALA B N 1
ATOM 4035 C CA . ALA B 1 235 ? -15.469 11.469 -0.722 1 96.75 235 ALA B CA 1
ATOM 4036 C C . ALA B 1 235 ? -15.953 12.43 -1.81 1 96.75 235 ALA B C 1
ATOM 4038 O O . ALA B 1 235 ? -16.141 13.617 -1.558 1 96.75 235 ALA B O 1
ATOM 4039 N N . VAL B 1 236 ? -16.125 11.906 -3.012 1 96.88 236 VAL B N 1
ATOM 4040 C CA . VAL B 1 236 ? -16.625 12.711 -4.125 1 96.88 236 VAL B CA 1
ATOM 4041 C C . VAL B 1 236 ? -18.016 13.227 -3.803 1 96.88 236 VAL B C 1
ATOM 4043 O O . VAL B 1 236 ? -18.344 14.383 -4.105 1 96.88 236 VAL B O 1
ATOM 4046 N N . SER B 1 237 ? -18.797 12.414 -3.189 1 96.81 237 SER B N 1
ATOM 4047 C CA . SER B 1 237 ? -20.141 12.812 -2.805 1 96.81 237 SER B CA 1
ATOM 4048 C C . SER B 1 237 ? -20.109 13.945 -1.781 1 96.81 237 SER B C 1
ATOM 4050 O O . SER B 1 237 ? -21.078 14.695 -1.65 1 96.81 237 SER B O 1
ATOM 4052 N N . GLU B 1 238 ? -19 14.062 -1.069 1 96.19 238 GLU B N 1
ATOM 4053 C CA . GLU B 1 238 ? -18.828 15.133 -0.091 1 96.19 238 GLU B CA 1
ATOM 4054 C C . GLU B 1 238 ? -18.25 16.375 -0.737 1 96.19 238 GLU B C 1
ATOM 4056 O O . GLU B 1 238 ? -18 17.375 -0.057 1 96.19 238 GLU B O 1
ATOM 4061 N N . GLY B 1 239 ? -17.906 16.312 -2.041 1 95.12 239 GLY B N 1
ATOM 4062 C CA . GLY B 1 239 ? -17.516 17.516 -2.768 1 95.12 239 GLY B CA 1
ATOM 4063 C C . GLY B 1 239 ? -16.078 17.469 -3.262 1 95.12 239 GLY B C 1
ATOM 4064 O O . GLY B 1 239 ? -15.648 18.375 -3.979 1 95.12 239 GLY B O 1
ATOM 4065 N N . LEU B 1 240 ? -15.391 16.469 -3.002 1 95 240 LEU B N 1
ATOM 4066 C CA . LEU B 1 240 ? -13.992 16.406 -3.414 1 95 240 LEU B CA 1
ATOM 4067 C C . LEU B 1 240 ? -13.875 16 -4.883 1 95 240 LEU B C 1
ATOM 4069 O O . LEU B 1 240 ? -14.648 15.172 -5.363 1 95 240 LEU B O 1
ATOM 4073 N N . GLY B 1 241 ? -12.859 16.609 -5.551 1 94.75 241 GLY B N 1
ATOM 4074 C CA . GLY B 1 241 ? -12.586 16.172 -6.914 1 94.75 241 GLY B CA 1
ATOM 4075 C C . GLY B 1 241 ? -12.141 14.727 -7.004 1 94.75 241 GLY B C 1
ATOM 4076 O O . GLY B 1 241 ? -11.422 14.234 -6.129 1 94.75 241 GLY B O 1
ATOM 4077 N N . GLU B 1 242 ? -12.547 14.109 -8.078 1 95.19 242 GLU B N 1
ATOM 4078 C CA . GLU B 1 242 ? -12.32 12.68 -8.219 1 95.19 242 GLU B CA 1
ATOM 4079 C C . GLU B 1 242 ? -10.828 12.359 -8.266 1 95.19 242 GLU B C 1
ATOM 4081 O O . GLU B 1 242 ? -10.367 11.383 -7.672 1 95.19 242 GLU B O 1
ATOM 4086 N N . ASP B 1 243 ? -10.07 13.125 -8.938 1 93.38 243 ASP B N 1
ATOM 4087 C CA . ASP B 1 243 ? -8.641 12.883 -9.078 1 93.38 243 ASP B CA 1
ATOM 4088 C C . ASP B 1 243 ? -7.93 12.961 -7.727 1 93.38 243 ASP B C 1
ATOM 4090 O O . ASP B 1 243 ? -7.164 12.062 -7.371 1 93.38 243 ASP B O 1
ATOM 4094 N N . VAL B 1 244 ? -8.25 14.008 -6.965 1 91.81 244 VAL B N 1
ATOM 4095 C CA . VAL B 1 244 ? -7.645 14.195 -5.652 1 91.81 244 VAL B CA 1
ATOM 4096 C C . VAL B 1 244 ? -8.102 13.086 -4.707 1 91.81 244 VAL B C 1
ATOM 4098 O O . VAL B 1 244 ? -7.293 12.5 -3.986 1 91.81 244 VAL B O 1
ATOM 4101 N N . ALA B 1 245 ? -9.398 12.797 -4.805 1 96.06 245 ALA B N 1
ATOM 4102 C CA . ALA B 1 245 ? -9.953 11.742 -3.961 1 96.06 245 ALA B CA 1
ATOM 4103 C C . ALA B 1 245 ? -9.289 10.398 -4.25 1 96.06 245 ALA B C 1
ATOM 4105 O O . ALA B 1 245 ? -8.953 9.656 -3.326 1 96.06 245 ALA B O 1
ATOM 4106 N N . THR B 1 246 ? -9.07 10.141 -5.52 1 96 246 THR B N 1
ATOM 4107 C CA . THR B 1 246 ? -8.477 8.867 -5.93 1 96 246 THR B CA 1
ATOM 4108 C C . THR B 1 246 ? -7.047 8.75 -5.414 1 96 246 THR B C 1
ATOM 4110 O O . THR B 1 246 ? -6.688 7.742 -4.801 1 96 246 THR B O 1
ATOM 4113 N N . ARG B 1 247 ? -6.309 9.742 -5.602 1 92.81 247 ARG B N 1
ATOM 4114 C CA . ARG B 1 247 ? -4.906 9.703 -5.191 1 92.81 247 ARG B CA 1
ATOM 4115 C C . ARG B 1 247 ? -4.781 9.617 -3.674 1 92.81 247 ARG B C 1
ATOM 4117 O O . ARG B 1 247 ? -4.023 8.797 -3.154 1 92.81 247 ARG B O 1
ATOM 4124 N N . LEU B 1 248 ? -5.551 10.422 -3.02 1 93.88 248 LEU B N 1
ATOM 4125 C CA . LEU B 1 248 ? -5.504 10.422 -1.562 1 93.88 248 LEU B CA 1
ATOM 4126 C C . LEU B 1 248 ? -5.945 9.078 -1.002 1 93.88 248 LEU B C 1
ATOM 4128 O O . LEU B 1 248 ? -5.293 8.523 -0.114 1 93.88 248 LEU B O 1
ATOM 4132 N N . ALA B 1 249 ? -7.004 8.57 -1.54 1 96.62 249 ALA B N 1
ATOM 4133 C CA . ALA B 1 249 ? -7.523 7.297 -1.051 1 96.62 249 ALA B CA 1
ATOM 4134 C C . ALA B 1 249 ? -6.527 6.168 -1.292 1 96.62 249 ALA B C 1
ATOM 4136 O O . ALA B 1 249 ? -6.301 5.332 -0.413 1 96.62 249 ALA B O 1
ATOM 4137 N N . ALA B 1 250 ? -5.965 6.141 -2.473 1 96.19 250 ALA B N 1
ATOM 4138 C CA . ALA B 1 250 ? -5.012 5.09 -2.814 1 96.19 250 ALA B CA 1
ATOM 4139 C C . ALA B 1 250 ? -3.775 5.156 -1.92 1 96.19 250 ALA B C 1
ATOM 4141 O O . ALA B 1 250 ? -3.293 4.129 -1.44 1 96.19 250 ALA B O 1
ATOM 4142 N N . LEU B 1 251 ? -3.301 6.332 -1.679 1 93.12 251 LEU B N 1
ATOM 4143 C CA . LEU B 1 251 ? -2.143 6.504 -0.811 1 93.12 251 LEU B CA 1
ATOM 4144 C C . LEU B 1 251 ? -2.477 6.117 0.626 1 93.12 251 LEU B C 1
ATOM 4146 O O . LEU B 1 251 ? -1.652 5.512 1.317 1 93.12 251 LEU B O 1
ATOM 4150 N N . THR B 1 252 ? -3.693 6.484 1.033 1 94.12 252 THR B N 1
ATOM 4151 C CA . THR B 1 252 ? -4.145 6.109 2.367 1 94.12 252 THR B CA 1
ATOM 4152 C C . THR B 1 252 ? -4.215 4.59 2.506 1 94.12 252 THR B C 1
ATOM 4154 O O . THR B 1 252 ? -3.76 4.031 3.506 1 94.12 252 THR B O 1
ATOM 4157 N N . MET B 1 253 ? -4.711 3.955 1.499 1 96.25 253 MET B N 1
ATOM 4158 C CA . MET B 1 253 ? -4.805 2.498 1.493 1 96.25 253 MET B CA 1
ATOM 4159 C C . MET B 1 253 ? -3.416 1.865 1.531 1 96.25 253 MET B C 1
ATOM 4161 O O . MET B 1 253 ? -3.172 0.941 2.309 1 96.25 253 MET B O 1
ATOM 4165 N N . ALA B 1 254 ? -2.557 2.34 0.705 1 93.75 254 ALA B N 1
ATOM 4166 C CA . ALA B 1 254 ? -1.187 1.836 0.687 1 93.75 254 ALA B CA 1
ATOM 4167 C C . ALA B 1 254 ? -0.521 2.01 2.049 1 93.75 254 ALA B C 1
ATOM 4169 O O . ALA B 1 254 ? 0.162 1.104 2.533 1 93.75 254 ALA B O 1
ATOM 4170 N N . GLY B 1 255 ? -0.715 3.146 2.633 1 90.62 255 GLY B N 1
ATOM 4171 C CA . GLY B 1 255 ? -0.165 3.398 3.955 1 90.62 255 GLY B CA 1
ATOM 4172 C C . GLY B 1 255 ? -0.694 2.449 5.012 1 90.62 255 GLY B C 1
ATOM 4173 O O . GLY B 1 255 ? 0.068 1.95 5.844 1 90.62 255 GLY B O 1
ATOM 4174 N N . ALA B 1 256 ? -1.974 2.236 4.988 1 93.31 256 ALA B N 1
ATOM 4175 C CA . ALA B 1 256 ? -2.594 1.31 5.93 1 93.31 256 ALA B CA 1
ATOM 4176 C C . ALA B 1 256 ? -2.039 -0.102 5.758 1 93.31 256 ALA B C 1
ATOM 4178 O O . ALA B 1 256 ? -1.716 -0.773 6.738 1 93.31 256 ALA B O 1
ATOM 4179 N N . ALA B 1 257 ? -1.91 -0.514 4.523 1 94.69 257 ALA B N 1
ATOM 4180 C CA . ALA B 1 257 ? -1.372 -1.84 4.234 1 94.69 257 ALA B CA 1
ATOM 4181 C C . ALA B 1 257 ? 0.07 -1.964 4.719 1 94.69 257 ALA B C 1
ATOM 4183 O O . ALA B 1 257 ? 0.438 -2.959 5.348 1 94.69 257 ALA B O 1
ATOM 4184 N N . ASN B 1 258 ? 0.843 -0.985 4.477 1 90.62 258 ASN B N 1
ATOM 4185 C CA . ASN B 1 258 ? 2.256 -1.004 4.844 1 90.62 258 ASN B CA 1
ATOM 4186 C C . ASN B 1 258 ? 2.439 -1.038 6.359 1 90.62 258 ASN B C 1
ATOM 4188 O O . ASN B 1 258 ? 3.389 -1.644 6.859 1 90.62 258 ASN B O 1
ATOM 4192 N N . ALA B 1 259 ? 1.544 -0.372 7.066 1 89.56 259 ALA B N 1
ATOM 4193 C CA . ALA B 1 259 ? 1.603 -0.437 8.523 1 89.56 259 ALA B CA 1
ATOM 4194 C C . ALA B 1 259 ? 1.465 -1.875 9.016 1 89.56 259 ALA B C 1
ATOM 4196 O O . ALA B 1 259 ? 2.199 -2.307 9.906 1 89.56 259 ALA B O 1
ATOM 4197 N N . VAL B 1 260 ? 0.649 -2.613 8.375 1 93.25 260 VAL B N 1
ATOM 4198 C CA . VAL B 1 260 ? 0.427 -4 8.773 1 93.25 260 VAL B CA 1
ATOM 4199 C C . VAL B 1 260 ? 1.591 -4.867 8.297 1 93.25 260 VAL B C 1
ATOM 4201 O O . VAL B 1 260 ? 2.068 -5.734 9.023 1 93.25 260 VAL B O 1
ATOM 4204 N N . ILE B 1 261 ? 2.07 -4.605 7.078 1 90.62 261 ILE B N 1
ATOM 4205 C CA . ILE B 1 261 ? 3.209 -5.332 6.531 1 90.62 261 ILE B CA 1
ATOM 4206 C C . ILE B 1 261 ? 4.426 -5.148 7.438 1 90.62 261 ILE B C 1
ATOM 4208 O O . ILE B 1 261 ? 5.215 -6.074 7.625 1 90.62 261 ILE B O 1
ATOM 4212 N N . SER B 1 262 ? 4.48 -3.984 8.062 1 86.94 262 SER B N 1
ATOM 4213 C CA . SER B 1 262 ? 5.613 -3.656 8.922 1 86.94 262 SER B CA 1
ATOM 4214 C C . SER B 1 262 ? 5.484 -4.316 10.289 1 86.94 262 SER B C 1
ATOM 4216 O O . SER B 1 262 ? 6.367 -4.176 11.141 1 86.94 262 SER B O 1
ATOM 4218 N N . GLY B 1 263 ? 4.371 -5.008 10.586 1 88.5 263 GLY B N 1
ATOM 4219 C CA . GLY B 1 263 ? 4.312 -5.844 11.766 1 88.5 263 GLY B CA 1
ATOM 4220 C C . GLY B 1 263 ? 3.191 -5.461 12.719 1 88.5 263 GLY B C 1
ATOM 4221 O O . GLY B 1 263 ? 2.977 -6.129 13.734 1 88.5 263 GLY B O 1
ATOM 4222 N N . GLU B 1 264 ? 2.49 -4.418 12.453 1 89.12 264 GLU B N 1
ATOM 4223 C CA . GLU B 1 264 ? 1.383 -4.039 13.328 1 89.12 264 GLU B CA 1
ATOM 4224 C C . GLU B 1 264 ? 0.127 -4.844 13.008 1 89.12 264 GLU B C 1
ATOM 4226 O O . GLU B 1 264 ? -0.169 -5.105 11.836 1 89.12 264 GLU B O 1
ATOM 4231 N N . HIS B 1 265 ? -0.551 -5.238 14.055 1 92.94 265 HIS B N 1
ATOM 4232 C CA . HIS B 1 265 ? -1.854 -5.859 13.844 1 92.94 265 HIS B CA 1
ATOM 4233 C C . HIS B 1 265 ? -2.859 -4.855 13.289 1 92.94 265 HIS B C 1
ATOM 4235 O O . HIS B 1 265 ? -2.873 -3.691 13.703 1 92.94 265 HIS B O 1
ATOM 4241 N N . PRO B 1 266 ? -3.744 -5.328 12.359 1 94.5 266 PRO B N 1
ATOM 4242 C CA . PRO B 1 266 ? -4.719 -4.395 11.789 1 94.5 266 PRO B CA 1
ATOM 4243 C C . PRO B 1 266 ? -5.527 -3.664 12.859 1 94.5 266 PRO B C 1
ATOM 4245 O O . PRO B 1 266 ? -5.758 -2.457 12.75 1 94.5 266 PRO B O 1
ATOM 4248 N N . ALA B 1 267 ? -5.93 -4.352 13.914 1 92.56 267 ALA B N 1
ATOM 4249 C CA . ALA B 1 267 ? -6.711 -3.75 14.992 1 92.56 267 ALA B CA 1
ATOM 4250 C C . ALA B 1 267 ? -5.91 -2.668 15.711 1 92.56 267 ALA B C 1
ATOM 4252 O O . ALA B 1 267 ? -6.469 -1.663 16.156 1 92.56 267 ALA B O 1
ATOM 4253 N N . ALA B 1 268 ? -4.629 -2.889 15.805 1 92.06 268 ALA B N 1
ATOM 4254 C CA . ALA B 1 268 ? -3.762 -1.906 16.453 1 92.06 268 ALA B CA 1
ATOM 4255 C C . ALA B 1 268 ? -3.648 -0.64 15.602 1 92.06 268 ALA B C 1
ATOM 4257 O O . ALA B 1 268 ? -3.672 0.473 16.141 1 92.06 268 ALA B O 1
ATOM 4258 N N . VAL B 1 269 ? -3.531 -0.789 14.305 1 91.25 269 VAL B N 1
ATOM 4259 C CA . VAL B 1 269 ? -3.465 0.351 13.398 1 91.25 269 VAL B CA 1
ATOM 4260 C C . VAL B 1 269 ? -4.762 1.152 13.477 1 91.25 269 VAL B C 1
ATOM 4262 O O . VAL B 1 269 ? -4.734 2.383 13.555 1 91.25 269 VAL B O 1
ATOM 4265 N N . THR B 1 270 ? -5.891 0.447 13.547 1 92.19 270 THR B N 1
ATOM 4266 C CA . THR B 1 270 ? -7.199 1.082 13.656 1 92.19 270 THR B CA 1
ATOM 4267 C C . THR B 1 270 ? -7.316 1.856 14.969 1 92.19 270 THR B C 1
ATOM 4269 O O . THR B 1 270 ? -7.758 3.008 14.977 1 92.19 270 THR B O 1
ATOM 4272 N N . SER B 1 271 ? -6.859 1.236 16 1 88.69 271 SER B N 1
ATOM 4273 C CA . SER B 1 271 ? -6.969 1.836 17.328 1 88.69 271 SER B CA 1
ATOM 4274 C C . SER B 1 271 ? -6.121 3.1 17.438 1 88.69 271 SER B C 1
ATOM 4276 O O . SER B 1 271 ? -6.512 4.059 18.109 1 88.69 271 SER B O 1
ATOM 4278 N N . ARG B 1 272 ? -5.055 3.094 16.844 1 81 272 ARG B N 1
ATOM 4279 C CA . ARG B 1 272 ? -4.113 4.203 16.922 1 81 272 ARG B CA 1
ATOM 4280 C C . ARG B 1 272 ? -4.695 5.461 16.297 1 81 272 ARG B C 1
ATOM 4282 O O . ARG B 1 272 ? -4.395 6.578 16.719 1 81 272 ARG B O 1
ATOM 4289 N N . VAL B 1 273 ? -5.586 5.289 15.32 1 81.56 273 VAL B N 1
ATOM 4290 C CA . VAL B 1 273 ? -6.113 6.453 14.617 1 81.56 273 VAL B CA 1
ATOM 4291 C C . VAL B 1 273 ? -7.562 6.695 15.039 1 81.56 273 VAL B C 1
ATOM 4293 O O . VAL B 1 273 ? -8.281 7.461 14.398 1 81.56 273 VAL B O 1
ATOM 4296 N N . THR B 1 274 ? -7.965 5.938 16.047 1 84 274 THR B N 1
ATOM 4297 C CA . THR B 1 274 ? -9.32 6.086 16.562 1 84 274 THR B CA 1
ATOM 4298 C C . THR B 1 274 ? -9.305 6.586 18 1 84 274 THR B C 1
ATOM 4300 O O . THR B 1 274 ? -8.922 5.852 18.922 1 84 274 THR B O 1
ATOM 4303 N N . THR B 1 275 ? -9.633 7.797 18.188 1 74.75 275 THR B N 1
ATOM 4304 C CA . THR B 1 275 ? -9.789 8.297 19.547 1 74.75 275 THR B CA 1
ATOM 4305 C C . THR B 1 275 ? -11.203 8.047 20.062 1 74.75 275 THR B C 1
ATOM 4307 O O . THR B 1 275 ? -12.164 8.078 19.297 1 74.75 275 THR B O 1
ATOM 4310 N N . PRO B 1 276 ? -11.266 7.672 21.422 1 73.94 276 PRO B N 1
ATOM 4311 C CA . PRO B 1 276 ? -12.609 7.457 21.984 1 73.94 276 PRO B CA 1
ATOM 4312 C C . PRO B 1 276 ? -13.523 8.664 21.797 1 73.94 276 PRO B C 1
ATOM 4314 O O . PRO B 1 276 ? -13.156 9.789 22.156 1 73.94 276 PRO B O 1
ATOM 4317 N N . GLY B 1 277 ? -14.727 8.391 21.234 1 73.5 277 GLY B N 1
ATOM 4318 C CA . GLY B 1 277 ? -15.672 9.469 21 1 73.5 277 GLY B CA 1
ATOM 4319 C C . GLY B 1 277 ? -15.258 10.383 19.859 1 73.5 277 GLY B C 1
ATOM 4320 O O . GLY B 1 277 ? -15.891 11.414 19.641 1 73.5 277 GLY B O 1
ATOM 4321 N N . GLY B 1 278 ? -14.297 9.938 19.141 1 80.06 278 GLY B N 1
ATOM 4322 C CA . GLY B 1 278 ? -13.766 10.773 18.078 1 80.06 278 GLY B CA 1
ATOM 4323 C C . GLY B 1 278 ? -14.5 10.594 16.75 1 80.06 278 GLY B C 1
ATOM 4324 O O . GLY B 1 278 ? -15.5 9.875 16.688 1 80.06 278 GLY B O 1
ATOM 4325 N N . VAL B 1 279 ? -14.047 11.312 15.758 1 85.31 279 VAL B N 1
ATOM 4326 C CA . VAL B 1 279 ? -14.719 11.367 14.461 1 85.31 279 VAL B CA 1
ATOM 4327 C C . VAL B 1 279 ? -14.562 10.023 13.75 1 85.31 279 VAL B C 1
ATOM 4329 O O . VAL B 1 279 ? -15.492 9.555 13.086 1 85.31 279 VAL B O 1
ATOM 4332 N N . THR B 1 280 ? -13.414 9.383 13.883 1 88.06 280 THR B N 1
ATOM 4333 C CA . THR B 1 280 ? -13.18 8.086 13.266 1 88.06 280 THR B CA 1
ATOM 4334 C C . THR B 1 280 ? -14.125 7.031 13.836 1 88.06 280 THR B C 1
ATOM 4336 O O . THR B 1 280 ? -14.633 6.184 13.102 1 88.06 280 THR B O 1
ATOM 4339 N N . ALA B 1 281 ? -14.359 7.145 15.172 1 91.56 281 ALA B N 1
ATOM 4340 C CA . ALA B 1 281 ? -15.242 6.199 15.844 1 91.56 281 ALA B CA 1
ATOM 4341 C C . ALA B 1 281 ? -16.641 6.234 15.242 1 91.56 281 ALA B C 1
ATOM 4343 O O . ALA B 1 281 ? -17.312 5.203 15.164 1 91.56 281 ALA B O 1
ATOM 4344 N N . GLU B 1 282 ? -17.062 7.355 14.844 1 92.5 282 GLU B N 1
ATOM 4345 C CA . GLU B 1 282 ? -18.391 7.492 14.25 1 92.5 282 GLU B CA 1
ATOM 4346 C C . GLU B 1 282 ? -18.484 6.738 12.93 1 92.5 282 GLU B C 1
ATOM 4348 O O . GLU B 1 282 ? -19.484 6.062 12.664 1 92.5 282 GLU B O 1
ATOM 4353 N N . GLY B 1 283 ? -17.562 6.91 12.062 1 95.38 283 GLY B N 1
ATOM 4354 C CA . GLY B 1 283 ? -17.531 6.172 10.812 1 95.38 283 GLY B CA 1
ATOM 4355 C C . GLY B 1 283 ? -17.438 4.672 11 1 95.38 283 GLY B C 1
ATOM 4356 O O . GLY B 1 283 ? -18.094 3.908 10.289 1 95.38 283 GLY B O 1
ATOM 4357 N N . LEU B 1 284 ? -16.672 4.25 11.977 1 96.25 284 LEU B N 1
ATOM 4358 C CA . LEU B 1 284 ? -16.516 2.828 12.266 1 96.25 284 LEU B CA 1
ATOM 4359 C C . LEU B 1 284 ? -17.828 2.234 12.766 1 96.25 284 LEU B C 1
ATOM 4361 O O . LEU B 1 284 ? -18.125 1.07 12.5 1 96.25 284 LEU B O 1
ATOM 4365 N N . LYS B 1 285 ? -18.516 3.029 13.523 1 96.12 285 LYS B N 1
ATOM 4366 C CA . LYS B 1 285 ? -19.828 2.594 13.992 1 96.12 285 LYS B CA 1
ATOM 4367 C C . LYS B 1 285 ? -20.75 2.289 12.82 1 96.12 285 LYS B C 1
ATOM 4369 O O . LYS B 1 285 ? -21.469 1.281 12.828 1 96.12 285 LYS B O 1
ATOM 4374 N N . VAL B 1 286 ? -20.719 3.109 11.836 1 96.94 286 VAL B N 1
ATOM 4375 C CA . VAL B 1 286 ? -21.547 2.914 10.648 1 96.94 286 VAL B CA 1
ATOM 4376 C C . VAL B 1 286 ? -21.172 1.601 9.969 1 96.94 286 VAL B C 1
ATOM 4378 O O . VAL B 1 286 ? -22.031 0.814 9.594 1 96.94 286 VAL B O 1
ATOM 4381 N N . LEU B 1 287 ? -19.891 1.294 9.828 1 97.19 287 LEU B N 1
ATOM 4382 C CA . LEU B 1 287 ? -19.406 0.081 9.18 1 97.19 287 LEU B CA 1
ATOM 4383 C C . LEU B 1 287 ? -19.797 -1.157 9.977 1 97.19 287 LEU B C 1
ATOM 4385 O O . LEU B 1 287 ? -20.156 -2.189 9.406 1 97.19 287 LEU B O 1
ATOM 4389 N N . ARG B 1 288 ? -19.688 -0.994 11.281 1 96.06 288 ARG B N 1
ATOM 4390 C CA . ARG B 1 288 ? -20.047 -2.105 12.148 1 96.06 288 ARG B CA 1
ATOM 4391 C C . ARG B 1 288 ? -21.547 -2.396 12.062 1 96.06 288 ARG B C 1
ATOM 4393 O O . ARG B 1 288 ? -21.953 -3.553 11.93 1 96.06 288 ARG B O 1
ATOM 4400 N N . GLU B 1 289 ? -22.359 -1.381 12.094 1 96.12 289 GLU B N 1
ATOM 4401 C CA . GLU B 1 289 ? -23.812 -1.523 12.039 1 96.12 289 GLU B CA 1
ATOM 4402 C C . GLU B 1 289 ? -24.266 -2.059 10.688 1 96.12 289 GLU B C 1
ATOM 4404 O O . GLU B 1 289 ? -25.281 -2.738 10.594 1 96.12 289 GLU B O 1
ATOM 4409 N N . GLY B 1 290 ? -23.5 -1.774 9.703 1 96 290 GLY B N 1
ATOM 4410 C CA . GLY B 1 290 ? -23.781 -2.291 8.375 1 96 290 GLY B CA 1
ATOM 4411 C C . GLY B 1 290 ? -23.203 -3.674 8.133 1 96 290 GLY B C 1
ATOM 4412 O O . GLY B 1 290 ? -23.297 -4.207 7.023 1 96 290 GLY B O 1
ATOM 4413 N N . ASP B 1 291 ? -22.531 -4.297 9.102 1 96.06 291 ASP B N 1
ATOM 4414 C CA . ASP B 1 291 ? -22 -5.656 9.117 1 96.06 291 ASP B CA 1
ATOM 4415 C C . ASP B 1 291 ? -20.938 -5.848 8.031 1 96.06 291 ASP B C 1
ATOM 4417 O O . ASP B 1 291 ? -21 -6.816 7.273 1 96.06 291 ASP B O 1
ATOM 4421 N N . LEU B 1 292 ? -20.078 -4.949 7.93 1 96.94 292 LEU B N 1
ATOM 4422 C CA . LEU B 1 292 ? -19.016 -5.004 6.945 1 96.94 292 LEU B CA 1
ATOM 4423 C C . LEU B 1 292 ? -18.234 -6.316 7.059 1 96.94 292 LEU B C 1
ATOM 4425 O O . LEU B 1 292 ? -17.906 -6.934 6.043 1 96.94 292 LEU B O 1
ATOM 4429 N N . ARG B 1 293 ? -18.016 -6.766 8.289 1 95.69 293 ARG B N 1
ATOM 4430 C CA . ARG B 1 293 ? -17.219 -7.961 8.531 1 95.69 293 ARG B CA 1
ATOM 4431 C C . ARG B 1 293 ? -17.906 -9.203 7.98 1 95.69 293 ARG B C 1
ATOM 4433 O O . ARG B 1 293 ? -17.281 -10.008 7.285 1 95.69 293 ARG B O 1
ATOM 4440 N N . THR B 1 294 ? -19.156 -9.305 8.234 1 96.25 294 THR B N 1
ATOM 4441 C CA . THR B 1 294 ? -19.906 -10.453 7.762 1 96.25 294 THR B CA 1
ATOM 4442 C C . THR B 1 294 ? -20.016 -10.445 6.238 1 96.25 294 THR B C 1
ATOM 4444 O O . THR B 1 294 ? -19.875 -11.484 5.594 1 96.25 294 THR B O 1
ATOM 4447 N N . LEU B 1 295 ? -20.281 -9.297 5.723 1 97.31 295 LEU B N 1
ATOM 4448 C CA . LEU B 1 295 ? -20.406 -9.141 4.273 1 97.31 295 LEU B CA 1
ATOM 4449 C C . LEU B 1 295 ? -19.109 -9.562 3.578 1 97.31 295 LEU B C 1
ATOM 4451 O O . LEU B 1 295 ? -19.141 -10.297 2.59 1 97.31 295 LEU B O 1
ATOM 4455 N N . THR B 1 296 ? -18.016 -9.164 4.121 1 97.5 296 THR B N 1
ATOM 4456 C CA . THR B 1 296 ? -16.719 -9.461 3.543 1 97.5 296 THR B CA 1
ATOM 4457 C C . THR B 1 296 ? -16.391 -10.945 3.662 1 97.5 296 THR B C 1
ATOM 4459 O O . THR B 1 296 ? -15.891 -11.555 2.713 1 97.5 296 THR B O 1
ATOM 4462 N N . ALA B 1 297 ? -16.641 -11.508 4.801 1 95.88 297 ALA B N 1
ATOM 4463 C CA . ALA B 1 297 ? -16.422 -12.938 5.008 1 95.88 297 ALA B CA 1
ATOM 4464 C C . ALA B 1 297 ? -17.234 -13.773 4.023 1 95.88 297 ALA B C 1
ATOM 4466 O O . ALA B 1 297 ? -16.75 -14.773 3.498 1 95.88 297 ALA B O 1
ATOM 4467 N N . LYS B 1 298 ? -18.406 -13.344 3.797 1 96.56 298 LYS B N 1
ATOM 4468 C CA . LYS B 1 298 ? -19.266 -14.047 2.848 1 96.56 298 LYS B CA 1
ATOM 4469 C C . LYS B 1 298 ? -18.688 -14 1.438 1 96.56 298 LYS B C 1
ATOM 4471 O O . LYS B 1 298 ? -18.812 -14.961 0.679 1 96.56 298 LYS B O 1
ATOM 4476 N N . ALA B 1 299 ? -18.141 -12.875 1.084 1 97.38 299 ALA B N 1
ATOM 4477 C CA . ALA B 1 299 ? -17.531 -12.734 -0.238 1 97.38 299 ALA B CA 1
ATOM 4478 C C . ALA B 1 299 ? -16.344 -13.688 -0.401 1 97.38 299 ALA B C 1
ATOM 4480 O O . ALA B 1 299 ? -16.219 -14.359 -1.428 1 97.38 299 ALA B O 1
ATOM 4481 N N . ILE B 1 300 ? -15.484 -13.766 0.624 1 96.88 300 ILE B N 1
ATOM 4482 C CA . ILE B 1 300 ? -14.344 -14.672 0.598 1 96.88 300 ILE B CA 1
ATOM 4483 C C . ILE B 1 300 ? -14.828 -16.109 0.502 1 96.88 300 ILE B C 1
ATOM 4485 O O . ILE B 1 300 ? -14.32 -16.891 -0.304 1 96.88 300 ILE B O 1
ATOM 4489 N N . SER B 1 301 ? -15.812 -16.406 1.277 1 96.25 301 SER B N 1
ATOM 4490 C CA . SER B 1 301 ? -16.359 -17.766 1.304 1 96.25 301 SER B CA 1
ATOM 4491 C C . SER B 1 301 ? -16.953 -18.141 -0.045 1 96.25 301 SER B C 1
ATOM 4493 O O . SER B 1 301 ? -16.734 -19.25 -0.544 1 96.25 301 SER B O 1
ATOM 4495 N N . ALA B 1 302 ? -17.719 -17.266 -0.594 1 95.94 302 ALA B N 1
ATOM 4496 C CA . ALA B 1 302 ? -18.344 -17.531 -1.888 1 95.94 302 ALA B CA 1
ATOM 4497 C C . ALA B 1 302 ? -17.297 -17.75 -2.971 1 95.94 302 ALA B C 1
ATOM 4499 O O . ALA B 1 302 ? -17.438 -18.641 -3.807 1 95.94 302 ALA B O 1
ATOM 4500 N N . THR B 1 303 ? -16.312 -16.938 -2.977 1 94.75 303 THR B N 1
ATOM 4501 C CA . THR B 1 303 ? -15.227 -17.062 -3.951 1 94.75 303 THR B CA 1
ATOM 4502 C C . THR B 1 303 ? -14.461 -18.375 -3.752 1 94.75 303 THR B C 1
ATOM 4504 O O . THR B 1 303 ? -14.172 -19.078 -4.719 1 94.75 303 THR B O 1
ATOM 4507 N N . THR B 1 304 ? -14.164 -18.688 -2.52 1 94.12 304 THR B N 1
ATOM 4508 C CA . THR B 1 304 ? -13.445 -19.906 -2.191 1 94.12 304 THR B CA 1
ATOM 4509 C C . THR B 1 304 ? -14.242 -21.141 -2.629 1 94.12 304 THR B C 1
ATOM 4511 O O . THR B 1 304 ? -13.688 -22.062 -3.211 1 94.12 304 THR B O 1
ATOM 4514 N N . ARG B 1 305 ? -15.477 -21.109 -2.359 1 92.62 305 ARG B N 1
ATOM 4515 C CA . ARG B 1 305 ? -16.344 -22.234 -2.729 1 92.62 305 ARG B CA 1
ATOM 4516 C C . ARG B 1 305 ? -16.391 -22.422 -4.242 1 92.62 305 ARG B C 1
ATOM 4518 O O . ARG B 1 305 ? -16.328 -23.547 -4.734 1 92.62 305 ARG B O 1
ATOM 4525 N N . ARG B 1 306 ? -16.484 -21.344 -4.918 1 89.94 306 ARG B N 1
ATOM 4526 C CA . ARG B 1 306 ? -16.5 -21.406 -6.375 1 89.94 306 ARG B CA 1
ATOM 4527 C C . ARG B 1 306 ? -15.18 -21.953 -6.914 1 89.94 306 ARG B C 1
ATOM 4529 O O . ARG B 1 306 ? -15.164 -22.719 -7.887 1 89.94 306 ARG B O 1
ATOM 4536 N N . LEU B 1 307 ? -14.117 -21.578 -6.355 1 87.69 307 LEU B N 1
ATOM 4537 C CA . LEU B 1 307 ? -12.805 -22.062 -6.75 1 87.69 307 LEU B CA 1
ATOM 4538 C C . LEU B 1 307 ? -12.688 -23.562 -6.535 1 87.69 307 LEU B C 1
ATOM 4540 O O . LEU B 1 307 ? -12.125 -24.281 -7.371 1 87.69 307 LEU B O 1
ATOM 4544 N N . ARG B 1 308 ? -13.227 -24.031 -5.484 1 86.44 308 ARG B N 1
ATOM 4545 C CA . ARG B 1 308 ? -13.203 -25.453 -5.18 1 86.44 308 ARG B CA 1
ATOM 4546 C C . ARG B 1 308 ? -14.008 -26.25 -6.211 1 86.44 308 ARG B C 1
ATOM 4548 O O . ARG B 1 308 ? -13.594 -27.328 -6.629 1 86.44 308 ARG B O 1
ATOM 4555 N N . LEU B 1 309 ? -15.078 -25.656 -6.609 1 83.31 309 LEU B N 1
ATOM 4556 C CA . LEU B 1 309 ? -15.922 -26.312 -7.594 1 83.31 309 LEU B CA 1
ATOM 4557 C C . LEU B 1 309 ? -15.227 -26.391 -8.945 1 83.31 309 LEU B C 1
ATOM 4559 O O . LEU B 1 309 ? -15.305 -27.422 -9.633 1 83.31 309 LEU B O 1
ATOM 4563 N N . VAL B 1 310 ? -14.57 -25.344 -9.297 1 77.5 310 VAL B N 1
ATOM 4564 C CA . VAL B 1 310 ? -13.852 -25.312 -10.57 1 77.5 310 VAL B CA 1
ATOM 4565 C C . VAL B 1 310 ? -12.703 -26.312 -10.539 1 77.5 310 VAL B C 1
ATOM 4567 O O . VAL B 1 310 ? -12.438 -27 -11.531 1 77.5 310 VAL B O 1
ATOM 4570 N N . ASP B 1 311 ? -12.023 -26.422 -9.469 1 75.88 311 ASP B N 1
ATOM 4571 C CA . ASP B 1 311 ? -10.922 -27.359 -9.312 1 75.88 311 ASP B CA 1
ATOM 4572 C C . ASP B 1 311 ? -11.414 -28.797 -9.398 1 75.88 311 ASP B C 1
ATOM 4574 O O . ASP B 1 311 ? -10.75 -29.656 -10 1 75.88 311 ASP B O 1
ATOM 4578 N N . GLU B 1 312 ? -12.508 -29.094 -8.688 1 73.56 312 GLU B N 1
ATOM 4579 C CA . GLU B 1 312 ? -13.07 -30.438 -8.695 1 73.56 312 GLU B CA 1
ATOM 4580 C C . GLU B 1 312 ? -13.5 -30.859 -10.102 1 73.56 312 GLU B C 1
ATOM 4582 O O . GLU B 1 312 ? -13.289 -32 -10.508 1 73.56 312 GLU B O 1
ATOM 4587 N N . LYS B 1 313 ? -14.086 -29.906 -10.773 1 69.5 313 LYS B N 1
ATOM 4588 C CA . LYS B 1 313 ? -14.531 -30.203 -12.133 1 69.5 313 LYS B CA 1
ATOM 4589 C C . LYS B 1 313 ? -13.344 -30.484 -13.055 1 69.5 313 LYS B C 1
ATOM 4591 O O . LYS B 1 313 ? -13.414 -31.375 -13.906 1 69.5 313 LYS B O 1
ATOM 4596 N N . SER B 1 314 ? -12.281 -29.766 -12.836 1 66.88 314 SER B N 1
ATOM 4597 C CA . SER B 1 314 ? -11.094 -29.969 -13.648 1 66.88 314 SER B CA 1
ATOM 4598 C C . SER B 1 314 ? -10.453 -31.328 -13.352 1 66.88 314 SER B C 1
ATOM 4600 O O . SER B 1 314 ? -9.906 -31.969 -14.25 1 66.88 314 SER B O 1
ATOM 4602 N N . ARG B 1 315 ? -10.516 -31.797 -12.164 1 63.75 315 ARG B N 1
ATOM 4603 C CA . ARG B 1 315 ? -9.969 -33.094 -11.773 1 63.75 315 ARG B CA 1
ATOM 4604 C C . ARG B 1 315 ? -10.812 -34.25 -12.312 1 63.75 315 ARG B C 1
ATOM 4606 O O . ARG B 1 315 ? -10.289 -35.312 -12.641 1 63.75 315 ARG B O 1
ATOM 4613 N N . LYS B 1 316 ? -12.148 -34.031 -12.367 1 59.56 316 LYS B N 1
ATOM 4614 C CA . LYS B 1 316 ? -13.047 -35.094 -12.852 1 59.56 316 LYS B CA 1
ATOM 4615 C C . LYS B 1 316 ? -12.945 -35.25 -14.367 1 59.56 316 LYS B C 1
ATOM 4617 O O . LYS B 1 316 ? -13.164 -36.344 -14.898 1 59.56 316 LYS B O 1
ATOM 4622 N N . GLN B 1 317 ? -12.617 -34.188 -14.891 1 53.09 317 GLN B N 1
ATOM 4623 C CA . GLN B 1 317 ? -12.5 -34.25 -16.344 1 53.09 317 GLN B CA 1
ATOM 4624 C C . GLN B 1 317 ? -11.148 -34.812 -16.766 1 53.09 317 GLN B C 1
ATOM 4626 O O . GLN B 1 317 ? -10.969 -35.25 -17.906 1 53.09 317 GLN B O 1
ATOM 4631 N N . SER B 1 318 ? -10.195 -34.906 -15.852 1 48.09 318 SER B N 1
ATOM 4632 C CA . SER B 1 318 ? -8.906 -35.5 -16.172 1 48.09 318 SER B CA 1
ATOM 4633 C C . SER B 1 318 ? -8.898 -37 -15.859 1 48.09 318 SER B C 1
ATOM 4635 O O . SER B 1 318 ? -9.539 -37.438 -14.906 1 48.09 318 SER B O 1
#

Nearest PDB structures (foldseek):
  5uax-assembly1_C  TM=7.607E-01  e=6.569E-20  Homo sapiens
  6xp2-assembly1_A  TM=7.681E-01  e=3.854E-19  Homo sapiens
  2rcy-assembly1_B-2  TM=7.652E-01  e=5.634E-18  Plasmodium falciparum 3D7
  6lhm-assembly2_B  TM=7.807E-01  e=6.316E-18  Homo sapiens
  5bsh-assembly1_D  TM=7.625E-01  e=5.218E-17  Medicago truncatula

Solvent-accessible surface area (backbone atoms only — not comparable to full-atom values): 32338 Å² total; per-residue (Å²): 135,84,79,75,73,77,74,77,83,74,75,51,67,60,38,25,36,20,34,40,26,61,50,71,56,26,42,13,44,52,42,6,54,38,63,62,32,41,40,76,86,45,82,59,74,80,85,54,73,60,42,70,53,33,39,35,43,30,34,77,40,71,69,53,44,52,55,44,51,66,74,36,51,74,50,67,73,47,30,63,51,48,76,46,79,35,67,65,41,60,43,64,44,39,51,67,32,49,32,35,36,40,35,42,56,64,91,41,46,50,65,67,39,47,48,86,60,23,52,69,32,42,43,60,23,41,32,40,30,48,35,67,91,60,47,66,60,51,51,50,41,26,42,58,59,78,69,76,69,77,65,93,86,70,51,68,54,46,70,39,53,32,43,64,49,56,44,9,40,72,36,61,13,61,30,42,29,39,49,68,60,43,68,78,36,67,66,58,30,51,50,49,48,49,58,47,44,37,23,20,46,73,42,74,39,59,59,89,44,46,36,39,50,31,30,44,45,54,32,27,28,32,56,46,25,51,52,49,46,21,48,28,51,20,35,35,73,64,66,42,55,63,69,61,32,45,52,43,39,25,51,23,40,27,50,39,19,46,47,35,67,74,68,43,52,43,69,55,58,26,50,75,60,35,48,91,90,30,43,38,44,50,18,50,49,44,36,56,76,64,37,49,48,59,47,40,22,48,15,40,46,47,16,20,52,44,37,49,52,55,47,51,52,45,51,70,73,96,133,84,78,74,74,76,73,74,82,76,76,51,70,60,38,24,37,20,34,41,25,60,49,72,54,26,43,14,45,51,41,6,54,38,62,62,32,41,39,77,87,46,84,58,72,80,87,56,72,60,43,69,53,32,37,34,43,30,31,79,40,70,69,54,43,54,55,45,49,65,73,37,50,71,50,66,73,46,30,63,51,47,76,46,78,35,69,65,40,60,42,64,44,38,51,66,31,49,32,35,36,40,36,42,57,64,91,41,47,50,67,67,39,47,46,87,61,24,53,69,31,43,42,60,25,42,32,41,30,47,37,66,92,59,45,67,58,50,52,48,41,27,39,56,58,77,62,77,69,78,64,93,84,71,50,67,54,45,68,37,52,32,43,65,49,56,43,9,39,73,36,60,13,60,30,41,29,38,46,69,56,41,68,77,35,68,66,58,28,50,52,49,49,48,58,45,46,38,24,19,46,73,42,75,40,60,59,88,44,46,34,39,51,31,30,43,44,53,32,27,28,33,53,46,24,50,52,50,46,20,48,28,50,18,33,36,75,66,68,43,55,62,69,60,33,45,50,43,38,26,50,23,40,27,51,38,19,47,48,34,68,72,68,44,52,42,69,56,59,25,49,73,59,36,48,91,91,31,43,38,43,50,18,50,48,46,37,58,75,63,38,48,49,60,46,39,23,49,17,40,47,47,17,20,52,44,37,48,52,55,46,52,52,44,50,69,73,95

Organism: Acremonium sp. (NCBI:txid2046025)

pLDDT: mean 85.1, std 15.38, range [25.2, 98.25]

Secondary structure (DSSP, 8-state):
--------------EEEEEE--SHHHHHHHHHHHHTSPBTTS-----SSS-EEEEEEEESSHHHHHHHHHHTHHHHHHB-S-EEEEES-HHHHHHT-SEEEE-S-GGGHHHHH-STTHHHHHTT-EEEE--TT--HHHHHHHHHSSSS---TTPPPPEEEEEE--GGGGGT-EEEEEESGGGGG-HHHHHHHHHHHHTTEEEEEE-GGGHHHHHHHHTHHHHHHHHHHHHHHHHHHHTT--HHHHHHHHHHHHHHHHHHHHTT--HHHHHHHT--TTSHHHHHHHHHHHTTHHHHHHHHHHHHHHHHHHHHHHHHHH-/--------------EEEEEE--SHHHHHHHHHHHHTSPBTTS-----SSS-EEEEEEEESSHHHHHHHHHHTHHHHHHB-S-EEEEES-HHHHHHT-SEEEE-S-GGGHHHHH-STTHHHHHTT-EEEE--TT--HHHHHHHHHSSSSS--TTPPPPEEEEEE--GGGGGT-EEEEEESGGGGG-HHHHHHHHHHHHTTEEEEEE-GGGHHHHHHHHTHHHHHHHHHHHHHHHHHHHTT--HHHHHHHHHHHHHHHHHHHHTT--HHHHHHHT--TTSHHHHHHHHHHHTTHHHHHHHHHHHHHHHHHHHHHHHHHH-

Sequence (636 aa):
MRNGAHRCESAMPGVTMTVLGCGKLGTAIIQGLLRSCPKASEAAPQKYLYPISTVIAAVRSKDRLESLIKSLVAEINDHTCPLDFVIANNVEAVRRADVVFLACHPNQATECLGGIGMQDAISGKLVISVLGGVSVATLEQAVYSSTRRPASGQAPCHIVQAIANTAAARQQSVTVVAEEETANSHEKGSLCEDVLRRLGQVSYVSPDLMPAVTALCASGTAFFTTYLDAMIQGAVSEGLGEDVATRLAALTMAGAANAVISGEHPAAVTSRVTTPGGVTAEGLKVLREGDLRTLTAKAISATTRRLRLVDEKSRKQSMRNGAHRCESAMPGVTMTVLGCGKLGTAIIQGLLRSCPKASEAAPQKYLYPISTVIAAVRSKDRLESLIKSLVAEINDHTCPLDFVIANNVEAVRRADVVFLACHPNQATECLGGIGMQDAISGKLVISVLGGVSVATLEQAVYSSTRRPASGQAPCHIVQAIANTAAARQQSVTVVAEEETANSHEKGSLCEDVLRRLGQVSYVSPDLMPAVTALCASGTAFFTTYLDAMIQGAVSEGLGEDVATRLAALTMAGAANAVISGEHPAAVTSRVTTPGGVTAEGLKVLREGDLRTLTAKAISATTRRLRLVDEKSRKQS

InterPro domains:
  IPR000304 Pyrroline-5-carboxylate reductase-like [MF_01925] (15-310)
  IPR000304 Pyrroline-5-carboxylate reductase-like [PIRSF000193] (17-308)
  IPR008927 6-phosphogluconate dehydrogenase-like, C-terminal domain superfamily [SSF48179] (208-311)
  IPR028939 Pyrroline-5-carboxylate reductase, catalytic, N-terminal [PF03807] (18-131)
  IPR029036 Pyrroline-5-carboxylate reductase, dimerisation domain [PF14748] (208-307)
  IPR036291 NAD(P)-binding domain superfamily [SSF51735] (18-201)

Foldseek 3Di:
DPPPPDPPPPQAEAFEEEEEACDLQSLLLVLLLLVLADWPPDDNPCPFRHHHAAYEYEEADPVVVVVSCVSCVVSVPTGDHHYHYHYNCLLVRLLRGQEYEYDHAPVCLLVSQQDPNSLVSQFQHEYEYQYQLADPLNNQCSNQVPDDDPPPPTHGYHYKYKHWDSLLSVLAIEIETAPPGLVVDPVSVSVVCRSNSSSYHYHYDHPLCSLLVSLCRVVVVVVVVVVLVVQLVVVVVVPDDSVVSNVVSVVVVVVLVVVVSVPDDNVRSLVVVDDVVDPSVVVVVVCVVVVVVVVVVVSSVVSSVVSVVSNVVSVVVD/DPPPPPPDPPQAEAFEEEEEACDLQSLLLVLLLLVLADWPPDDNPCPFRHHHAAYEYEEADPVVVVVSCVSCVVSVPTGDHHYHYHYNCLLVRLLRGQEYEYDHAPVCLLVSQQDPNNLVSQFQHEYEYQYQLADPLNNQCSNQVPDDDPPPPTHGYQYKYKHWDSLLSVLAIEIETAPPGLVVDVVSVSVVCRSNSSSYHYHYDHPLCSLLVSLCRVVVVVVVVVVLVVQLVVVVVVPDDSVVSNVVSVVVVVVLVVVVSVPDDNVRSLVVPDDVVDPSVVVVVVCVVVVVVVVVVVSSVVSSVVSVVSNVVSVVVD